Protein AF-A0A520KEU4-F1 (afdb_monomer_lite)

Structure (mmCIF, N/CA/C/O backbone):
data_AF-A0A520KEU4-F1
#
_entry.id   AF-A0A520KEU4-F1
#
loop_
_atom_site.group_PDB
_atom_site.id
_atom_site.type_symbol
_atom_site.label_atom_id
_atom_site.label_alt_id
_atom_site.label_comp_id
_atom_site.label_asym_id
_atom_site.label_entity_id
_atom_site.label_seq_id
_atom_site.pdbx_PDB_ins_code
_atom_site.Cartn_x
_atom_site.Cartn_y
_atom_site.Cartn_z
_atom_site.occupancy
_atom_site.B_iso_or_equiv
_atom_site.auth_seq_id
_atom_site.auth_comp_id
_atom_site.auth_asym_id
_atom_site.auth_atom_id
_atom_site.pdbx_PDB_model_num
ATOM 1 N N . MET A 1 1 ? -19.627 -17.720 -0.831 1.00 49.28 1 MET A N 1
ATOM 2 C CA . MET A 1 1 ? -20.843 -17.092 -1.401 1.00 49.28 1 MET A CA 1
ATOM 3 C C . MET A 1 1 ? -21.224 -15.815 -0.663 1.00 49.28 1 MET A C 1
ATOM 5 O O . MET A 1 1 ? -21.300 -14.794 -1.323 1.00 49.28 1 MET A O 1
ATOM 9 N N . LYS A 1 2 ? -21.395 -15.827 0.671 1.00 57.59 2 LYS A N 1
ATOM 10 C CA . LYS A 1 2 ? -21.679 -14.609 1.459 1.00 57.59 2 LYS A CA 1
ATOM 11 C C . LYS A 1 2 ? -20.605 -13.517 1.297 1.00 57.59 2 LYS A C 1
ATOM 13 O O . LYS A 1 2 ? -20.930 -12.441 0.826 1.00 57.59 2 LYS A O 1
ATOM 18 N N . GLU A 1 3 ? -19.334 -13.860 1.520 1.00 58.84 3 GLU A N 1
ATOM 19 C CA . GLU A 1 3 ? -18.184 -12.946 1.347 1.00 58.84 3 GLU A CA 1
ATOM 20 C C . GLU A 1 3 ? -18.117 -12.316 -0.055 1.00 58.84 3 GLU A C 1
ATOM 22 O O . GLU A 1 3 ? -17.826 -11.141 -0.209 1.00 58.84 3 GLU A O 1
ATOM 27 N N . LEU A 1 4 ? -18.453 -13.083 -1.095 1.00 56.22 4 LEU A N 1
ATOM 28 C CA . LEU A 1 4 ? -18.432 -12.613 -2.481 1.00 56.22 4 LEU A CA 1
ATOM 29 C C . LEU A 1 4 ? -19.589 -11.661 -2.810 1.00 56.22 4 LEU A C 1
ATOM 31 O O . LEU A 1 4 ? -19.393 -10.691 -3.537 1.00 56.22 4 LEU A O 1
ATOM 35 N N . ARG A 1 5 ? -20.786 -11.905 -2.257 1.00 62.25 5 ARG A N 1
ATOM 36 C CA . ARG A 1 5 ? -21.903 -10.953 -2.352 1.00 62.25 5 ARG A CA 1
ATOM 37 C C . ARG A 1 5 ? -21.566 -9.643 -1.637 1.00 62.25 5 ARG A C 1
ATOM 39 O O . ARG A 1 5 ? -21.935 -8.585 -2.134 1.00 62.25 5 ARG A O 1
ATOM 46 N N . ASP A 1 6 ? -20.852 -9.713 -0.515 1.00 65.44 6 ASP A N 1
ATOM 47 C CA . ASP A 1 6 ? -20.398 -8.525 0.212 1.00 65.44 6 ASP A CA 1
ATOM 48 C C . ASP A 1 6 ? -19.355 -7.737 -0.604 1.00 65.44 6 ASP A C 1
ATOM 50 O O . ASP A 1 6 ? -19.462 -6.518 -0.695 1.00 65.44 6 ASP A O 1
ATOM 54 N N . ILE A 1 7 ? -18.435 -8.411 -1.309 1.00 61.53 7 ILE A N 1
ATOM 55 C CA . ILE A 1 7 ? -17.507 -7.752 -2.250 1.00 61.53 7 ILE A CA 1
ATOM 56 C C . ILE A 1 7 ? -18.269 -7.027 -3.365 1.00 61.53 7 ILE A C 1
ATOM 58 O O . ILE A 1 7 ? -17.990 -5.860 -3.612 1.00 61.53 7 ILE A O 1
ATOM 62 N N . VAL A 1 8 ? -19.249 -7.669 -4.015 1.00 62.91 8 VAL A N 1
ATOM 63 C CA . VAL A 1 8 ? -20.021 -7.018 -5.094 1.00 62.91 8 VAL A CA 1
ATOM 64 C C . VAL A 1 8 ? -20.831 -5.829 -4.571 1.00 62.91 8 VAL A C 1
ATOM 66 O O . VAL A 1 8 ? -20.880 -4.788 -5.223 1.00 62.91 8 VAL A O 1
ATOM 69 N N . LYS A 1 9 ? -21.405 -5.926 -3.366 1.00 68.44 9 LYS A N 1
ATOM 70 C CA . LYS A 1 9 ? -22.037 -4.771 -2.709 1.00 68.44 9 LYS A CA 1
ATOM 71 C C . LYS A 1 9 ? -21.043 -3.634 -2.473 1.00 68.44 9 LYS A C 1
ATOM 73 O O . LYS A 1 9 ? -21.408 -2.480 -2.662 1.00 68.44 9 LYS A O 1
ATOM 78 N N . ASN A 1 10 ? -19.803 -3.955 -2.114 1.00 69.50 10 ASN A N 1
ATOM 79 C CA . ASN A 1 10 ? -18.760 -2.964 -1.872 1.00 69.50 10 ASN A CA 1
ATOM 80 C C . ASN A 1 10 ? -18.189 -2.347 -3.163 1.00 69.50 10 ASN A C 1
ATOM 82 O O . ASN A 1 10 ? -17.598 -1.277 -3.091 1.00 69.50 10 ASN A O 1
ATOM 86 N N . ILE A 1 11 ? -18.412 -2.932 -4.349 1.00 70.00 11 ILE A N 1
ATOM 87 C CA . ILE A 1 11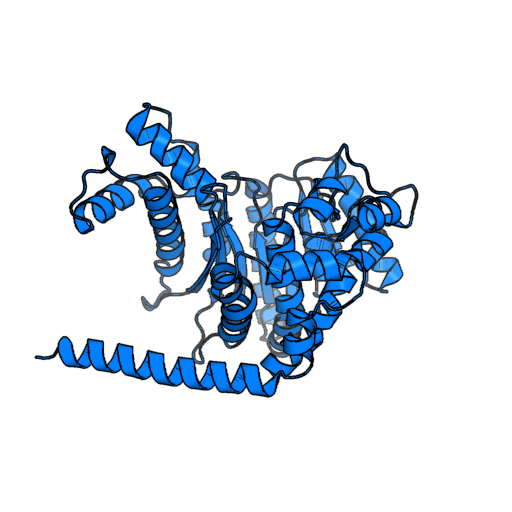 ? -18.060 -2.283 -5.631 1.00 70.00 11 ILE A CA 1
ATOM 88 C C . ILE A 1 11 ? -18.848 -0.977 -5.806 1.00 70.00 11 ILE A C 1
ATOM 90 O O . ILE A 1 11 ? -18.295 0.013 -6.275 1.00 70.00 11 ILE A O 1
ATOM 94 N N . LYS A 1 12 ? -20.109 -0.933 -5.351 1.00 71.75 12 LYS A N 1
ATOM 95 C CA . LYS A 1 12 ? -20.909 0.305 -5.334 1.00 71.75 12 LYS A CA 1
ATOM 96 C C . LYS A 1 12 ? -20.327 1.393 -4.440 1.00 71.75 12 LYS A C 1
ATOM 98 O O . LYS A 1 12 ? -20.735 2.528 -4.582 1.00 71.75 12 LYS A O 1
ATOM 103 N N . LYS A 1 13 ? -19.415 1.045 -3.529 1.00 81.19 13 LYS A N 1
ATOM 104 C CA . LYS A 1 13 ? -18.757 1.992 -2.626 1.00 81.19 13 LYS A CA 1
ATOM 105 C C . LYS A 1 13 ? -17.478 2.576 -3.207 1.00 81.19 13 LYS A C 1
ATOM 107 O O . LYS A 1 13 ? -16.828 3.381 -2.563 1.00 81.19 13 LYS A O 1
ATOM 112 N N . ILE A 1 14 ? -17.067 2.170 -4.409 1.00 81.94 14 ILE A N 1
ATOM 113 C CA . ILE A 1 14 ? -15.825 2.678 -5.001 1.00 81.94 14 ILE A CA 1
ATOM 114 C C . ILE A 1 14 ? -15.900 4.199 -5.231 1.00 81.94 14 ILE A C 1
ATOM 116 O O . ILE A 1 14 ? -14.890 4.884 -5.092 1.00 81.94 14 ILE A O 1
ATOM 120 N N . ASN A 1 15 ? -17.084 4.753 -5.511 1.00 83.81 15 ASN A N 1
ATOM 121 C CA . ASN A 1 15 ? -17.280 6.205 -5.577 1.00 83.81 15 ASN A CA 1
ATOM 122 C C . ASN A 1 15 ? -17.060 6.907 -4.220 1.00 83.81 15 ASN A C 1
ATOM 124 O O . ASN A 1 15 ? -16.653 8.067 -4.218 1.00 83.81 15 ASN A O 1
ATOM 128 N N . GLU A 1 16 ? -17.236 6.209 -3.090 1.00 89.94 16 GLU A N 1
ATOM 129 C CA . GLU A 1 16 ? -16.975 6.743 -1.745 1.00 89.94 16 GLU A CA 1
ATOM 130 C C . GLU A 1 16 ? -15.487 7.108 -1.559 1.00 89.94 16 GLU A C 1
ATOM 132 O O . GLU A 1 16 ? -15.161 7.903 -0.686 1.00 89.94 16 GLU A O 1
ATOM 137 N N . LEU A 1 17 ? -14.562 6.617 -2.403 1.00 92.06 17 LEU A N 1
ATOM 138 C CA . LEU A 1 17 ? -13.159 7.071 -2.395 1.00 92.06 17 LEU A CA 1
ATOM 139 C C . LEU A 1 17 ? -13.020 8.570 -2.690 1.00 92.06 17 LEU A C 1
ATOM 141 O O . LEU A 1 17 ? -12.153 9.236 -2.117 1.00 92.06 17 LEU A O 1
ATOM 145 N N . LYS A 1 18 ? -13.862 9.089 -3.592 1.00 94.19 18 LYS A N 1
ATOM 146 C CA . LYS A 1 18 ? -13.921 10.518 -3.905 1.00 94.19 18 LYS A CA 1
ATOM 147 C C . LYS A 1 18 ? -14.567 11.285 -2.759 1.00 94.19 18 LYS A C 1
ATOM 149 O O . LYS A 1 18 ? -14.017 12.283 -2.315 1.00 94.19 18 LYS A O 1
ATOM 154 N N . GLU A 1 19 ? -15.690 10.784 -2.249 1.00 93.38 19 GLU A N 1
ATOM 155 C CA . GLU A 1 19 ? -16.403 11.395 -1.120 1.00 93.38 19 GLU A CA 1
ATOM 156 C C . GLU A 1 19 ? -15.507 11.490 0.119 1.00 93.38 19 GLU A C 1
ATOM 158 O O . GLU A 1 19 ? -15.461 12.526 0.772 1.00 93.38 19 GLU A O 1
ATOM 163 N N . LEU A 1 20 ? -14.716 10.453 0.402 1.00 95.69 20 LEU A N 1
ATOM 164 C CA . LEU A 1 20 ? -13.713 10.472 1.460 1.00 95.69 20 LEU A CA 1
ATOM 165 C C . LEU A 1 20 ? -12.647 11.544 1.215 1.00 95.69 20 LEU A C 1
ATOM 167 O O . LEU A 1 20 ? -12.285 12.259 2.146 1.00 95.69 20 LEU A O 1
ATOM 171 N N . GLY A 1 21 ? -12.169 11.677 -0.027 1.00 96.44 21 GLY A N 1
ATOM 172 C CA . GLY A 1 21 ? -11.262 12.754 -0.423 1.00 96.44 21 GLY A CA 1
ATOM 173 C C . GLY A 1 21 ? -11.877 14.138 -0.200 1.00 96.44 21 GLY A C 1
ATOM 174 O O . GLY A 1 21 ? -11.203 15.036 0.299 1.00 96.44 21 GLY A O 1
ATOM 175 N N . ASP A 1 22 ? -13.164 14.300 -0.505 1.00 95.88 22 ASP A N 1
ATOM 176 C CA . ASP A 1 22 ? -13.910 15.531 -0.248 1.00 95.88 22 ASP A CA 1
ATOM 177 C C . ASP A 1 22 ? -14.046 15.809 1.258 1.00 95.88 22 ASP A C 1
ATOM 179 O O . ASP A 1 22 ? -13.754 16.920 1.691 1.00 95.88 22 ASP A O 1
ATOM 183 N N . ILE A 1 23 ? -14.378 14.800 2.071 1.00 95.88 23 ILE A N 1
ATOM 184 C CA . ILE A 1 23 ? -14.547 14.925 3.530 1.00 95.88 23 ILE A CA 1
ATOM 185 C C . ILE A 1 23 ? -13.256 15.373 4.215 1.00 95.88 23 ILE A C 1
ATOM 187 O O . ILE A 1 23 ? -13.290 16.250 5.077 1.00 95.88 23 ILE A O 1
ATOM 191 N N . ILE A 1 24 ? -12.120 14.771 3.859 1.00 96.62 24 ILE A N 1
ATOM 192 C CA . ILE A 1 24 ? -10.837 15.073 4.509 1.00 96.62 24 ILE A CA 1
ATOM 193 C C . ILE A 1 24 ? -10.182 16.347 3.969 1.00 96.62 24 ILE A C 1
ATOM 195 O O . ILE A 1 24 ? -9.089 16.669 4.403 1.00 96.62 24 ILE A O 1
ATOM 199 N N . THR A 1 25 ? -10.814 17.056 3.032 1.00 96.88 25 THR A N 1
ATOM 200 C CA . THR A 1 25 ? -10.334 18.344 2.487 1.00 96.88 25 THR A CA 1
ATOM 201 C C . THR A 1 25 ? -11.348 19.469 2.659 1.00 96.88 25 THR A C 1
ATOM 203 O O . THR A 1 25 ? -11.280 20.482 1.969 1.00 96.88 25 THR A O 1
ATOM 206 N N . ASP A 1 26 ? -12.310 19.283 3.560 1.00 94.94 26 ASP A N 1
ATOM 207 C CA . ASP A 1 26 ? -13.450 20.177 3.792 1.00 94.94 26 ASP A CA 1
ATOM 208 C C . ASP A 1 26 ? -13.092 21.402 4.664 1.00 94.94 26 ASP A C 1
ATOM 210 O O . ASP A 1 26 ? -13.970 22.098 5.168 1.00 94.94 26 ASP A O 1
ATOM 214 N N . SER A 1 27 ? -11.804 21.671 4.900 1.00 93.56 27 SER A N 1
ATOM 215 C CA . SER A 1 27 ? -11.350 22.851 5.643 1.00 93.56 27 SER A CA 1
ATOM 216 C C . SER A 1 27 ? -10.120 23.496 5.011 1.00 93.56 27 SER A C 1
ATOM 218 O O . SER A 1 27 ? -9.332 22.825 4.351 1.00 93.56 27 SER A O 1
ATOM 220 N N . GLU A 1 28 ? -9.924 24.790 5.279 1.00 94.62 28 GLU A N 1
ATOM 221 C CA . GLU A 1 28 ? -8.752 25.566 4.835 1.00 94.62 28 GLU A CA 1
ATOM 222 C C . GLU A 1 28 ? -7.428 24.898 5.246 1.00 94.62 28 GLU A C 1
ATOM 224 O O . GLU A 1 28 ? -6.483 24.815 4.473 1.00 94.62 28 GLU A O 1
ATOM 229 N N . ASP A 1 29 ? -7.388 24.312 6.442 1.00 95.56 29 ASP A N 1
ATOM 230 C CA . ASP A 1 29 ? -6.214 23.623 6.978 1.00 95.56 29 ASP A CA 1
ATOM 231 C C . ASP A 1 29 ? -5.940 22.239 6.370 1.00 95.56 29 ASP A C 1
ATOM 233 O O . ASP A 1 29 ? -4.872 21.663 6.605 1.00 95.56 29 ASP A O 1
ATOM 237 N N . THR A 1 30 ? -6.909 21.671 5.651 1.00 96.88 30 THR A N 1
ATOM 238 C CA . THR A 1 30 ? -6.854 20.297 5.129 1.00 96.88 30 THR A CA 1
ATOM 239 C C . THR A 1 30 ? -6.996 20.215 3.615 1.00 96.88 30 THR A C 1
ATOM 241 O O . THR A 1 30 ? -6.904 19.111 3.070 1.00 96.88 30 THR A O 1
ATOM 244 N N . GLU A 1 31 ? -7.187 21.352 2.940 1.00 96.88 31 GLU A N 1
ATOM 245 C CA . GLU A 1 31 ? -7.444 21.438 1.506 1.00 96.88 31 GLU A CA 1
ATOM 246 C C . GLU A 1 31 ? -6.385 20.714 0.660 1.00 96.88 31 GLU A C 1
ATOM 248 O O . GLU A 1 31 ? -5.263 20.438 1.095 1.00 96.88 31 GLU A O 1
ATOM 253 N N . LEU A 1 32 ? -6.759 20.365 -0.573 1.00 96.75 32 LEU A N 1
ATOM 254 C CA . LEU A 1 32 ? -5.827 19.764 -1.521 1.00 96.75 32 LEU A CA 1
ATOM 255 C C . LEU A 1 32 ? -4.705 20.761 -1.841 1.00 96.75 32 LEU A C 1
ATOM 257 O O . LEU A 1 32 ? -4.960 21.835 -2.380 1.00 96.75 32 LEU A O 1
ATOM 261 N N . ASN A 1 33 ? -3.459 20.361 -1.611 1.00 96.50 33 ASN A N 1
ATOM 262 C CA . ASN A 1 33 ? -2.280 21.135 -1.961 1.00 96.50 33 ASN A CA 1
ATOM 263 C C . ASN A 1 33 ? -1.450 20.369 -2.989 1.00 96.50 33 ASN A C 1
ATOM 265 O O . ASN A 1 33 ? -0.668 19.491 -2.636 1.00 96.50 33 ASN A O 1
ATOM 269 N N . THR A 1 34 ? -1.561 20.729 -4.266 1.00 95.19 34 THR A N 1
ATOM 270 C CA . THR A 1 34 ? -0.894 20.018 -5.373 1.00 95.19 34 THR A CA 1
ATOM 271 C C . THR A 1 34 ? 0.638 20.087 -5.343 1.00 95.19 34 THR A C 1
ATOM 273 O O . THR A 1 34 ? 1.285 19.368 -6.099 1.00 95.19 34 THR A O 1
ATOM 276 N N . ASN A 1 35 ? 1.237 20.926 -4.486 1.00 96.31 35 ASN A N 1
ATOM 277 C CA . ASN A 1 35 ? 2.688 20.955 -4.262 1.00 96.31 35 ASN A CA 1
ATOM 278 C C . ASN A 1 35 ? 3.159 19.916 -3.228 1.00 96.31 35 ASN A C 1
ATOM 280 O O . ASN A 1 35 ? 4.364 19.711 -3.071 1.00 96.31 35 ASN A O 1
ATOM 284 N N . ILE A 1 36 ? 2.231 19.308 -2.484 1.00 96.75 36 ILE A N 1
ATOM 285 C CA . ILE A 1 36 ? 2.508 18.327 -1.425 1.00 96.75 36 ILE A CA 1
ATOM 286 C C . ILE A 1 36 ? 1.820 16.993 -1.739 1.00 96.75 36 ILE A C 1
ATOM 288 O O . ILE A 1 36 ? 2.446 15.931 -1.641 1.00 96.75 36 ILE A O 1
ATOM 292 N N . ASP A 1 37 ? 0.546 17.063 -2.119 1.00 97.62 37 ASP A N 1
ATOM 293 C CA . ASP A 1 37 ? -0.310 15.930 -2.430 1.00 97.62 37 ASP A CA 1
ATOM 294 C C . ASP A 1 37 ? 0.021 15.371 -3.820 1.00 97.62 37 ASP A C 1
ATOM 296 O O . ASP A 1 37 ? 0.104 16.129 -4.790 1.00 97.62 37 ASP A O 1
ATOM 300 N N . PRO A 1 38 ? 0.216 14.050 -3.947 1.00 96.00 38 PRO A N 1
ATOM 301 C CA . PRO A 1 38 ? 0.593 13.438 -5.210 1.00 96.00 38 PRO A CA 1
ATOM 302 C C . PRO A 1 38 ? -0.590 13.324 -6.176 1.00 96.00 38 PRO A C 1
ATOM 304 O O . PRO A 1 38 ? -1.726 13.021 -5.797 1.00 96.00 38 PRO A O 1
ATOM 307 N N . GLU A 1 39 ? -0.295 13.464 -7.466 1.00 96.19 39 GLU A N 1
ATOM 308 C CA . GLU A 1 39 ? -1.220 13.044 -8.511 1.00 96.19 39 GLU A CA 1
ATOM 309 C C . GLU A 1 39 ? -1.193 11.511 -8.634 1.00 96.19 39 GLU A C 1
ATOM 311 O O . GLU A 1 39 ? -0.165 10.901 -8.937 1.00 96.19 39 GLU A O 1
ATOM 316 N N . TYR A 1 40 ? -2.334 10.863 -8.442 1.00 94.06 40 TYR A N 1
ATOM 317 C CA . TYR A 1 40 ? -2.456 9.415 -8.514 1.00 94.06 40 TYR A CA 1
ATOM 318 C C . TYR A 1 40 ? -2.440 8.895 -9.946 1.00 94.06 40 TYR A C 1
ATOM 320 O O . TYR A 1 40 ? -2.941 9.511 -10.887 1.00 94.06 40 TYR A O 1
ATOM 328 N N . ASN A 1 41 ? -1.851 7.715 -10.111 1.00 88.19 41 ASN A N 1
ATOM 329 C CA . ASN A 1 41 ? -1.878 6.957 -11.355 1.00 88.19 41 ASN A CA 1
ATOM 330 C C . ASN A 1 41 ? -2.955 5.869 -11.280 1.00 88.19 41 ASN A C 1
ATOM 332 O O . ASN A 1 41 ? -3.443 5.528 -10.201 1.00 88.19 41 ASN A O 1
ATOM 336 N N . LYS A 1 42 ? -3.307 5.267 -12.425 1.00 84.44 42 LYS A N 1
ATOM 337 C CA . LYS A 1 42 ? -4.338 4.211 -12.488 1.00 84.44 42 LYS A CA 1
ATOM 338 C C . LYS A 1 42 ? -4.035 3.042 -11.535 1.00 84.44 42 LYS A C 1
ATOM 340 O O . LYS A 1 42 ? -4.941 2.520 -10.891 1.00 84.44 42 LYS A O 1
ATOM 345 N N . TRP A 1 43 ? -2.760 2.670 -11.398 1.00 84.06 43 TRP A N 1
ATOM 346 C CA . TRP A 1 43 ? -2.326 1.607 -10.487 1.00 84.06 43 TRP A CA 1
ATOM 347 C C . TRP A 1 43 ? -2.498 1.986 -9.008 1.00 84.06 43 TRP A C 1
ATOM 349 O O . TRP A 1 43 ? -2.841 1.128 -8.195 1.00 84.06 43 TRP A O 1
ATOM 359 N N . THR A 1 44 ? -2.327 3.265 -8.657 1.00 90.25 44 THR A N 1
ATOM 360 C CA . THR A 1 44 ? -2.551 3.765 -7.296 1.00 90.25 44 THR A CA 1
ATOM 361 C C . THR A 1 44 ? -4.021 3.614 -6.926 1.00 90.25 44 THR A C 1
ATOM 363 O O . THR A 1 44 ? -4.329 3.035 -5.890 1.00 90.25 44 THR A O 1
ATOM 366 N N . ILE A 1 45 ? -4.928 4.024 -7.819 1.00 89.62 45 ILE A N 1
ATOM 367 C CA . ILE A 1 45 ? -6.377 3.853 -7.638 1.00 89.62 45 ILE A CA 1
ATOM 368 C C . ILE A 1 45 ? -6.732 2.379 -7.459 1.00 89.62 45 ILE A C 1
ATOM 370 O O . ILE A 1 45 ? -7.474 2.026 -6.547 1.00 89.62 45 ILE A O 1
ATOM 374 N N . TYR A 1 46 ? -6.158 1.502 -8.282 1.00 85.75 46 TYR A N 1
ATOM 375 C CA . TYR A 1 46 ? -6.399 0.069 -8.171 1.00 85.75 46 TYR A CA 1
ATOM 376 C C . TYR A 1 46 ? -5.980 -0.500 -6.806 1.00 85.75 46 TYR A C 1
ATOM 378 O O . TYR A 1 46 ? -6.753 -1.204 -6.156 1.00 85.75 46 TYR A O 1
ATOM 386 N N . LYS A 1 47 ? -4.769 -0.170 -6.350 1.00 89.88 47 LYS A N 1
ATOM 387 C CA . LYS A 1 47 ? -4.262 -0.559 -5.029 1.00 89.88 47 LYS A CA 1
ATOM 388 C C . LYS A 1 47 ? -5.187 -0.076 -3.909 1.00 89.88 47 LYS A C 1
ATOM 390 O O . LYS A 1 47 ? -5.506 -0.853 -3.012 1.00 89.88 47 LYS A O 1
ATOM 395 N N . LEU A 1 48 ? -5.644 1.175 -3.975 1.00 93.44 48 LEU A N 1
ATOM 396 C CA . LEU A 1 48 ? -6.558 1.750 -2.985 1.00 93.44 48 LEU A CA 1
ATOM 397 C C . LEU A 1 48 ? -7.927 1.054 -2.999 1.00 93.44 48 LEU A C 1
ATOM 399 O O . LEU A 1 48 ? -8.456 0.755 -1.933 1.00 93.44 48 LEU A O 1
ATOM 403 N N . ILE A 1 49 ? -8.463 0.699 -4.172 1.00 88.19 49 ILE A N 1
ATOM 404 C CA . ILE A 1 49 ? -9.689 -0.111 -4.289 1.00 88.19 49 ILE A CA 1
ATOM 405 C C . ILE A 1 49 ? -9.488 -1.488 -3.656 1.00 88.19 49 ILE A C 1
ATOM 407 O O . ILE A 1 49 ? -10.334 -1.937 -2.885 1.00 88.19 49 ILE A O 1
ATOM 411 N N . LEU A 1 50 ? -8.376 -2.168 -3.949 1.00 87.19 50 LEU A N 1
ATOM 412 C CA . LEU A 1 50 ? -8.079 -3.470 -3.353 1.00 87.19 50 LEU A CA 1
ATOM 413 C C . LEU A 1 50 ? -8.023 -3.365 -1.825 1.00 87.19 50 LEU A C 1
ATOM 415 O O . LEU A 1 50 ? -8.623 -4.188 -1.135 1.00 87.19 50 LEU A O 1
ATOM 419 N N . HIS A 1 51 ? -7.364 -2.329 -1.306 1.00 91.94 51 HIS A N 1
ATOM 420 C CA . HIS A 1 51 ? -7.288 -2.061 0.124 1.00 91.94 51 HIS A CA 1
ATOM 421 C C . HIS A 1 51 ? -8.678 -1.799 0.737 1.00 91.94 51 HIS A C 1
ATOM 423 O O . HIS A 1 51 ? -9.062 -2.460 1.703 1.00 91.94 51 HIS A O 1
ATOM 429 N N . MET A 1 52 ? -9.467 -0.919 0.118 1.00 90.94 52 MET A N 1
ATOM 430 C CA . MET A 1 52 ? -10.841 -0.587 0.508 1.00 90.94 52 MET A CA 1
ATOM 431 C C . MET A 1 52 ? -11.749 -1.823 0.551 1.00 90.94 52 MET A C 1
ATOM 433 O O . MET A 1 52 ? -12.513 -2.008 1.495 1.00 90.94 52 MET A O 1
ATOM 437 N N . LEU A 1 53 ? -11.663 -2.701 -0.451 1.00 85.00 53 LEU A N 1
ATOM 438 C CA . LEU A 1 53 ? -12.468 -3.924 -0.517 1.00 85.00 53 LEU A CA 1
ATOM 439 C C . LEU A 1 53 ? -11.998 -4.993 0.485 1.00 85.00 53 LEU A C 1
ATOM 441 O O . LEU A 1 53 ? -12.806 -5.805 0.948 1.00 85.00 53 LEU A O 1
ATOM 445 N N . TYR A 1 54 ? -10.707 -5.000 0.825 1.00 86.38 54 TYR A N 1
ATOM 446 C CA . TYR A 1 54 ? -10.112 -5.938 1.776 1.00 86.38 54 TYR A CA 1
ATOM 447 C C . TYR A 1 54 ? -10.530 -5.646 3.224 1.00 86.38 54 TYR A C 1
ATOM 449 O O . TYR A 1 54 ? -10.938 -6.560 3.950 1.00 86.38 54 TYR A O 1
ATOM 457 N N . LEU A 1 55 ? -10.478 -4.375 3.627 1.00 90.81 55 LEU A N 1
ATOM 458 C CA . LEU A 1 55 ? -10.643 -3.925 5.012 1.00 90.81 55 LEU A CA 1
ATOM 459 C C . LEU A 1 55 ? -11.928 -4.411 5.707 1.00 90.81 55 LEU A C 1
ATOM 461 O O . LEU A 1 55 ? -11.797 -4.991 6.785 1.00 90.81 55 LEU A O 1
ATOM 465 N N . PRO A 1 56 ? -13.149 -4.274 5.140 1.00 89.00 56 PRO A N 1
ATOM 466 C CA . PRO A 1 56 ? -14.368 -4.739 5.804 1.00 89.00 56 PRO A CA 1
ATOM 467 C C . PRO A 1 56 ? -14.357 -6.240 6.100 1.00 89.00 56 PRO A C 1
ATOM 469 O O . PRO A 1 56 ? -14.858 -6.683 7.136 1.00 89.00 56 PRO A O 1
ATOM 472 N N . THR A 1 57 ? -13.806 -7.034 5.176 1.00 84.19 57 THR A N 1
ATOM 473 C CA . THR A 1 57 ? -13.724 -8.493 5.321 1.00 84.19 57 THR A CA 1
ATOM 474 C C . THR A 1 57 ? -12.709 -8.853 6.390 1.00 84.19 57 THR A C 1
ATOM 476 O O . THR A 1 57 ? -13.015 -9.660 7.268 1.00 84.19 57 THR A O 1
ATOM 479 N N . TYR A 1 58 ? -11.533 -8.224 6.340 1.00 89.44 58 TYR A N 1
ATOM 480 C CA . TYR A 1 58 ? -10.498 -8.380 7.349 1.00 89.44 58 TYR A CA 1
ATOM 481 C C . TYR A 1 58 ? -11.062 -8.052 8.738 1.00 89.44 58 TYR A C 1
ATOM 483 O O . TYR A 1 58 ? -11.174 -8.962 9.563 1.00 89.44 58 TYR A O 1
ATOM 491 N N . THR A 1 59 ? -11.529 -6.818 8.971 1.00 92.88 59 THR A N 1
ATOM 492 C CA . THR A 1 59 ? -11.971 -6.350 10.299 1.00 92.88 59 THR A CA 1
ATOM 493 C C . THR A 1 59 ? -13.155 -7.138 10.859 1.00 92.88 59 THR A C 1
ATOM 495 O O . THR A 1 59 ? -13.191 -7.415 12.055 1.00 92.88 59 THR A O 1
ATOM 498 N N . SER A 1 60 ? -14.061 -7.632 10.004 1.00 88.75 60 SER A N 1
ATOM 499 C CA . SER A 1 60 ? -15.165 -8.532 10.398 1.00 88.75 60 SER A CA 1
ATOM 500 C C . SER A 1 60 ? -14.725 -9.873 10.997 1.00 88.75 60 SER A C 1
ATOM 502 O O . SER A 1 60 ? -15.518 -10.535 11.685 1.00 88.75 60 SER A O 1
ATOM 504 N N . ILE A 1 61 ? -13.539 -10.348 10.613 1.00 87.19 61 ILE A N 1
ATOM 505 C CA . ILE A 1 61 ? -12.991 -11.644 11.016 1.00 87.19 61 ILE A CA 1
ATOM 506 C C . ILE A 1 61 ? -12.098 -11.440 12.233 1.00 87.19 61 ILE A C 1
ATOM 508 O O . ILE A 1 61 ? -12.360 -12.025 13.284 1.00 87.19 61 ILE A O 1
ATOM 512 N N . ILE A 1 62 ? -11.071 -10.597 12.101 1.00 92.31 62 ILE A N 1
ATOM 513 C CA . ILE A 1 62 ? -10.078 -10.336 13.151 1.00 92.31 62 ILE A CA 1
ATOM 514 C C . ILE A 1 62 ? -10.742 -9.921 14.475 1.00 92.31 62 ILE A C 1
ATOM 516 O O . ILE A 1 62 ? -10.447 -10.530 15.506 1.00 92.31 62 ILE A O 1
ATOM 520 N N . SER A 1 63 ? -11.716 -9.009 14.460 1.00 94.69 63 SER A N 1
ATOM 521 C CA . SER A 1 63 ? -12.373 -8.509 15.682 1.00 94.69 63 SER A CA 1
ATOM 522 C C . SER A 1 63 ? -12.968 -9.595 16.591 1.00 94.69 63 SER A C 1
ATOM 524 O O . SER A 1 63 ? -13.116 -9.396 17.793 1.00 94.69 63 SER A O 1
ATOM 526 N N . LYS A 1 64 ? -13.282 -10.779 16.050 1.00 93.62 64 LYS A N 1
ATOM 527 C CA . LYS A 1 64 ? -13.851 -11.907 16.810 1.00 93.62 64 LYS A CA 1
ATOM 528 C C . LYS A 1 64 ? -12.795 -12.807 17.441 1.00 93.62 64 LYS A C 1
ATOM 530 O O . LYS A 1 64 ? -13.106 -13.582 18.346 1.00 93.62 64 LYS A O 1
ATOM 535 N N . HIS A 1 65 ? -11.567 -12.762 16.937 1.00 92.69 65 HIS A N 1
ATOM 536 C CA . HIS A 1 65 ? -10.531 -13.748 17.243 1.00 92.69 65 HIS A CA 1
ATOM 537 C C . HIS A 1 65 ? -9.402 -13.202 18.119 1.00 92.69 65 HIS A C 1
ATOM 539 O O . HIS A 1 65 ? -8.709 -13.992 18.758 1.00 92.69 65 HIS A O 1
ATOM 545 N N . PHE A 1 66 ? -9.229 -11.885 18.185 1.00 96.00 66 PHE A N 1
ATOM 546 C CA . PHE A 1 66 ? -8.114 -11.246 18.882 1.00 96.00 66 PHE A CA 1
ATOM 547 C C . PHE A 1 66 ? -8.625 -10.216 19.885 1.00 96.00 66 PHE A C 1
ATOM 549 O O . PHE A 1 66 ? -9.758 -9.755 19.774 1.00 96.00 66 PHE A O 1
ATOM 556 N N . ALA A 1 67 ? -7.815 -9.920 20.901 1.00 97.38 67 ALA A N 1
ATOM 557 C CA . ALA A 1 67 ? -8.168 -8.917 21.907 1.00 97.38 67 ALA A CA 1
ATOM 558 C C . ALA A 1 67 ? -8.089 -7.504 21.326 1.00 97.38 67 ALA A C 1
ATOM 560 O O . ALA A 1 67 ? -8.975 -6.689 21.548 1.00 97.38 67 ALA A O 1
ATOM 561 N N . GLU A 1 68 ? -7.037 -7.252 20.551 1.00 98.25 68 GLU A N 1
ATOM 562 C CA . GLU A 1 68 ? -6.786 -5.973 19.903 1.00 98.25 68 GLU A CA 1
ATOM 563 C C . GLU A 1 68 ? -6.311 -6.204 18.475 1.00 98.25 68 GLU A C 1
ATOM 565 O O . GLU A 1 68 ? -5.720 -7.245 18.150 1.00 98.25 68 GLU A O 1
ATOM 570 N N . PHE A 1 69 ? -6.557 -5.226 17.612 1.00 98.12 69 PHE A N 1
ATOM 571 C CA . PHE A 1 69 ? -6.033 -5.252 16.261 1.00 98.12 69 PHE A CA 1
ATOM 572 C C . PHE A 1 69 ? -5.664 -3.868 15.759 1.00 98.12 69 PHE A C 1
ATOM 574 O O . PHE A 1 69 ? -6.398 -2.901 15.939 1.00 98.12 69 PHE A O 1
ATOM 581 N N . TYR A 1 70 ? -4.497 -3.803 15.134 1.00 98.75 70 TYR A N 1
ATOM 582 C CA . TYR A 1 70 ? -3.817 -2.566 14.781 1.00 98.75 70 TYR A CA 1
ATOM 583 C C . TYR A 1 70 ? -3.718 -2.450 13.263 1.00 98.75 70 TYR A C 1
ATOM 585 O O . TYR A 1 70 ? -3.520 -3.458 12.577 1.00 98.75 70 TYR A O 1
ATOM 593 N N . TYR A 1 71 ? -3.848 -1.231 12.754 1.00 98.81 71 TYR A N 1
ATOM 594 C CA . TYR A 1 71 ? -3.498 -0.885 11.381 1.00 98.81 71 TYR A CA 1
ATOM 595 C C . TYR A 1 71 ? -2.204 -0.078 11.401 1.00 98.81 71 TYR A C 1
ATOM 597 O O . TYR A 1 71 ? -2.095 0.882 12.163 1.00 98.81 71 TYR A O 1
ATOM 605 N N . VAL A 1 72 ? -1.232 -0.473 10.585 1.00 98.88 72 VAL A N 1
ATOM 606 C CA . VAL A 1 72 ? 0.051 0.220 10.455 1.00 98.88 72 VAL A CA 1
ATOM 607 C C . VAL A 1 72 ? 0.288 0.542 8.989 1.00 98.88 72 VAL A C 1
ATOM 609 O O . VAL A 1 72 ? 0.419 -0.369 8.175 1.00 98.88 72 VAL A O 1
ATOM 612 N N . ASP A 1 73 ? 0.374 1.826 8.665 1.00 98.81 73 ASP A N 1
ATOM 613 C CA . ASP A 1 73 ? 0.743 2.318 7.342 1.00 98.81 73 ASP A CA 1
ATOM 614 C C . ASP A 1 73 ? 2.149 2.899 7.394 1.00 98.81 73 ASP A C 1
ATOM 616 O O . ASP A 1 73 ? 2.377 3.916 8.048 1.00 98.81 73 ASP A O 1
ATOM 620 N N . LEU A 1 74 ? 3.104 2.231 6.753 1.00 98.69 74 LEU A N 1
ATOM 621 C CA . LEU A 1 74 ? 4.506 2.646 6.815 1.00 98.69 74 LEU A CA 1
ATOM 622 C C . LEU A 1 74 ? 4.853 3.759 5.816 1.00 98.69 74 LEU A C 1
ATOM 624 O O . LEU A 1 74 ? 5.944 4.315 5.897 1.00 98.69 74 LEU A O 1
ATOM 628 N N . PHE A 1 75 ? 3.951 4.066 4.882 1.00 98.25 75 PHE A N 1
ATOM 629 C CA . PHE A 1 75 ? 4.141 5.070 3.833 1.00 98.25 75 PHE A CA 1
ATOM 630 C C . PHE A 1 75 ? 2.824 5.822 3.613 1.00 98.25 75 PHE A C 1
ATOM 632 O O . PHE A 1 75 ? 2.229 5.789 2.537 1.00 98.25 75 PHE A O 1
ATOM 639 N N . ALA A 1 76 ? 2.340 6.475 4.669 1.00 98.12 76 ALA A N 1
ATOM 640 C CA . ALA A 1 76 ? 0.972 6.981 4.724 1.00 98.12 76 ALA A CA 1
ATOM 641 C C . ALA A 1 76 ? 0.709 8.202 3.820 1.00 98.12 76 ALA A C 1
ATOM 643 O O . ALA A 1 76 ? -0.450 8.528 3.528 1.00 98.12 76 ALA A O 1
ATOM 644 N N . GLY A 1 77 ? 1.763 8.892 3.371 1.00 97.94 77 GLY A N 1
ATOM 645 C CA . GLY A 1 77 ? 1.634 10.105 2.580 1.00 97.94 77 GLY A CA 1
ATOM 646 C C . GLY A 1 77 ? 0.991 11.232 3.382 1.00 97.94 77 GLY A C 1
ATOM 647 O O . GLY A 1 77 ? 1.035 11.288 4.606 1.00 97.94 77 GLY A O 1
ATOM 648 N N . SER A 1 78 ? 0.326 12.134 2.672 1.00 98.12 78 SER A N 1
ATOM 649 C CA . SER A 1 78 ? -0.503 13.186 3.264 1.00 98.12 78 SER A CA 1
ATOM 650 C C . SER A 1 78 ? -1.947 12.737 3.529 1.00 98.12 78 SER A C 1
ATOM 652 O O . SER A 1 78 ? -2.810 13.560 3.834 1.00 98.12 78 SER A O 1
ATOM 654 N N . GLY A 1 79 ? -2.248 11.446 3.346 1.00 97.56 79 GLY A N 1
ATOM 655 C CA . GLY A 1 79 ? -3.600 10.895 3.434 1.00 97.56 79 GLY A CA 1
ATOM 656 C C . GLY A 1 79 ? -4.482 11.153 2.209 1.00 97.56 79 GLY A C 1
ATOM 657 O O . GLY A 1 79 ? -5.614 10.682 2.183 1.00 97.56 79 GLY A O 1
ATOM 658 N N . ILE A 1 80 ? -4.004 11.844 1.173 1.00 97.31 80 ILE A N 1
ATOM 659 C CA . ILE A 1 80 ? -4.787 12.098 -0.042 1.00 97.31 80 ILE A CA 1
ATOM 660 C C . ILE A 1 80 ? -3.924 12.040 -1.301 1.00 97.31 80 ILE A C 1
ATOM 662 O O . ILE A 1 80 ? -2.699 12.131 -1.245 1.00 97.31 80 ILE A O 1
ATOM 666 N N . GLY A 1 81 ? -4.582 11.933 -2.446 1.00 97.44 81 GLY A N 1
ATOM 667 C CA . GLY A 1 81 ? -4.042 12.326 -3.739 1.00 97.44 81 GLY A CA 1
ATOM 668 C C . GLY A 1 81 ? -5.162 12.781 -4.660 1.00 97.44 81 GLY A C 1
ATOM 669 O O . GLY A 1 81 ? -6.321 12.890 -4.254 1.00 97.44 81 GLY A O 1
ATOM 670 N N . TYR A 1 82 ? -4.832 13.056 -5.914 1.00 96.94 82 TYR A N 1
ATOM 671 C CA . TYR A 1 82 ? -5.821 13.531 -6.879 1.00 96.94 82 TYR A CA 1
ATOM 672 C C . TYR A 1 82 ? -5.646 12.908 -8.260 1.00 96.94 82 TYR A C 1
ATOM 674 O O . TYR A 1 82 ? -4.560 12.469 -8.628 1.00 96.94 82 TYR A O 1
ATOM 682 N N . LEU A 1 83 ? -6.721 12.869 -9.042 1.00 95.50 83 LEU A N 1
ATOM 683 C CA . LEU A 1 83 ? -6.659 12.589 -10.475 1.00 95.50 83 LEU A CA 1
ATOM 684 C C . LEU A 1 83 ? -6.919 13.886 -11.227 1.00 95.50 83 LEU A C 1
ATOM 686 O O . LEU A 1 83 ? -7.983 14.490 -11.067 1.00 95.50 83 LEU A O 1
ATOM 690 N N . SER A 1 84 ? -5.962 14.295 -12.059 1.00 95.19 84 SER A N 1
ATOM 691 C CA . SER A 1 84 ? -6.142 15.468 -12.903 1.00 95.19 84 SER A CA 1
ATOM 692 C C . SER A 1 84 ? -7.206 15.243 -13.970 1.00 95.19 84 SER A C 1
ATOM 694 O O . SER A 1 84 ? -7.456 14.119 -14.428 1.00 95.19 84 SER A O 1
ATOM 696 N N . ARG A 1 85 ? -7.760 16.352 -14.457 1.00 93.81 85 ARG A N 1
ATOM 697 C CA . ARG A 1 85 ? -8.594 16.389 -15.666 1.00 93.81 85 ARG A CA 1
ATOM 698 C C . ARG A 1 85 ? -7.985 15.617 -16.838 1.00 93.81 85 ARG A C 1
ATOM 700 O O . ARG A 1 85 ? -8.700 14.887 -17.521 1.00 93.81 85 ARG A O 1
ATOM 707 N N . GLU A 1 86 ? -6.677 15.732 -17.059 1.00 93.00 86 GLU A N 1
ATOM 708 C CA . GLU A 1 86 ? -5.992 15.030 -18.149 1.00 93.00 86 GLU A CA 1
ATOM 709 C C . GLU A 1 86 ? -6.062 13.507 -17.972 1.00 93.00 86 GLU A C 1
ATOM 711 O O . GLU A 1 86 ? -6.385 12.777 -18.915 1.00 93.00 86 GLU A O 1
ATOM 716 N N . LYS A 1 87 ? -5.824 13.006 -16.754 1.00 91.44 87 LYS A N 1
ATOM 717 C CA . LYS A 1 87 ? -5.937 11.572 -16.453 1.00 91.44 87 LYS A CA 1
ATOM 718 C C . LYS A 1 87 ? -7.366 11.058 -16.580 1.00 91.44 87 LYS A C 1
ATOM 720 O O . LYS A 1 87 ? -7.554 9.928 -17.038 1.00 91.44 87 LYS A O 1
ATOM 725 N N . LEU A 1 88 ? -8.362 11.873 -16.238 1.00 91.50 88 LEU A N 1
ATOM 726 C CA . LEU A 1 88 ? -9.768 11.528 -16.453 1.00 91.50 88 LEU A CA 1
ATOM 727 C C . LEU A 1 88 ? -10.075 11.362 -17.946 1.00 91.50 88 LEU A C 1
ATOM 729 O O . LEU A 1 88 ? -10.654 10.349 -18.339 1.00 91.50 88 LEU A O 1
ATOM 733 N N . VAL A 1 89 ? -9.609 12.274 -18.798 1.00 92.62 89 VAL A N 1
ATOM 734 C CA . VAL A 1 89 ? -9.787 12.160 -20.257 1.00 92.62 89 VAL A CA 1
ATOM 735 C C . VAL A 1 89 ? -9.062 10.933 -20.814 1.00 92.62 89 VAL A C 1
ATOM 737 O O . VAL A 1 89 ? -9.647 10.157 -21.567 1.00 92.62 89 VAL A O 1
ATOM 740 N N . LYS A 1 90 ? -7.832 10.656 -20.359 1.00 89.88 90 LYS A N 1
ATOM 741 C CA . LYS A 1 90 ? -7.086 9.425 -20.701 1.00 89.88 90 LYS A CA 1
ATOM 742 C C . LYS A 1 90 ? -7.730 8.134 -20.173 1.00 89.88 90 LYS A C 1
ATOM 744 O O . LYS A 1 90 ? -7.310 7.036 -20.547 1.00 89.88 90 LYS A O 1
ATOM 749 N N . SER A 1 91 ? -8.711 8.231 -19.277 1.00 85.31 91 SER A N 1
ATOM 750 C CA . SER A 1 91 ? -9.546 7.098 -18.856 1.00 85.31 91 SER A CA 1
ATOM 751 C C . SER A 1 91 ? -10.783 6.911 -19.742 1.00 85.31 91 SER A C 1
ATOM 753 O O . SER A 1 91 ? -11.569 6.003 -19.498 1.00 85.31 91 SER A O 1
ATOM 755 N N . GLY A 1 92 ? -10.967 7.741 -20.773 1.00 88.31 92 GLY A N 1
ATOM 756 C CA . GLY A 1 92 ? -12.115 7.699 -21.678 1.00 88.31 92 GLY A CA 1
ATOM 757 C C . GLY A 1 92 ? -13.290 8.580 -21.249 1.00 88.31 92 GLY A C 1
ATOM 758 O O . GLY A 1 92 ? -14.359 8.476 -21.843 1.00 88.31 92 GLY A O 1
ATOM 759 N N . LEU A 1 93 ? -13.120 9.436 -20.235 1.00 88.69 93 LEU A N 1
ATOM 760 C CA . LEU A 1 93 ? -14.145 10.412 -19.869 1.00 88.69 93 LEU A CA 1
ATOM 761 C C . LEU A 1 93 ? -14.200 11.536 -20.914 1.00 88.69 93 LEU A C 1
ATOM 763 O O . LEU A 1 93 ? -13.163 12.065 -21.311 1.00 88.69 93 LEU A O 1
ATOM 767 N N . GLU A 1 94 ? -15.403 11.936 -21.331 1.00 92.69 94 GLU A N 1
ATOM 768 C CA . GLU A 1 94 ? -15.565 13.044 -22.277 1.00 92.69 94 GLU A CA 1
ATOM 769 C C . GLU A 1 94 ? -14.938 14.340 -21.738 1.00 92.69 94 GLU A C 1
ATOM 771 O O . GLU A 1 94 ? -15.135 14.708 -20.577 1.00 92.69 94 GLU A O 1
ATOM 776 N N . GLN A 1 95 ? -14.227 15.074 -22.602 1.00 94.81 95 GLN A N 1
ATOM 777 C CA . GLN A 1 95 ? -13.524 16.309 -22.234 1.00 94.81 95 GLN A CA 1
ATOM 778 C C . GLN A 1 95 ? -14.451 17.351 -21.593 1.00 94.81 95 GLN A C 1
ATOM 780 O O . GLN A 1 95 ? -14.070 18.012 -20.629 1.00 94.81 95 GLN A O 1
ATOM 785 N N . SER A 1 96 ? -15.676 17.491 -22.103 1.00 94.31 96 SER A N 1
ATOM 786 C CA . SER A 1 96 ? -16.692 18.405 -21.566 1.00 94.31 96 SER A CA 1
ATOM 787 C C . SER A 1 96 ? -17.075 18.055 -20.123 1.00 94.31 96 SER A C 1
ATOM 789 O O . SER A 1 96 ? -17.209 18.946 -19.283 1.00 94.31 96 SER A O 1
ATOM 791 N N . ILE A 1 97 ? -17.194 16.760 -19.818 1.00 91.62 97 ILE A N 1
ATOM 792 C CA . ILE A 1 97 ? -17.502 16.244 -18.482 1.00 91.62 97 ILE A CA 1
ATOM 793 C C . ILE A 1 97 ? -16.297 16.427 -17.556 1.00 91.62 97 ILE A C 1
ATOM 795 O O . ILE A 1 97 ? -16.458 16.950 -16.454 1.00 91.62 97 ILE A O 1
ATOM 799 N N . ALA A 1 98 ? -15.093 16.064 -18.008 1.00 92.81 98 ALA A N 1
ATOM 800 C CA . ALA A 1 98 ? -13.860 16.242 -17.240 1.00 92.81 98 ALA A CA 1
ATOM 801 C C . ALA A 1 98 ? -13.632 17.718 -16.870 1.00 92.81 98 ALA A C 1
ATOM 803 O O . ALA A 1 98 ? -13.330 18.030 -15.721 1.00 92.81 98 ALA A O 1
ATOM 804 N N . ASN A 1 99 ? -13.866 18.642 -17.809 1.00 92.94 99 ASN A N 1
ATOM 805 C CA . ASN A 1 99 ? -13.759 20.082 -17.564 1.00 92.94 99 ASN A CA 1
ATOM 806 C C . ASN A 1 99 ? -14.751 20.578 -16.506 1.00 92.94 99 ASN A C 1
ATOM 808 O O . ASN A 1 99 ? -14.405 21.453 -15.719 1.00 92.94 99 ASN A O 1
ATOM 812 N N . LYS A 1 100 ? -15.969 20.024 -16.481 1.00 93.94 100 LYS A N 1
ATOM 813 C CA . LYS A 1 100 ? -16.990 20.380 -15.488 1.00 93.94 100 LYS A CA 1
ATOM 814 C C . LYS A 1 100 ? -16.659 19.850 -14.091 1.00 93.94 100 LYS A C 1
ATOM 816 O O . LYS A 1 100 ? -16.976 20.514 -13.111 1.00 93.94 100 LYS A O 1
ATOM 821 N N . ILE A 1 101 ? -16.084 18.651 -14.001 1.00 91.81 101 ILE A N 1
ATOM 822 C CA . ILE A 1 101 ? -15.752 18.006 -12.722 1.00 91.81 101 ILE A CA 1
ATOM 823 C C . ILE A 1 101 ? -14.495 18.622 -12.104 1.00 91.81 101 ILE A C 1
ATOM 825 O O . ILE A 1 101 ? -14.441 18.784 -10.889 1.00 91.81 101 ILE A O 1
ATOM 829 N N . GLY A 1 102 ? -13.510 18.983 -12.928 1.00 92.12 102 GLY A N 1
ATOM 830 C CA . GLY A 1 102 ? -12.206 19.403 -12.434 1.00 92.12 102 GLY A CA 1
ATOM 831 C C . GLY A 1 102 ? -11.349 18.218 -11.994 1.00 92.12 102 GLY A C 1
ATOM 832 O O . GLY A 1 102 ? -11.581 17.075 -12.394 1.00 92.12 102 GLY A O 1
ATOM 833 N N . ASP A 1 103 ? -10.328 18.514 -11.197 1.00 94.00 103 ASP A N 1
ATOM 834 C CA . ASP A 1 103 ? -9.498 17.482 -10.587 1.00 94.00 103 ASP A CA 1
ATOM 835 C C . ASP A 1 103 ? -10.287 16.832 -9.446 1.00 94.00 103 ASP A C 1
ATOM 837 O O . ASP A 1 103 ? -10.984 17.514 -8.691 1.00 94.00 103 ASP A O 1
ATOM 841 N N . ILE A 1 104 ? -10.204 15.509 -9.324 1.00 94.81 104 ILE A N 1
ATOM 842 C CA . ILE A 1 104 ? -10.920 14.784 -8.269 1.00 94.81 104 ILE A CA 1
ATOM 843 C C . ILE A 1 104 ? -9.969 14.389 -7.153 1.00 94.81 104 ILE A C 1
ATOM 845 O O . ILE A 1 104 ? -8.892 13.849 -7.399 1.00 94.81 104 ILE A O 1
ATOM 849 N N . LYS A 1 105 ? -10.398 14.643 -5.921 1.00 96.44 105 LYS A N 1
ATOM 850 C CA . LYS A 1 105 ? -9.683 14.314 -4.689 1.00 96.44 105 LYS A CA 1
ATOM 851 C C . LYS A 1 105 ? -10.010 12.880 -4.293 1.00 96.44 105 LYS A C 1
ATOM 853 O O . LYS A 1 105 ? -11.172 12.489 -4.333 1.00 96.44 105 LYS A O 1
ATOM 858 N N . ILE A 1 106 ? -9.001 12.095 -3.938 1.00 97.06 106 ILE A N 1
ATOM 859 C CA . ILE A 1 106 ? -9.126 10.669 -3.625 1.00 97.06 106 ILE A CA 1
ATOM 860 C C . ILE A 1 106 ? -8.451 10.400 -2.284 1.00 97.06 106 ILE A C 1
ATOM 862 O O . ILE A 1 106 ? -7.265 10.692 -2.122 1.00 97.06 106 ILE A O 1
ATOM 866 N N . GLY A 1 107 ? -9.186 9.812 -1.337 1.00 97.44 107 GLY A N 1
ATOM 867 C CA . GLY A 1 107 ? -8.618 9.394 -0.054 1.00 97.44 107 GLY A CA 1
ATOM 868 C C . GLY A 1 107 ? -7.491 8.367 -0.227 1.00 97.44 107 GLY A C 1
ATOM 869 O O . GLY A 1 107 ? -7.621 7.420 -1.003 1.00 97.44 107 GLY A O 1
ATOM 870 N N . GLY A 1 108 ? -6.385 8.558 0.491 1.00 97.75 108 GLY A N 1
ATOM 871 C CA . GLY A 1 108 ? -5.250 7.634 0.536 1.00 97.75 108 GLY A CA 1
ATOM 872 C C . GLY A 1 108 ? -5.483 6.432 1.460 1.00 97.75 108 GLY A C 1
ATOM 873 O O . GLY A 1 108 ? -6.555 6.262 2.041 1.00 97.75 108 GLY A O 1
ATOM 874 N N . SER A 1 109 ? -4.466 5.586 1.627 1.00 98.06 109 SER A N 1
ATOM 875 C CA . SER A 1 109 ? -4.550 4.340 2.408 1.00 98.06 109 SER A CA 1
ATOM 876 C C . SER A 1 109 ? -4.908 4.558 3.882 1.00 98.06 109 SER A C 1
ATOM 878 O O . SER A 1 109 ? -5.748 3.823 4.404 1.00 98.06 109 SER A O 1
ATOM 880 N N . ALA A 1 110 ? -4.345 5.585 4.524 1.00 98.38 110 ALA A N 1
ATOM 881 C CA . ALA A 1 110 ? -4.622 5.929 5.918 1.00 98.38 110 ALA A CA 1
ATOM 882 C C . ALA A 1 110 ? -6.112 6.250 6.185 1.00 98.38 110 ALA A C 1
ATOM 884 O O . ALA A 1 110 ? -6.746 5.511 6.946 1.00 98.38 110 ALA A O 1
ATOM 885 N N . PRO A 1 111 ? -6.738 7.261 5.545 1.00 98.06 111 PRO A N 1
ATOM 886 C CA . PRO A 1 111 ? -8.161 7.519 5.756 1.00 98.06 111 PRO A CA 1
ATOM 887 C C . PRO A 1 111 ? -9.053 6.390 5.231 1.00 98.06 111 PRO A C 1
ATOM 889 O O . PRO A 1 111 ? -10.114 6.154 5.806 1.00 98.06 111 PRO A O 1
ATOM 892 N N . ILE A 1 112 ? -8.634 5.638 4.202 1.00 98.12 112 ILE A N 1
ATOM 893 C CA . ILE A 1 112 ? -9.364 4.436 3.768 1.00 98.12 112 ILE A CA 1
ATOM 894 C C . ILE A 1 112 ? -9.453 3.413 4.908 1.00 98.12 112 ILE A C 1
ATOM 896 O O . ILE A 1 112 ? -10.531 2.873 5.156 1.00 98.12 112 ILE A O 1
ATOM 900 N N . ALA A 1 113 ? -8.354 3.164 5.627 1.00 98.12 113 ALA A N 1
ATOM 901 C CA . ALA A 1 113 ? -8.345 2.252 6.769 1.00 98.12 113 ALA A CA 1
ATOM 902 C C . ALA A 1 113 ? -9.281 2.709 7.891 1.00 98.12 113 ALA A C 1
ATOM 904 O O . ALA A 1 113 ? -9.977 1.878 8.473 1.00 98.12 113 ALA A O 1
ATOM 905 N N . MET A 1 114 ? -9.335 4.014 8.159 1.00 97.94 114 MET A N 1
ATOM 906 C CA . MET A 1 114 ? -10.210 4.599 9.181 1.00 97.94 114 MET A CA 1
ATOM 907 C C . MET A 1 114 ? -11.691 4.534 8.791 1.00 97.94 114 MET A C 1
ATOM 909 O O . MET A 1 114 ? -12.535 4.273 9.644 1.00 97.94 114 MET A O 1
ATOM 913 N N . TYR A 1 115 ? -12.008 4.766 7.514 1.00 96.44 115 TYR A N 1
ATOM 914 C CA . TYR A 1 115 ? -13.383 4.911 7.034 1.00 96.44 115 TYR A CA 1
ATOM 915 C C . TYR A 1 115 ? -14.043 3.579 6.643 1.00 96.44 115 TYR A C 1
ATOM 917 O O . TYR A 1 115 ? -15.209 3.344 6.951 1.00 96.44 115 TYR A O 1
ATOM 925 N N . PHE A 1 116 ? -13.313 2.686 5.966 1.00 94.56 116 PHE A N 1
ATOM 926 C CA . PHE A 1 116 ? -13.884 1.456 5.395 1.00 94.56 116 PHE A CA 1
ATOM 927 C C . PHE A 1 116 ? -13.742 0.224 6.291 1.00 94.56 116 PHE A C 1
ATOM 929 O O . PHE A 1 116 ? -14.286 -0.840 5.978 1.00 94.56 116 PHE A O 1
ATOM 936 N N . ALA A 1 117 ? -13.031 0.326 7.411 1.00 93.25 117 ALA A N 1
ATOM 937 C CA . ALA A 1 117 ? -13.031 -0.726 8.413 1.00 93.25 117 ALA A CA 1
ATOM 938 C C . ALA A 1 117 ? -14.454 -0.938 8.954 1.00 93.25 117 ALA A C 1
ATOM 940 O O . ALA A 1 117 ? -15.065 -0.030 9.503 1.00 93.25 117 ALA A O 1
ATOM 941 N N . LYS A 1 118 ? -14.988 -2.160 8.824 1.00 91.56 118 LYS A N 1
ATOM 942 C CA . LYS A 1 118 ? -16.296 -2.493 9.398 1.00 91.56 118 LYS A CA 1
ATOM 943 C C . LYS A 1 118 ? -16.292 -2.393 10.924 1.00 91.56 118 LYS A C 1
ATOM 945 O O . LYS A 1 118 ? -17.228 -1.862 11.503 1.00 91.56 118 LYS A O 1
ATOM 950 N N . GLU A 1 119 ? -15.257 -2.950 11.544 1.00 94.69 119 GLU A N 1
ATOM 951 C CA . GLU A 1 119 ? -14.975 -2.774 12.966 1.00 94.69 119 GLU A CA 1
ATOM 952 C C . GLU A 1 119 ? -13.742 -1.869 13.072 1.00 94.69 119 GLU A C 1
ATOM 954 O O . GLU A 1 119 ? -12.721 -2.218 12.464 1.00 94.69 119 GLU A O 1
ATOM 959 N N . PRO A 1 120 ? -13.805 -0.732 13.790 1.00 96.69 120 PRO A N 1
ATOM 960 C CA . PRO A 1 120 ? -12.659 0.156 13.942 1.00 96.69 120 PRO A CA 1
ATOM 961 C C . PRO A 1 120 ? -11.459 -0.571 14.550 1.00 96.69 120 PRO A C 1
ATOM 963 O O . PRO A 1 120 ? -11.614 -1.385 15.462 1.00 96.69 120 PRO A O 1
ATOM 966 N N . PHE A 1 121 ? -10.258 -0.262 14.064 1.00 98.38 121 PHE A N 1
ATOM 967 C CA . PHE A 1 121 ? -9.031 -0.762 14.676 1.00 98.38 121 PHE A CA 1
ATOM 968 C C . PHE A 1 121 ? -8.867 -0.210 16.092 1.00 98.38 121 PHE A C 1
ATOM 970 O O . PHE A 1 121 ? -9.269 0.916 16.388 1.00 98.38 121 PHE A O 1
ATOM 977 N N . THR A 1 122 ? -8.225 -0.999 16.955 1.00 98.38 122 THR A N 1
ATOM 978 C CA . THR A 1 122 ? -7.829 -0.562 18.298 1.00 98.38 122 THR A CA 1
ATOM 979 C C . THR A 1 122 ? -6.887 0.633 18.218 1.00 98.38 122 THR A C 1
ATOM 981 O O . THR A 1 122 ? -7.026 1.572 18.993 1.00 98.38 122 THR A O 1
ATOM 984 N N . LYS A 1 123 ? -5.948 0.605 17.266 1.00 98.69 123 LYS A N 1
ATOM 985 C CA . LYS A 1 123 ? -5.055 1.725 16.980 1.00 98.69 123 LYS A CA 1
ATOM 986 C C . LYS A 1 123 ? -4.683 1.773 15.498 1.00 98.69 123 LYS A C 1
ATOM 988 O O . LYS A 1 123 ? -4.529 0.731 14.854 1.00 98.69 123 LYS A O 1
ATOM 993 N N . TYR A 1 124 ? -4.507 2.984 14.996 1.00 98.88 124 TYR A N 1
ATOM 994 C CA . TYR A 1 124 ? -3.994 3.324 13.681 1.00 98.88 124 TYR A CA 1
ATOM 995 C C . TYR A 1 124 ? -2.637 3.991 13.876 1.00 98.88 124 TYR A C 1
ATOM 997 O O . TYR A 1 124 ? -2.529 4.947 14.639 1.00 98.88 124 TYR A O 1
ATOM 1005 N N . ILE A 1 125 ? -1.609 3.475 13.215 1.00 98.88 125 ILE A N 1
ATOM 1006 C CA . ILE A 1 125 ? -0.257 4.026 13.262 1.00 98.88 125 ILE A CA 1
ATOM 1007 C C . ILE A 1 125 ? 0.137 4.366 11.832 1.00 98.88 125 ILE A C 1
ATOM 1009 O O . ILE A 1 125 ? 0.201 3.481 10.979 1.00 98.88 125 ILE A O 1
ATOM 1013 N N . PHE A 1 126 ? 0.379 5.640 11.563 1.00 98.88 126 PHE A N 1
ATOM 1014 C CA . PHE A 1 126 ? 0.749 6.140 10.249 1.00 98.88 126 PHE A CA 1
ATOM 1015 C C . PHE A 1 126 ? 2.162 6.711 10.294 1.00 98.88 126 PHE A C 1
ATOM 1017 O O . PHE A 1 126 ? 2.465 7.523 11.163 1.00 98.88 126 PHE A O 1
ATOM 1024 N N . VAL A 1 127 ? 3.021 6.311 9.363 1.00 98.81 127 VAL A N 1
ATOM 1025 C CA . VAL A 1 127 ? 4.411 6.769 9.278 1.00 98.81 127 VAL A CA 1
ATOM 1026 C C . VAL A 1 127 ? 4.608 7.549 7.984 1.00 98.81 127 VAL A C 1
ATOM 1028 O O . VAL A 1 127 ? 4.211 7.096 6.909 1.00 98.81 127 VAL A O 1
ATOM 1031 N N . GLU A 1 128 ? 5.213 8.730 8.093 1.00 98.44 128 GLU A N 1
ATOM 1032 C CA . GLU A 1 128 ? 5.537 9.596 6.959 1.00 98.44 128 GLU A CA 1
ATOM 1033 C C . GLU A 1 128 ? 6.849 10.349 7.224 1.00 98.44 128 GLU A C 1
ATOM 1035 O O . GLU A 1 128 ? 7.062 10.899 8.305 1.00 98.44 128 GLU A O 1
ATOM 1040 N N . LYS A 1 129 ? 7.734 10.387 6.223 1.00 98.00 129 LYS A N 1
ATOM 1041 C CA . LYS A 1 129 ? 9.085 10.956 6.338 1.00 98.00 129 LYS A CA 1
ATOM 1042 C C . LYS A 1 129 ? 9.196 12.410 5.880 1.00 98.00 129 LYS A C 1
ATOM 1044 O O . LYS A 1 129 ? 10.206 13.040 6.177 1.00 98.00 129 LYS A O 1
ATOM 1049 N N . ASP A 1 130 ? 8.235 12.937 5.120 1.00 98.19 130 ASP A N 1
ATOM 1050 C CA . ASP A 1 130 ? 8.153 14.353 4.743 1.00 98.19 130 ASP A CA 1
ATOM 1051 C C . ASP A 1 130 ? 7.280 15.103 5.757 1.00 98.19 130 ASP A C 1
ATOM 1053 O O . ASP A 1 130 ? 6.108 14.787 5.964 1.00 98.19 130 ASP A O 1
ATOM 1057 N N . GLY A 1 131 ? 7.846 16.133 6.391 1.00 98.31 131 GLY A N 1
ATOM 1058 C CA . GLY A 1 131 ? 7.178 16.830 7.492 1.00 98.31 131 GLY A CA 1
ATOM 1059 C C . GLY A 1 131 ? 5.913 17.575 7.069 1.00 98.31 131 GLY A C 1
ATOM 1060 O O . GLY A 1 131 ? 4.989 17.713 7.870 1.00 98.31 131 GLY A O 1
ATOM 1061 N N . ARG A 1 132 ? 5.827 18.020 5.809 1.00 98.31 132 ARG A N 1
ATOM 1062 C CA . ARG A 1 132 ? 4.640 18.710 5.281 1.00 98.31 132 ARG A CA 1
ATOM 1063 C C . ARG A 1 132 ? 3.517 17.711 5.028 1.00 98.31 132 ARG A C 1
ATOM 1065 O O . ARG A 1 132 ? 2.380 17.977 5.415 1.00 98.31 132 ARG A O 1
ATOM 1072 N N . ARG A 1 133 ? 3.836 16.554 4.434 1.00 98.44 133 ARG A N 1
ATOM 1073 C CA . ARG A 1 133 ? 2.881 15.445 4.266 1.00 98.44 133 ARG A CA 1
ATOM 1074 C C . ARG A 1 133 ? 2.394 14.939 5.623 1.00 98.44 133 ARG A C 1
ATOM 1076 O O . ARG A 1 133 ? 1.189 14.826 5.814 1.00 98.44 133 ARG A O 1
ATOM 1083 N N . CYS A 1 134 ? 3.302 14.741 6.578 1.00 98.31 134 CYS A N 1
ATOM 1084 C CA . CYS A 1 134 ? 2.979 14.295 7.932 1.00 98.31 134 CYS A CA 1
ATOM 1085 C C . CYS A 1 134 ? 2.029 15.263 8.659 1.00 98.31 134 CYS A C 1
ATOM 1087 O O . CYS A 1 134 ? 1.032 14.830 9.232 1.00 98.31 134 CYS A O 1
ATOM 1089 N N . ASN A 1 135 ? 2.299 16.572 8.602 1.00 98.50 135 ASN A N 1
ATOM 1090 C CA . ASN A 1 135 ? 1.436 17.585 9.216 1.00 98.50 135 ASN A CA 1
ATOM 1091 C C . ASN A 1 135 ? 0.025 17.586 8.602 1.00 98.50 135 ASN A C 1
ATOM 1093 O O . ASN A 1 135 ? -0.970 17.587 9.327 1.00 98.50 135 ASN A O 1
ATOM 1097 N N . LEU A 1 136 ? -0.072 17.530 7.268 1.00 98.44 136 LEU A N 1
ATOM 1098 C CA . LEU A 1 136 ? -1.364 17.434 6.584 1.00 98.44 136 LEU A CA 1
ATOM 1099 C C . LEU A 1 136 ? -2.103 16.144 6.942 1.00 98.44 136 LEU A C 1
ATOM 1101 O O . LEU A 1 136 ? -3.306 16.186 7.190 1.00 98.44 136 LEU A O 1
ATOM 1105 N N . LEU A 1 137 ? -1.400 15.014 7.004 1.00 98.69 137 LEU A N 1
ATOM 1106 C CA . LEU A 1 137 ? -1.988 13.738 7.390 1.00 98.69 137 LEU A CA 1
ATOM 1107 C C . LEU A 1 137 ? -2.598 13.802 8.795 1.00 98.69 137 LEU A C 1
ATOM 1109 O O . LEU A 1 137 ? -3.725 13.351 8.977 1.00 98.69 137 LEU A O 1
ATOM 1113 N N . GLU A 1 138 ? -1.901 14.395 9.764 1.00 98.62 138 GLU A N 1
ATOM 1114 C CA . GLU A 1 138 ? -2.408 14.572 11.129 1.00 98.62 138 GLU A CA 1
ATOM 1115 C C . GLU A 1 138 ? -3.683 15.426 11.151 1.00 98.62 138 GLU A C 1
ATOM 1117 O O . GLU A 1 138 ? -4.707 15.005 11.694 1.00 98.62 138 GLU A O 1
ATOM 1122 N N . LYS A 1 139 ? -3.675 16.584 10.480 1.00 98.50 139 LYS A N 1
ATOM 1123 C CA . LYS A 1 139 ? -4.859 17.454 10.366 1.00 98.50 139 LYS A CA 1
ATOM 1124 C C . LYS A 1 139 ? -6.049 16.733 9.724 1.00 98.50 139 LYS A C 1
ATOM 1126 O O . LYS A 1 139 ? -7.176 16.833 10.211 1.00 98.50 139 LYS A O 1
ATOM 1131 N N . ARG A 1 140 ? -5.806 15.977 8.652 1.00 98.44 140 ARG A N 1
ATOM 1132 C CA . ARG A 1 140 ? -6.834 15.229 7.912 1.00 98.44 140 ARG A CA 1
ATOM 1133 C C . ARG A 1 140 ? -7.376 14.047 8.708 1.00 98.44 140 ARG A C 1
ATOM 1135 O O . ARG A 1 140 ? -8.585 13.822 8.712 1.00 98.44 140 ARG A O 1
ATOM 1142 N N . ALA A 1 141 ? -6.515 13.326 9.421 1.00 98.25 141 ALA A N 1
ATOM 1143 C CA . ALA A 1 141 ? -6.924 12.249 10.313 1.00 98.25 141 ALA A CA 1
ATOM 1144 C C . ALA A 1 141 ? -7.757 12.783 11.490 1.00 98.25 141 ALA A C 1
ATOM 1146 O O . ALA A 1 141 ? -8.794 12.199 11.811 1.00 98.25 141 ALA A O 1
ATOM 1147 N N . ASN A 1 142 ? -7.368 13.926 12.067 1.00 98.06 142 ASN A N 1
ATOM 1148 C CA . ASN A 1 142 ? -8.136 14.631 13.098 1.00 98.06 142 ASN A CA 1
ATOM 1149 C C . ASN A 1 142 ? -9.533 15.016 12.599 1.00 98.06 142 ASN A C 1
ATOM 1151 O O . ASN A 1 142 ? -10.533 14.693 13.245 1.00 98.06 142 ASN A O 1
ATOM 1155 N N . LEU A 1 143 ? -9.610 15.658 11.429 1.00 97.56 143 LEU A N 1
ATOM 1156 C CA . LEU A 1 143 ? -10.878 16.026 10.799 1.00 97.56 143 LEU A CA 1
ATOM 1157 C C . LEU A 1 143 ? -11.755 14.791 10.558 1.00 97.56 143 LEU A C 1
ATOM 1159 O O . LEU A 1 143 ? -12.936 14.788 10.905 1.00 97.56 143 LEU A O 1
ATOM 1163 N N . LEU A 1 144 ? -11.178 13.718 10.014 1.00 97.12 144 LEU A N 1
ATOM 1164 C CA . LEU A 1 144 ? -11.917 12.488 9.760 1.00 97.12 144 LEU A CA 1
ATOM 1165 C C . LEU A 1 144 ? -12.453 11.873 11.056 1.00 97.12 144 LEU A C 1
ATOM 1167 O O . LEU A 1 144 ? -13.629 11.518 11.101 1.00 97.12 144 LEU A O 1
ATOM 1171 N N . CYS A 1 145 ? -11.641 11.805 12.118 1.00 97.06 145 CYS A N 1
ATOM 1172 C CA . CYS A 1 145 ? -12.069 11.297 13.424 1.00 97.06 145 CYS A CA 1
ATOM 1173 C C . CYS A 1 145 ? -13.295 12.043 13.956 1.00 97.06 145 CYS A C 1
ATOM 1175 O O . CYS A 1 145 ? -14.232 11.407 14.438 1.00 97.06 145 CYS A O 1
ATOM 1177 N N . GLN A 1 146 ? -13.332 13.370 13.805 1.00 95.81 146 GLN A N 1
ATOM 1178 C CA . GLN A 1 146 ? -14.490 14.181 14.188 1.00 95.81 146 GLN A CA 1
ATOM 1179 C C . GLN A 1 146 ? -15.732 13.829 13.360 1.00 95.81 146 GLN A C 1
ATOM 1181 O O . GLN A 1 146 ? -16.819 13.681 13.919 1.00 95.81 146 GLN A O 1
ATOM 1186 N N . LYS A 1 147 ? -15.575 13.661 12.040 1.00 93.75 147 LYS A N 1
ATOM 1187 C CA . LYS A 1 147 ? -16.679 13.375 11.108 1.00 93.75 147 LYS A CA 1
ATOM 1188 C C . LYS A 1 147 ? -17.269 11.971 11.288 1.00 93.75 147 LYS A C 1
ATOM 1190 O O . LYS A 1 147 ? -18.465 11.803 11.071 1.00 93.75 147 LYS A O 1
ATOM 1195 N N . ILE A 1 148 ? -16.462 10.978 11.676 1.00 93.44 148 ILE A N 1
ATOM 1196 C CA . ILE A 1 148 ? -16.909 9.579 11.858 1.00 93.44 148 ILE A CA 1
ATOM 1197 C C . ILE A 1 148 ? -16.993 9.137 13.326 1.00 93.44 148 ILE A C 1
ATOM 1199 O O . ILE A 1 148 ? -17.213 7.958 13.596 1.00 93.44 148 ILE A O 1
ATOM 1203 N N . HIS A 1 149 ? -16.823 10.066 14.270 1.00 93.56 149 HIS A N 1
ATOM 1204 C CA . HIS A 1 149 ? -16.838 9.817 15.718 1.00 93.56 149 HIS A CA 1
ATOM 1205 C C . HIS A 1 149 ? -15.850 8.729 16.181 1.00 93.56 149 HIS A C 1
ATOM 1207 O O . HIS A 1 149 ? -16.145 7.940 17.082 1.00 93.56 149 HIS A O 1
ATOM 1213 N N . LEU A 1 150 ? -14.664 8.689 15.571 1.00 93.56 150 LEU A N 1
ATOM 1214 C CA . LEU A 1 150 ? -13.563 7.826 15.998 1.00 93.56 150 LEU A CA 1
ATOM 1215 C C . LEU A 1 150 ? -12.768 8.517 17.117 1.00 93.56 150 LEU A C 1
ATOM 1217 O O . LEU A 1 150 ? -12.520 9.720 17.041 1.00 93.56 150 LEU A O 1
ATOM 1221 N N . ASN A 1 151 ? -12.346 7.770 18.145 1.00 95.12 151 ASN A N 1
ATOM 1222 C CA . ASN A 1 151 ? -11.476 8.330 19.182 1.00 95.12 151 ASN A CA 1
ATOM 1223 C C . ASN A 1 151 ? -10.112 8.677 18.578 1.00 95.12 151 ASN A C 1
ATOM 1225 O O . ASN A 1 151 ? -9.415 7.792 18.078 1.00 95.12 151 ASN A O 1
ATOM 1229 N N . ILE A 1 152 ? -9.727 9.949 18.665 1.00 94.38 152 ILE A N 1
ATOM 1230 C CA . ILE A 1 152 ? -8.463 10.417 18.111 1.00 94.38 152 ILE A CA 1
ATOM 1231 C C . ILE A 1 152 ? -7.242 9.829 18.822 1.00 94.38 152 ILE A C 1
ATOM 1233 O O . ILE A 1 152 ? -6.213 9.634 18.193 1.00 94.38 152 ILE A O 1
ATOM 1237 N N . GLU A 1 153 ? -7.363 9.449 20.095 1.00 96.38 153 GLU A N 1
ATOM 1238 C CA . GLU A 1 153 ? -6.280 8.784 20.839 1.00 96.38 153 GLU A CA 1
ATOM 1239 C C . GLU A 1 153 ? -5.904 7.419 20.239 1.00 96.38 153 GLU A C 1
ATOM 1241 O O . GLU A 1 153 ? -4.815 6.895 20.484 1.00 96.38 153 GLU A O 1
ATOM 1246 N N . ASN A 1 154 ? -6.792 6.845 19.420 1.00 97.19 154 ASN A N 1
ATOM 1247 C CA . ASN A 1 154 ? -6.512 5.622 18.681 1.00 97.19 154 ASN A CA 1
ATOM 1248 C C . ASN A 1 154 ? -5.703 5.891 17.405 1.00 97.19 154 ASN A C 1
ATOM 1250 O O . ASN A 1 154 ? -5.361 4.933 16.720 1.00 97.19 154 ASN A O 1
ATOM 1254 N N . VAL A 1 155 ? -5.416 7.140 17.042 1.00 98.50 155 VAL A N 1
ATOM 1255 C CA . VAL A 1 155 ? -4.667 7.493 15.833 1.00 98.50 155 VAL A CA 1
ATOM 1256 C C . VAL A 1 155 ? -3.336 8.119 16.210 1.00 98.50 155 VAL A C 1
ATOM 1258 O O . VAL A 1 155 ? -3.263 9.070 16.978 1.00 98.50 155 VAL A O 1
ATOM 1261 N N . GLU A 1 156 ? -2.271 7.587 15.632 1.00 98.50 156 GLU A N 1
ATOM 1262 C CA . GLU A 1 156 ? -0.915 8.060 15.843 1.00 98.50 156 GLU A CA 1
ATOM 1263 C C . GLU A 1 156 ? -0.237 8.322 14.503 1.00 98.50 156 GLU A C 1
ATOM 1265 O O . GLU A 1 156 ? -0.195 7.445 13.639 1.00 98.50 156 GLU A O 1
ATOM 1270 N N . VAL A 1 157 ? 0.313 9.525 14.344 1.00 98.69 157 VAL A N 1
ATOM 1271 C CA . VAL A 1 157 ? 1.096 9.919 13.170 1.00 98.69 157 VAL A CA 1
ATOM 1272 C C . VAL A 1 157 ? 2.552 10.111 13.586 1.00 98.69 157 VAL A C 1
ATOM 1274 O O . VAL A 1 157 ? 2.853 10.863 14.511 1.00 98.69 157 VAL A O 1
ATOM 1277 N N . LYS A 1 158 ? 3.465 9.412 12.914 1.00 98.62 158 LYS A N 1
ATOM 1278 C CA . LYS A 1 158 ? 4.900 9.383 13.205 1.00 98.62 158 LYS A CA 1
ATOM 1279 C C . LYS A 1 158 ? 5.672 10.074 12.080 1.00 98.62 158 LYS A C 1
ATOM 1281 O O . LYS A 1 158 ? 5.734 9.562 10.962 1.00 98.62 158 LYS A O 1
ATOM 1286 N N . TYR A 1 159 ? 6.311 11.201 12.396 1.00 98.38 159 TYR A N 1
ATOM 1287 C CA . TYR A 1 159 ? 7.212 11.906 11.477 1.00 98.38 159 TYR A CA 1
ATOM 1288 C C . TYR A 1 159 ? 8.612 11.270 11.464 1.00 98.38 159 TYR A C 1
ATOM 1290 O O . TYR A 1 159 ? 9.542 11.750 12.122 1.00 98.38 159 TYR A O 1
ATOM 1298 N N . ARG A 1 160 ? 8.758 10.139 10.775 1.00 98.00 160 ARG A N 1
ATOM 1299 C CA . ARG A 1 160 ? 9.961 9.291 10.804 1.00 98.00 160 ARG A CA 1
ATOM 1300 C C . ARG A 1 160 ? 10.119 8.528 9.488 1.00 98.00 160 ARG A C 1
ATOM 1302 O O . ARG A 1 160 ? 9.160 8.316 8.756 1.00 98.00 160 ARG A O 1
ATOM 1309 N N . ASP A 1 161 ? 11.339 8.075 9.201 1.00 98.00 161 ASP A N 1
ATOM 1310 C CA . ASP A 1 161 ? 11.556 7.083 8.144 1.00 98.00 161 ASP A CA 1
ATOM 1311 C C . ASP A 1 161 ? 11.052 5.710 8.607 1.00 98.00 161 ASP A C 1
ATOM 1313 O O . ASP A 1 161 ? 11.365 5.259 9.716 1.00 98.00 161 ASP A O 1
ATOM 1317 N N . ALA A 1 162 ? 10.309 5.033 7.734 1.00 98.19 162 ALA A N 1
ATOM 1318 C CA . ALA A 1 162 ? 9.719 3.726 7.996 1.00 98.19 162 ALA A CA 1
ATOM 1319 C C . ALA A 1 162 ? 10.734 2.674 8.464 1.00 98.19 162 ALA A C 1
ATOM 1321 O O . ALA A 1 162 ? 10.416 1.845 9.320 1.00 98.19 162 ALA A O 1
ATOM 1322 N N . ASN A 1 163 ? 11.958 2.693 7.929 1.00 98.06 163 ASN A N 1
ATOM 1323 C CA . ASN A 1 163 ? 12.976 1.697 8.255 1.00 98.06 163 ASN A CA 1
ATOM 1324 C C . ASN A 1 163 ? 13.515 1.853 9.679 1.00 98.06 163 ASN A C 1
ATOM 1326 O O . ASN A 1 163 ? 13.934 0.860 10.277 1.00 98.06 163 ASN A O 1
ATOM 1330 N N . PHE A 1 164 ? 13.479 3.069 10.234 1.00 97.56 164 PHE A N 1
ATOM 1331 C CA . PHE A 1 164 ? 13.799 3.309 11.641 1.00 97.56 164 PHE A CA 1
ATOM 1332 C C . PHE A 1 164 ? 12.593 3.009 12.534 1.00 97.56 164 PHE A C 1
ATOM 1334 O O . PHE A 1 164 ? 12.717 2.238 13.489 1.00 97.56 164 PHE A O 1
ATOM 1341 N N . GLU A 1 165 ? 11.423 3.543 12.180 1.00 98.38 165 GLU A N 1
ATOM 1342 C CA . GLU A 1 165 ? 10.214 3.482 13.010 1.00 98.38 165 GLU A CA 1
ATOM 1343 C C . GLU A 1 165 ? 9.689 2.053 13.209 1.00 98.38 165 GLU A C 1
ATOM 1345 O O . GLU A 1 165 ? 9.174 1.705 14.272 1.00 98.38 165 GLU A O 1
ATOM 1350 N N . VAL A 1 166 ? 9.879 1.170 12.220 1.00 98.31 166 VAL A N 1
ATOM 1351 C CA . VAL A 1 166 ? 9.432 -0.230 12.303 1.00 98.31 166 VAL A CA 1
ATOM 1352 C C . VAL A 1 166 ? 9.988 -0.956 13.531 1.00 98.31 166 VAL A C 1
ATOM 1354 O O . VAL A 1 166 ? 9.330 -1.846 14.072 1.00 98.31 166 VAL A O 1
ATOM 1357 N N . ASN A 1 167 ? 11.192 -0.597 13.990 1.00 96.75 167 ASN A N 1
ATOM 1358 C CA . ASN A 1 167 ? 11.798 -1.230 15.155 1.00 96.75 167 ASN A CA 1
ATOM 1359 C C . ASN A 1 167 ? 11.045 -0.871 16.433 1.00 96.75 167 ASN A C 1
ATOM 1361 O O . ASN A 1 167 ? 10.757 -1.768 17.228 1.00 96.75 167 ASN A O 1
ATOM 1365 N N . GLU A 1 168 ? 10.715 0.407 16.605 1.00 98.19 168 GLU A N 1
ATOM 1366 C CA . GLU A 1 168 ? 9.963 0.912 17.754 1.00 98.19 168 GLU A CA 1
ATOM 1367 C C . GLU A 1 168 ? 8.557 0.303 17.758 1.00 98.19 168 GLU A C 1
ATOM 1369 O O . GLU A 1 168 ? 8.208 -0.407 18.705 1.00 98.19 168 GLU A O 1
ATOM 1374 N N . ILE A 1 169 ? 7.835 0.410 16.635 1.00 98.62 169 ILE A N 1
ATOM 1375 C CA . ILE A 1 169 ? 6.492 -0.165 16.462 1.00 98.62 169 ILE A CA 1
ATOM 1376 C C . ILE A 1 169 ? 6.479 -1.664 16.789 1.00 98.62 169 ILE A C 1
ATOM 1378 O O . ILE A 1 169 ? 5.645 -2.138 17.562 1.00 98.62 169 ILE A O 1
ATOM 1382 N N . VAL A 1 170 ? 7.395 -2.453 16.214 1.00 98.62 170 VAL A N 1
ATOM 1383 C CA . VAL A 1 170 ? 7.411 -3.906 16.443 1.00 98.62 170 VAL A CA 1
ATOM 1384 C C . VAL A 1 170 ? 7.719 -4.234 17.903 1.00 98.62 170 VAL A C 1
ATOM 1386 O O . VAL A 1 170 ? 7.108 -5.154 18.450 1.00 98.62 170 VAL A O 1
ATOM 1389 N N . ASN A 1 171 ? 8.643 -3.515 18.541 1.00 98.31 171 ASN A N 1
ATOM 1390 C CA . ASN A 1 171 ? 9.003 -3.767 19.935 1.00 98.31 171 ASN A CA 1
ATOM 1391 C C . ASN A 1 171 ? 7.834 -3.448 20.884 1.00 98.31 171 ASN A C 1
ATOM 1393 O O . ASN A 1 171 ? 7.509 -4.276 21.738 1.00 98.31 171 ASN A O 1
ATOM 1397 N N . GLU A 1 172 ? 7.164 -2.309 20.701 1.00 98.44 172 GLU A N 1
ATOM 1398 C CA . GLU A 1 172 ? 5.976 -1.925 21.476 1.00 98.44 172 GLU A CA 1
ATOM 1399 C C . GLU A 1 172 ? 4.845 -2.949 21.322 1.00 98.44 172 GLU A C 1
ATOM 1401 O O . GLU A 1 172 ? 4.276 -3.425 22.309 1.00 98.44 172 GLU A O 1
ATOM 1406 N N . LEU A 1 173 ? 4.566 -3.369 20.086 1.00 98.56 173 LEU A N 1
ATOM 1407 C CA . LEU A 1 173 ? 3.534 -4.363 19.805 1.00 98.56 173 LEU A CA 1
ATOM 1408 C C . LEU A 1 173 ? 3.891 -5.749 20.362 1.00 98.56 173 LEU A C 1
ATOM 1410 O O . LEU A 1 173 ? 3.000 -6.481 20.789 1.00 98.56 173 LEU A O 1
ATOM 1414 N N . GLU A 1 174 ? 5.166 -6.144 20.412 1.00 98.44 174 GLU A N 1
ATOM 1415 C CA . GLU A 1 174 ? 5.562 -7.395 21.077 1.00 98.44 174 GLU A CA 1
ATOM 1416 C C . GLU A 1 174 ? 5.318 -7.360 22.588 1.00 98.44 174 GLU A C 1
ATOM 1418 O O . GLU A 1 174 ? 4.847 -8.359 23.148 1.00 98.44 174 GLU A O 1
ATOM 1423 N N . ILE A 1 175 ? 5.611 -6.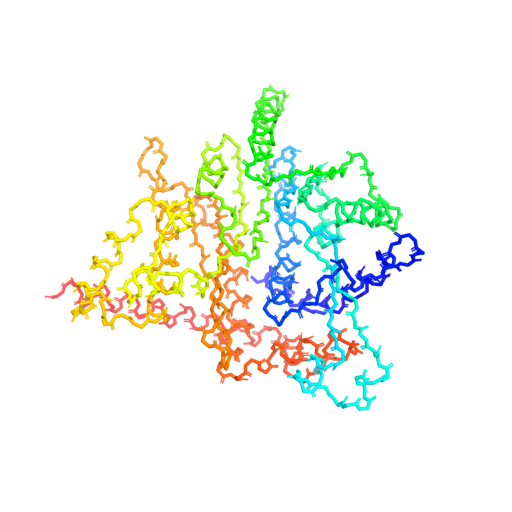229 23.235 1.00 98.44 175 ILE A N 1
ATOM 1424 C CA . ILE A 1 175 ? 5.329 -6.017 24.659 1.00 98.44 175 ILE A CA 1
ATOM 1425 C C . ILE A 1 175 ? 3.819 -6.106 24.886 1.00 98.44 175 ILE A C 1
ATOM 1427 O O . ILE A 1 175 ? 3.370 -6.959 25.658 1.00 98.44 175 ILE A O 1
ATOM 1431 N N . ARG A 1 176 ? 3.030 -5.336 24.126 1.00 98.12 176 ARG A N 1
ATOM 1432 C CA . ARG A 1 176 ? 1.566 -5.333 24.235 1.00 98.12 176 ARG A CA 1
ATOM 1433 C C . ARG A 1 176 ? 0.960 -6.711 23.991 1.00 98.12 176 ARG A C 1
ATOM 1435 O O . ARG A 1 176 ? 0.088 -7.160 24.731 1.00 98.12 176 ARG A O 1
ATOM 1442 N N . ASN A 1 177 ? 1.452 -7.432 22.988 1.00 98.25 177 ASN A N 1
ATOM 1443 C CA . ASN A 1 177 ? 0.982 -8.778 22.676 1.00 98.25 177 ASN A CA 1
ATOM 1444 C C . ASN A 1 177 ? 1.190 -9.752 23.846 1.00 98.25 177 ASN A C 1
ATOM 1446 O O . ASN A 1 177 ? 0.325 -10.586 24.119 1.00 98.25 177 ASN A O 1
ATOM 1450 N N . LYS A 1 178 ? 2.331 -9.650 24.541 1.00 98.19 178 LYS A N 1
ATOM 1451 C CA . LYS A 1 178 ? 2.627 -10.463 25.727 1.00 98.19 178 LYS A CA 1
ATOM 1452 C C . LYS A 1 178 ? 1.705 -10.101 26.892 1.00 98.19 178 LYS A C 1
ATOM 1454 O O . LYS A 1 178 ? 1.205 -11.003 27.561 1.00 98.19 178 LYS A O 1
ATOM 1459 N N . GLU A 1 179 ? 1.463 -8.813 27.118 1.00 98.25 179 GLU A N 1
ATOM 1460 C CA . GLU A 1 179 ? 0.537 -8.337 28.153 1.00 98.25 179 GLU A CA 1
ATOM 1461 C C . GLU A 1 179 ? -0.884 -8.854 27.928 1.00 98.25 179 GLU A C 1
ATOM 1463 O O . GLU A 1 179 ? -1.477 -9.432 28.837 1.00 98.25 179 GLU A O 1
ATOM 1468 N N . LEU A 1 180 ? -1.415 -8.713 26.709 1.00 97.94 180 LEU A N 1
ATOM 1469 C CA . LEU A 1 180 ? -2.749 -9.205 26.356 1.00 97.94 180 LEU A CA 1
ATOM 1470 C C . LEU A 1 180 ? -2.865 -10.714 26.560 1.00 97.94 180 LEU A C 1
ATOM 1472 O O . LEU A 1 180 ? -3.848 -11.187 27.132 1.00 97.94 180 LEU A O 1
ATOM 1476 N N . PHE A 1 181 ? -1.846 -11.472 26.147 1.00 97.62 181 PHE A N 1
ATOM 1477 C CA . PHE A 1 181 ? -1.857 -12.919 26.316 1.00 97.62 181 PHE A CA 1
ATOM 1478 C C . PHE A 1 181 ? -1.875 -13.313 27.796 1.00 97.62 181 PHE A C 1
ATOM 1480 O O . PHE A 1 181 ? -2.668 -14.167 28.187 1.00 97.62 181 PHE A O 1
ATOM 1487 N N . ASN A 1 182 ? -1.057 -12.661 28.623 1.00 97.44 182 ASN A N 1
ATOM 1488 C CA . ASN A 1 182 ? -0.997 -12.933 30.058 1.00 97.44 182 ASN A CA 1
ATOM 1489 C C . ASN A 1 182 ? -2.291 -12.537 30.786 1.00 97.44 182 ASN A C 1
ATOM 1491 O O . ASN A 1 182 ? -2.728 -13.258 31.677 1.00 97.44 182 ASN A O 1
ATOM 1495 N N . ASN A 1 183 ? -2.905 -11.415 30.401 1.00 96.94 183 ASN A N 1
ATOM 1496 C CA . ASN A 1 183 ? -4.054 -10.852 31.113 1.00 96.94 183 ASN A CA 1
ATOM 1497 C C . ASN A 1 183 ? -5.399 -11.410 30.628 1.00 96.94 183 ASN A C 1
ATOM 1499 O O . ASN A 1 183 ? -6.346 -11.489 31.404 1.00 96.94 183 ASN A O 1
ATOM 1503 N N . GLN A 1 184 ? -5.509 -11.763 29.345 1.00 95.62 184 GLN A N 1
ATOM 1504 C CA . GLN A 1 184 ? -6.786 -12.097 28.698 1.00 95.62 184 GLN A CA 1
ATOM 1505 C C . GLN A 1 184 ? -6.769 -13.446 27.963 1.00 95.62 184 GLN A C 1
ATOM 1507 O O . GLN A 1 184 ? -7.792 -13.862 27.419 1.00 95.62 184 GLN A O 1
ATOM 1512 N N . GLY A 1 185 ? -5.618 -14.125 27.873 1.00 95.19 185 GLY A N 1
ATOM 1513 C CA . GLY A 1 185 ? -5.471 -15.365 27.100 1.00 95.19 185 GLY A CA 1
ATOM 1514 C C . GLY A 1 185 ? -5.627 -15.183 25.583 1.00 95.19 185 GLY A C 1
ATOM 1515 O O . GLY A 1 185 ? -5.694 -16.165 24.843 1.00 95.19 185 GLY A O 1
ATOM 1516 N N . LYS A 1 186 ? -5.687 -13.934 25.106 1.00 95.31 186 LYS A N 1
ATOM 1517 C CA . LYS A 1 186 ? -5.815 -13.555 23.696 1.00 95.31 186 LYS A CA 1
ATOM 1518 C C . LYS A 1 186 ? -4.646 -12.668 23.285 1.00 95.31 186 LYS A C 1
ATOM 1520 O O . LYS A 1 186 ? -4.098 -11.933 24.091 1.00 95.31 186 LYS A O 1
ATOM 1525 N N . THR A 1 187 ? -4.267 -12.742 22.018 1.00 96.69 187 THR A N 1
ATOM 1526 C CA . THR A 1 187 ? -3.176 -11.951 21.433 1.00 96.69 187 THR A CA 1
ATOM 1527 C C . THR A 1 187 ? -3.717 -10.762 20.645 1.00 96.69 187 THR A C 1
ATOM 1529 O O . THR A 1 187 ? -4.930 -10.669 20.426 1.00 96.69 187 THR A O 1
ATOM 1532 N N . LEU A 1 188 ? -2.820 -9.907 20.151 1.00 97.44 188 LEU A N 1
ATOM 1533 C CA . LEU A 1 188 ? -3.156 -8.914 19.130 1.00 97.44 188 LEU A CA 1
ATOM 1534 C C . LEU A 1 188 ? -2.911 -9.435 17.710 1.00 97.44 188 LEU A C 1
ATOM 1536 O O . LEU A 1 188 ? -2.198 -10.427 17.498 1.00 97.44 188 LEU A O 1
ATOM 1540 N N . HIS A 1 189 ? -3.493 -8.740 16.739 1.00 97.69 189 HIS A N 1
ATOM 1541 C CA . HIS A 1 189 ? -3.166 -8.883 15.323 1.00 97.69 189 HIS A CA 1
ATOM 1542 C C . HIS A 1 189 ? -2.809 -7.534 14.712 1.00 97.69 189 HIS A C 1
ATOM 1544 O O . HIS A 1 189 ? -3.372 -6.512 15.090 1.00 97.69 189 HIS A O 1
ATOM 1550 N N . VAL A 1 190 ? -1.928 -7.525 13.722 1.00 98.50 190 VAL A N 1
ATOM 1551 C CA . VAL A 1 190 ? -1.521 -6.287 13.051 1.00 98.50 190 VAL A CA 1
ATOM 1552 C C . VAL A 1 190 ? -1.709 -6.426 11.556 1.00 98.50 190 VAL A C 1
ATOM 1554 O O . VAL A 1 190 ? -1.317 -7.432 10.968 1.00 98.50 190 VAL A O 1
ATOM 1557 N N . TYR A 1 191 ? -2.298 -5.417 10.937 1.00 98.12 191 TYR A N 1
ATOM 1558 C CA . TYR A 1 191 ? -2.336 -5.296 9.494 1.00 98.12 191 TYR A CA 1
ATOM 1559 C C . TYR A 1 191 ? -1.362 -4.206 9.053 1.00 98.12 191 TYR A C 1
ATOM 1561 O O . TYR A 1 191 ? -1.554 -3.041 9.390 1.00 98.12 191 TYR A O 1
ATOM 1569 N N . PHE A 1 192 ? -0.317 -4.602 8.327 1.00 98.62 192 PHE A N 1
ATOM 1570 C CA . PHE A 1 192 ? 0.655 -3.687 7.737 1.00 98.62 192 PHE A CA 1
ATOM 1571 C C . PHE A 1 192 ? 0.298 -3.378 6.286 1.00 98.62 192 PHE A C 1
ATOM 1573 O O . PHE A 1 192 ? 0.141 -4.290 5.470 1.00 98.62 192 PHE A O 1
ATOM 1580 N N . PHE A 1 193 ? 0.251 -2.095 5.961 1.00 98.31 193 PHE A N 1
ATOM 1581 C CA . PHE A 1 193 ? 0.228 -1.580 4.603 1.00 98.31 193 PHE A CA 1
ATOM 1582 C C . PHE A 1 193 ? 1.585 -0.932 4.311 1.00 98.31 193 PHE A C 1
ATOM 1584 O O . PHE A 1 193 ? 2.028 -0.034 5.028 1.00 98.31 193 PHE A O 1
ATOM 1591 N N . ILE A 1 194 ? 2.296 -1.458 3.314 1.00 98.19 194 ILE A N 1
ATOM 1592 C CA . ILE A 1 194 ? 3.678 -1.084 3.000 1.00 98.19 194 ILE A CA 1
ATOM 1593 C C . ILE A 1 194 ? 3.726 -0.646 1.540 1.00 98.19 194 ILE A C 1
ATOM 1595 O O . ILE A 1 194 ? 3.685 -1.474 0.633 1.00 98.19 194 ILE A O 1
ATOM 1599 N N . ASP A 1 195 ? 3.789 0.659 1.313 1.00 96.44 195 ASP A N 1
ATOM 1600 C CA . ASP A 1 195 ? 3.579 1.254 -0.006 1.00 96.44 195 ASP A CA 1
ATOM 1601 C C . ASP A 1 195 ? 4.706 2.221 -0.404 1.00 96.44 195 ASP A C 1
ATOM 1603 O O . ASP A 1 195 ? 4.478 3.424 -0.522 1.00 96.44 195 ASP A O 1
ATOM 1607 N N . PRO A 1 196 ? 5.944 1.725 -0.574 1.00 95.00 196 PRO A N 1
ATOM 1608 C CA . PRO A 1 196 ? 7.054 2.569 -0.996 1.00 95.00 196 PRO A CA 1
ATOM 1609 C C . PRO A 1 196 ? 6.837 3.080 -2.431 1.00 95.00 196 PRO A C 1
ATOM 1611 O O . PRO A 1 196 ? 6.257 2.388 -3.272 1.00 95.00 196 PRO A O 1
ATOM 1614 N N . GLU A 1 197 ? 7.346 4.276 -2.742 1.00 86.25 197 GLU A N 1
ATOM 1615 C CA . GLU A 1 197 ? 7.319 4.814 -4.113 1.00 86.25 197 GLU A CA 1
ATOM 1616 C C . GLU A 1 197 ? 8.305 4.042 -5.034 1.00 86.25 197 GLU A C 1
ATOM 1618 O O . GLU A 1 197 ? 8.073 3.887 -6.240 1.00 86.25 197 GLU A O 1
ATOM 1623 N N . GLY A 1 198 ? 9.371 3.470 -4.468 1.00 90.06 198 GLY A N 1
ATOM 1624 C CA . GLY A 1 198 ? 10.410 2.690 -5.138 1.00 90.06 198 GLY A CA 1
ATOM 1625 C C . GLY A 1 198 ? 11.003 1.582 -4.256 1.00 90.06 198 GLY A C 1
ATOM 1626 O O . GLY A 1 198 ? 10.315 0.629 -3.893 1.00 90.06 198 GLY A O 1
ATOM 1627 N N . MET A 1 199 ? 12.313 1.659 -4.000 1.00 93.50 199 MET A N 1
ATOM 1628 C CA . MET A 1 199 ? 13.102 0.637 -3.286 1.00 93.50 199 MET A CA 1
ATOM 1629 C C . MET A 1 199 ? 13.488 1.079 -1.863 1.00 93.50 199 MET A C 1
ATOM 1631 O O . MET A 1 199 ? 14.496 0.636 -1.323 1.00 93.50 199 MET A O 1
ATOM 1635 N N . GLU A 1 200 ? 12.727 1.994 -1.259 1.00 94.69 200 GLU A N 1
ATOM 1636 C CA . GLU A 1 200 ? 13.081 2.636 0.014 1.00 94.69 200 GLU A CA 1
ATOM 1637 C C . GLU A 1 200 ? 12.871 1.736 1.235 1.00 94.69 200 GLU A C 1
ATOM 1639 O O . GLU A 1 200 ? 13.463 1.991 2.281 1.00 94.69 200 GLU A O 1
ATOM 1644 N N . PHE A 1 201 ? 12.012 0.716 1.146 1.00 97.31 201 PHE A N 1
ATOM 1645 C CA . PHE A 1 201 ? 11.707 -0.154 2.283 1.00 97.31 201 PHE A CA 1
ATOM 1646 C C . PHE A 1 201 ? 12.645 -1.359 2.334 1.00 97.31 201 PHE A C 1
ATOM 1648 O O . PHE A 1 201 ? 12.512 -2.279 1.533 1.00 97.31 201 PHE A O 1
ATOM 1655 N N . LYS A 1 202 ? 13.572 -1.375 3.288 1.00 97.19 202 LYS A N 1
ATOM 1656 C CA . LYS A 1 202 ? 14.697 -2.315 3.345 1.00 97.19 202 LYS A CA 1
ATOM 1657 C C . LYS A 1 202 ? 14.283 -3.736 3.726 1.00 97.19 202 LYS A C 1
ATOM 1659 O O . LYS A 1 202 ? 13.307 -3.963 4.456 1.00 97.19 202 LYS A O 1
ATOM 1664 N N . LYS A 1 203 ? 15.082 -4.715 3.285 1.00 96.75 203 LYS A N 1
ATOM 1665 C CA . LYS A 1 203 ? 14.891 -6.138 3.609 1.00 96.75 203 LYS A CA 1
ATOM 1666 C C . LYS A 1 203 ? 14.878 -6.368 5.115 1.00 96.75 203 LYS A C 1
ATOM 1668 O O . LYS A 1 203 ? 14.028 -7.125 5.590 1.00 96.75 203 LYS A O 1
ATOM 1673 N N . GLU A 1 204 ? 15.773 -5.732 5.874 1.00 96.88 204 GLU A N 1
ATOM 1674 C CA . GLU A 1 204 ? 15.848 -5.942 7.326 1.00 96.88 204 GLU A CA 1
ATOM 1675 C C . GLU A 1 204 ? 14.571 -5.473 8.032 1.00 96.88 204 GLU A C 1
ATOM 1677 O O . GLU A 1 204 ? 14.072 -6.153 8.932 1.00 96.88 204 GLU A O 1
ATOM 1682 N N . SER A 1 205 ? 13.995 -4.354 7.590 1.00 98.12 205 SER A N 1
ATOM 1683 C CA . SER A 1 205 ? 12.744 -3.809 8.123 1.00 98.12 205 SER A CA 1
ATOM 1684 C C . SER A 1 205 ? 11.565 -4.748 7.862 1.00 98.12 205 SER A C 1
ATOM 1686 O O . SER A 1 205 ? 10.801 -5.063 8.781 1.00 98.12 205 SER A O 1
ATOM 1688 N N . LEU A 1 206 ? 11.459 -5.302 6.649 1.00 97.69 206 LEU A N 1
ATOM 1689 C CA . LEU A 1 206 ? 10.472 -6.341 6.350 1.00 97.69 206 LEU A CA 1
ATOM 1690 C C . LEU A 1 206 ? 10.696 -7.600 7.202 1.00 97.69 206 LEU A C 1
ATOM 1692 O O . LEU A 1 206 ? 9.745 -8.159 7.753 1.00 97.69 206 LEU A O 1
ATOM 1696 N N . GLN A 1 207 ? 11.944 -8.055 7.329 1.00 96.75 207 GLN A N 1
ATOM 1697 C CA . GLN A 1 207 ? 12.291 -9.225 8.137 1.00 96.75 207 GLN A CA 1
ATOM 1698 C C . GLN A 1 207 ? 11.940 -9.021 9.610 1.00 96.75 207 GLN A C 1
ATOM 1700 O O . GLN A 1 207 ? 11.427 -9.947 10.237 1.00 96.75 207 GLN A O 1
ATOM 1705 N N . LYS A 1 208 ? 12.139 -7.821 10.163 1.00 97.56 208 LYS A N 1
ATOM 1706 C CA . LYS A 1 208 ? 11.731 -7.479 11.531 1.00 97.56 208 LYS A CA 1
ATOM 1707 C C . LYS A 1 208 ? 10.224 -7.654 11.724 1.00 97.56 208 LYS A C 1
ATOM 1709 O O . LYS A 1 208 ? 9.812 -8.281 12.703 1.00 97.56 208 LYS A O 1
ATOM 1714 N N . ILE A 1 209 ? 9.408 -7.194 10.770 1.00 98.12 209 ILE A N 1
ATOM 1715 C CA . ILE A 1 209 ? 7.953 -7.416 10.786 1.00 98.12 209 ILE A CA 1
ATOM 1716 C C . ILE A 1 209 ? 7.651 -8.909 10.683 1.00 98.12 209 ILE A C 1
ATOM 1718 O O . ILE A 1 209 ? 6.932 -9.447 11.521 1.00 98.12 209 ILE A O 1
ATOM 1722 N N . LEU A 1 210 ? 8.206 -9.611 9.693 1.00 96.56 210 LEU A N 1
ATOM 1723 C CA . LEU A 1 210 ? 7.935 -11.033 9.461 1.00 96.56 210 LEU A CA 1
ATOM 1724 C C . LEU A 1 210 ? 8.383 -11.910 10.642 1.00 96.56 210 LEU A C 1
ATOM 1726 O O . LEU A 1 210 ? 7.698 -12.871 10.984 1.00 96.56 210 LEU A O 1
ATOM 1730 N N . CYS A 1 211 ? 9.451 -11.570 11.346 1.00 94.81 211 CYS A N 1
ATOM 1731 C CA . CYS A 1 211 ? 9.944 -12.349 12.482 1.00 94.81 211 CYS A CA 1
ATOM 1732 C C . CYS A 1 211 ? 9.300 -11.972 13.828 1.00 94.81 211 CYS A C 1
ATOM 1734 O O . CYS A 1 211 ? 9.574 -12.641 14.825 1.00 94.81 211 CYS A O 1
ATOM 1736 N N . SER A 1 212 ? 8.430 -10.954 13.878 1.00 96.44 212 SER A N 1
ATOM 1737 C CA . SER A 1 212 ? 7.782 -10.532 15.127 1.00 96.44 212 SER A CA 1
ATOM 1738 C C . SER A 1 212 ? 6.847 -11.594 15.732 1.00 96.44 212 SER A C 1
ATOM 1740 O O . SER A 1 212 ? 6.293 -12.447 15.024 1.00 96.44 212 SER A O 1
ATOM 1742 N N . LYS A 1 213 ? 6.636 -11.526 17.051 1.00 94.56 213 LYS A N 1
ATOM 1743 C CA . LYS A 1 213 ? 5.903 -12.543 17.842 1.00 94.56 213 LYS A CA 1
ATOM 1744 C C . LYS A 1 213 ? 4.375 -12.418 17.855 1.00 94.56 213 LYS A C 1
ATOM 1746 O O . LYS A 1 213 ? 3.711 -13.229 18.502 1.00 94.56 213 LYS A O 1
ATOM 1751 N N . PHE A 1 214 ? 3.806 -11.434 17.171 1.00 95.44 214 PHE A N 1
ATOM 1752 C CA . PHE A 1 214 ? 2.357 -11.277 17.028 1.00 95.44 214 PHE A CA 1
ATOM 1753 C C . PHE A 1 214 ? 1.872 -11.790 15.665 1.00 95.44 214 PHE A C 1
ATOM 1755 O O . PHE A 1 214 ? 2.657 -12.005 14.737 1.00 95.44 214 PHE A O 1
ATOM 1762 N N . ARG A 1 215 ? 0.561 -12.017 15.538 1.00 94.81 215 ARG A N 1
ATOM 1763 C CA . ARG A 1 215 ? -0.045 -12.397 14.254 1.00 94.81 215 ARG A CA 1
ATOM 1764 C C . ARG A 1 215 ? -0.169 -11.171 13.362 1.00 94.81 215 ARG A C 1
ATOM 1766 O O . ARG A 1 215 ? -0.430 -10.077 13.856 1.00 94.81 215 ARG A O 1
ATOM 1773 N N . LYS A 1 216 ? 0.048 -11.358 12.064 1.00 95.75 216 LYS A N 1
ATOM 1774 C CA . LYS A 1 216 ? 0.051 -10.252 11.116 1.00 95.75 216 LYS A CA 1
ATOM 1775 C C . LYS A 1 216 ? -0.434 -10.658 9.732 1.00 95.75 216 LYS A C 1
ATOM 1777 O O . LYS A 1 216 ? -0.199 -11.799 9.311 1.00 95.75 216 LYS A O 1
ATOM 1782 N N . ASP A 1 217 ? -1.019 -9.676 9.060 1.00 95.25 217 ASP A N 1
ATOM 1783 C CA . ASP A 1 217 ? -1.233 -9.633 7.618 1.00 95.25 217 ASP A CA 1
ATOM 1784 C C . ASP A 1 217 ? -0.467 -8.439 7.052 1.00 95.25 217 ASP A C 1
ATOM 1786 O O . ASP A 1 217 ? -0.306 -7.421 7.727 1.00 95.25 217 ASP A O 1
ATOM 1790 N N . ILE A 1 218 ? 0.029 -8.571 5.827 1.00 96.56 218 ILE A N 1
ATOM 1791 C CA . ILE A 1 218 ? 0.804 -7.532 5.153 1.00 96.56 218 ILE A CA 1
ATOM 1792 C C . ILE A 1 218 ? 0.288 -7.407 3.727 1.00 96.56 218 ILE A C 1
ATOM 1794 O O . ILE A 1 218 ? 0.178 -8.409 3.019 1.00 96.56 218 ILE A O 1
ATOM 1798 N N . ILE A 1 219 ? 0.016 -6.184 3.295 1.00 95.69 219 ILE A N 1
ATOM 1799 C CA . ILE A 1 219 ? -0.020 -5.835 1.879 1.00 95.69 219 ILE A CA 1
ATOM 1800 C C . ILE A 1 219 ? 1.215 -4.987 1.612 1.00 95.69 219 ILE A C 1
ATOM 1802 O O . ILE A 1 219 ? 1.402 -3.958 2.255 1.00 95.69 219 ILE A O 1
ATOM 1806 N N . VAL A 1 220 ? 2.057 -5.432 0.682 1.00 96.00 220 VAL A N 1
ATOM 1807 C CA . VAL A 1 220 ? 3.217 -4.670 0.224 1.00 96.00 220 VAL A CA 1
ATOM 1808 C C . VAL A 1 220 ? 3.120 -4.401 -1.268 1.00 96.00 220 VAL A C 1
ATOM 1810 O O . VAL A 1 220 ? 2.838 -5.309 -2.055 1.00 96.00 220 VAL A O 1
ATOM 1813 N N . LEU A 1 221 ? 3.340 -3.148 -1.652 1.00 94.81 221 LEU A N 1
ATOM 1814 C CA . LEU A 1 221 ? 3.558 -2.785 -3.039 1.00 94.81 221 LEU A CA 1
ATOM 1815 C C . LEU A 1 221 ? 5.019 -3.040 -3.398 1.00 94.81 221 LEU A C 1
ATOM 1817 O O . LEU A 1 221 ? 5.938 -2.477 -2.809 1.00 94.81 221 LEU A O 1
ATOM 1821 N N . PHE A 1 222 ? 5.221 -3.882 -4.398 1.00 94.88 222 PHE A N 1
ATOM 1822 C CA . PHE A 1 222 ? 6.517 -4.171 -4.974 1.00 94.88 222 PHE A CA 1
ATOM 1823 C C . PHE A 1 222 ? 6.626 -3.488 -6.338 1.00 94.88 222 PHE A C 1
ATOM 1825 O O . PHE A 1 222 ? 5.901 -3.822 -7.278 1.00 94.88 222 PHE A O 1
ATOM 1832 N N . ASN A 1 223 ? 7.530 -2.515 -6.456 1.00 92.62 223 ASN A N 1
ATOM 1833 C CA . ASN A 1 223 ? 7.815 -1.833 -7.716 1.00 92.62 223 ASN A CA 1
ATOM 1834 C C . ASN A 1 223 ? 8.682 -2.725 -8.624 1.00 92.62 223 ASN A C 1
ATOM 1836 O O . ASN A 1 223 ? 9.890 -2.522 -8.771 1.00 92.62 223 ASN A O 1
ATOM 1840 N N . SER A 1 224 ? 8.062 -3.749 -9.216 1.00 93.12 224 SER A N 1
ATOM 1841 C CA . SER A 1 224 ? 8.736 -4.756 -10.046 1.00 93.12 224 SER A CA 1
ATOM 1842 C C . SER A 1 224 ? 9.425 -4.137 -11.252 1.00 93.12 224 SER A C 1
ATOM 1844 O O . SER A 1 224 ? 10.502 -4.582 -11.650 1.00 93.12 224 SER A O 1
ATOM 1846 N N . TYR A 1 225 ? 8.834 -3.093 -11.830 1.00 91.75 225 TYR A N 1
ATOM 1847 C CA . TYR A 1 225 ? 9.440 -2.323 -12.907 1.00 91.75 225 TYR A CA 1
ATOM 1848 C C . TYR A 1 225 ? 10.738 -1.660 -12.465 1.00 91.75 225 TYR A C 1
ATOM 1850 O O . TYR A 1 225 ? 11.760 -1.842 -13.123 1.00 91.75 225 TYR A O 1
ATOM 1858 N N . GLY A 1 226 ? 10.714 -0.936 -11.343 1.00 92.94 226 GLY A N 1
ATOM 1859 C CA . GLY A 1 226 ? 11.902 -0.320 -10.757 1.00 92.94 226 GLY A CA 1
ATOM 1860 C C . GLY A 1 226 ? 12.989 -1.354 -10.470 1.00 92.94 226 GLY A C 1
ATOM 1861 O O . GLY A 1 226 ? 14.136 -1.158 -10.872 1.00 92.94 226 GLY A O 1
ATOM 1862 N N . ALA A 1 227 ? 12.607 -2.498 -9.892 1.00 95.00 227 ALA A N 1
ATOM 1863 C CA . ALA A 1 227 ? 13.507 -3.621 -9.630 1.00 95.00 227 ALA A CA 1
ATOM 1864 C C . ALA A 1 227 ? 14.183 -4.127 -10.917 1.00 95.00 227 ALA A C 1
ATOM 1866 O O . ALA A 1 227 ? 15.410 -4.185 -11.017 1.00 95.00 227 ALA A O 1
ATOM 1867 N N . GLY A 1 228 ? 13.378 -4.463 -11.930 1.00 95.38 228 GLY A N 1
ATOM 1868 C CA . GLY A 1 228 ? 13.865 -4.997 -13.201 1.00 95.38 228 GLY A CA 1
ATOM 1869 C C . GLY A 1 228 ? 14.685 -3.980 -13.992 1.00 95.38 228 GLY A C 1
ATOM 1870 O O . GLY A 1 228 ? 15.676 -4.347 -14.621 1.00 95.38 228 GLY A O 1
ATOM 1871 N N . MET A 1 229 ? 14.325 -2.696 -13.923 1.00 94.56 229 MET A N 1
ATOM 1872 C CA . MET A 1 229 ? 15.091 -1.606 -14.524 1.00 94.56 229 MET A CA 1
ATOM 1873 C C . MET A 1 229 ? 16.468 -1.466 -13.879 1.00 94.56 229 MET A C 1
ATOM 1875 O O . MET A 1 229 ? 17.466 -1.368 -14.597 1.00 94.56 229 MET A O 1
ATOM 1879 N N . GLN A 1 230 ? 16.529 -1.468 -12.545 1.00 96.56 230 GLN A N 1
ATOM 1880 C CA . GLN A 1 230 ? 17.795 -1.365 -11.830 1.00 96.56 230 GLN A CA 1
ATOM 1881 C C . GLN A 1 230 ? 18.682 -2.566 -12.146 1.00 96.56 230 GLN A C 1
ATOM 1883 O O . GLN A 1 230 ? 19.820 -2.373 -12.564 1.00 96.56 230 GLN A O 1
ATOM 1888 N N . ALA A 1 231 ? 18.151 -3.789 -12.066 1.00 97.31 231 ALA A N 1
ATOM 1889 C CA . ALA A 1 231 ? 18.920 -4.990 -12.388 1.00 97.31 231 ALA A CA 1
ATOM 1890 C C . ALA A 1 231 ? 19.397 -4.990 -13.844 1.00 97.31 231 ALA A C 1
ATOM 1892 O O . ALA A 1 231 ? 20.539 -5.347 -14.126 1.00 97.31 231 ALA A O 1
ATOM 1893 N N . TYR A 1 232 ? 18.564 -4.520 -14.777 1.00 96.88 232 TYR A N 1
ATOM 1894 C CA . TYR A 1 232 ? 18.967 -4.372 -16.171 1.00 96.88 232 TYR A CA 1
ATOM 1895 C C . TYR A 1 232 ? 20.157 -3.419 -16.316 1.00 96.88 232 TYR A C 1
ATOM 1897 O O . TYR A 1 232 ? 21.086 -3.727 -17.059 1.00 96.88 232 TYR A O 1
ATOM 1905 N N . ASN A 1 233 ? 20.141 -2.276 -15.624 1.00 96.88 233 ASN A N 1
ATOM 1906 C CA . ASN A 1 233 ? 21.243 -1.314 -15.661 1.00 96.88 233 ASN A CA 1
ATOM 1907 C C . ASN A 1 233 ? 22.515 -1.867 -15.003 1.00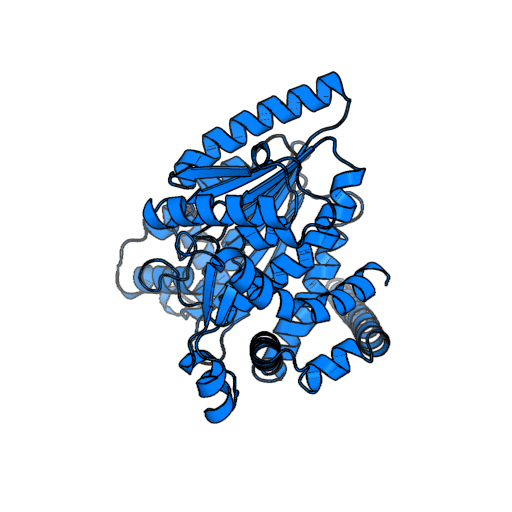 96.88 233 ASN A C 1
ATOM 1909 O O . ASN A 1 233 ? 23.592 -1.657 -15.548 1.00 96.88 233 ASN A O 1
ATOM 1913 N N . VAL A 1 234 ? 22.402 -2.613 -13.902 1.00 97.00 234 VAL A N 1
ATOM 1914 C CA . VAL A 1 234 ? 23.543 -3.309 -13.280 1.00 97.00 234 VAL A CA 1
ATOM 1915 C C . VAL A 1 234 ? 24.188 -4.266 -14.289 1.00 97.00 234 VAL A C 1
ATOM 1917 O O . VAL A 1 234 ? 25.372 -4.157 -14.579 1.00 97.00 234 VAL A O 1
ATOM 1920 N N . ILE A 1 235 ? 23.388 -5.132 -14.918 1.00 96.38 235 ILE A N 1
ATOM 1921 C CA . ILE A 1 235 ? 23.875 -6.166 -15.848 1.00 96.38 235 ILE A CA 1
ATOM 1922 C C . ILE A 1 235 ? 24.457 -5.573 -17.142 1.00 96.38 235 ILE A C 1
ATOM 1924 O O . ILE A 1 235 ? 25.464 -6.060 -17.648 1.00 96.38 235 ILE A O 1
ATOM 1928 N N . HIS A 1 236 ? 23.797 -4.568 -17.727 1.00 94.25 236 HIS A N 1
ATOM 1929 C CA . HIS A 1 236 ? 24.097 -4.113 -19.095 1.00 94.25 236 HIS A CA 1
ATOM 1930 C C . HIS A 1 236 ? 24.868 -2.797 -19.163 1.00 94.25 236 HIS A C 1
ATOM 1932 O O . HIS A 1 236 ? 25.357 -2.440 -20.234 1.00 94.25 236 HIS A O 1
ATOM 1938 N N . LYS A 1 237 ? 24.899 -2.031 -18.071 1.00 93.12 237 LYS A N 1
ATOM 1939 C CA . LYS A 1 237 ? 25.497 -0.693 -18.039 1.00 93.12 237 LYS A CA 1
ATOM 1940 C C . LYS A 1 237 ? 26.526 -0.509 -16.930 1.00 93.12 237 LYS A C 1
ATOM 1942 O O . LYS A 1 237 ? 27.045 0.595 -16.825 1.00 93.12 237 LYS A O 1
ATOM 1947 N N . ASP A 1 238 ? 26.806 -1.551 -16.145 1.00 91.25 238 ASP A N 1
ATOM 1948 C CA . ASP A 1 238 ? 27.788 -1.522 -15.055 1.00 91.25 238 ASP A CA 1
ATOM 1949 C C . ASP A 1 238 ? 27.447 -0.481 -13.969 1.00 91.25 238 ASP A C 1
ATOM 1951 O O . ASP A 1 238 ? 28.289 0.254 -13.462 1.00 91.25 238 ASP A O 1
ATOM 1955 N N . TYR A 1 239 ? 26.152 -0.351 -13.661 1.00 95.25 239 TYR A N 1
ATOM 1956 C CA . TYR A 1 239 ? 25.681 0.525 -12.584 1.00 95.25 239 TYR A CA 1
ATOM 1957 C C . TYR A 1 239 ? 25.788 -0.199 -11.236 1.00 95.25 239 TYR A C 1
ATOM 1959 O O . TYR A 1 239 ? 25.685 -1.422 -11.176 1.00 95.25 239 TYR A O 1
ATOM 1967 N N . GLY A 1 240 ? 25.920 0.562 -10.145 1.00 95.25 240 GLY A N 1
ATOM 1968 C CA . GLY A 1 240 ? 25.906 0.011 -8.787 1.00 95.25 240 GLY A CA 1
ATOM 1969 C C . GLY A 1 240 ? 24.568 -0.638 -8.414 1.00 95.25 240 GLY A C 1
ATOM 1970 O O . GLY A 1 240 ? 23.505 -0.248 -8.910 1.00 95.25 240 GLY A O 1
ATOM 1971 N N . ASP A 1 241 ? 24.611 -1.620 -7.517 1.00 96.62 241 ASP A N 1
ATOM 1972 C CA . ASP A 1 241 ? 23.458 -2.434 -7.126 1.00 96.62 241 ASP A CA 1
ATOM 1973 C C . ASP A 1 241 ? 23.068 -2.331 -5.645 1.00 96.62 241 ASP A C 1
ATOM 1975 O O . ASP A 1 241 ? 22.203 -3.079 -5.190 1.00 96.62 241 ASP A O 1
ATOM 1979 N N . ASP A 1 242 ? 23.634 -1.367 -4.914 1.00 97.00 242 ASP A N 1
ATOM 1980 C CA . ASP A 1 242 ? 23.402 -1.171 -3.475 1.00 97.00 242 ASP A CA 1
ATOM 1981 C C . ASP A 1 242 ? 21.909 -1.103 -3.126 1.00 97.00 242 ASP A C 1
ATOM 1983 O O . ASP A 1 242 ? 21.450 -1.773 -2.206 1.00 97.00 242 ASP A O 1
ATOM 1987 N N . ALA A 1 243 ? 21.110 -0.382 -3.919 1.00 94.94 243 ALA A N 1
ATOM 1988 C CA . ALA A 1 243 ? 19.665 -0.293 -3.702 1.00 94.94 243 ALA A CA 1
ATOM 1989 C C . ALA A 1 243 ? 18.950 -1.655 -3.823 1.00 94.94 243 ALA A C 1
ATOM 1991 O O . ALA A 1 243 ? 18.019 -1.929 -3.068 1.00 94.94 243 ALA A O 1
ATOM 1992 N N . LEU A 1 244 ? 19.381 -2.532 -4.742 1.00 96.94 244 LEU A N 1
ATOM 1993 C CA . LEU A 1 244 ? 18.825 -3.887 -4.855 1.00 96.94 244 LEU A CA 1
ATOM 1994 C C . LEU A 1 244 ? 19.279 -4.768 -3.693 1.00 96.94 244 LEU A C 1
ATOM 1996 O O . LEU A 1 244 ? 18.477 -5.551 -3.187 1.00 96.94 244 LEU A O 1
ATOM 2000 N N . LYS A 1 245 ? 20.530 -4.626 -3.248 1.00 97.44 245 LYS A N 1
ATOM 2001 C CA . LYS A 1 245 ? 21.062 -5.362 -2.096 1.00 97.44 245 LYS A CA 1
ATOM 2002 C C . LYS A 1 245 ? 20.358 -4.978 -0.801 1.00 97.44 245 LYS A C 1
ATOM 2004 O O . LYS A 1 245 ? 19.917 -5.867 -0.082 1.00 97.44 245 LYS A O 1
ATOM 2009 N N . GLU A 1 246 ? 20.161 -3.690 -0.531 1.00 96.81 246 GLU A N 1
ATOM 2010 C CA . GLU A 1 246 ? 19.423 -3.239 0.657 1.00 96.81 246 GLU A CA 1
ATOM 2011 C C . GLU A 1 246 ? 17.949 -3.672 0.620 1.00 96.81 246 GLU A C 1
ATOM 2013 O O . GLU A 1 246 ? 17.360 -4.031 1.644 1.00 96.81 246 GLU A O 1
ATOM 2018 N N . TRP A 1 247 ? 17.332 -3.669 -0.563 1.00 96.00 247 TRP A N 1
ATOM 2019 C CA . TRP A 1 247 ? 15.910 -3.977 -0.701 1.00 96.00 247 TRP A CA 1
ATOM 2020 C C . TRP A 1 247 ? 15.596 -5.479 -0.738 1.00 96.00 247 TRP A C 1
ATOM 2022 O O . TRP A 1 247 ? 14.661 -5.946 -0.084 1.00 96.00 247 TRP A O 1
ATOM 2032 N N . LEU A 1 248 ? 16.362 -6.251 -1.512 1.00 96.31 248 LEU A N 1
ATOM 2033 C CA . LEU A 1 248 ? 16.113 -7.670 -1.803 1.00 96.31 248 LEU A CA 1
ATOM 2034 C C . LEU A 1 248 ? 17.105 -8.603 -1.096 1.00 96.31 248 LEU A C 1
ATOM 2036 O O . LEU A 1 248 ? 16.780 -9.767 -0.825 1.00 96.31 248 LEU A O 1
ATOM 2040 N N . GLY A 1 249 ? 18.280 -8.087 -0.736 1.00 95.56 249 GLY A N 1
ATOM 2041 C CA . GLY A 1 249 ? 19.410 -8.810 -0.154 1.00 95.56 249 GLY A CA 1
ATOM 2042 C C . GLY A 1 249 ? 20.481 -9.180 -1.172 1.00 95.56 249 GLY A C 1
ATOM 2043 O O . GLY A 1 249 ? 20.218 -9.248 -2.367 1.00 95.56 249 GLY A O 1
ATOM 2044 N N . GLU A 1 250 ? 21.674 -9.489 -0.667 1.00 96.06 250 GLU A N 1
ATOM 2045 C CA . GLU A 1 250 ? 22.879 -9.851 -1.438 1.00 96.06 250 GLU A CA 1
ATOM 2046 C C . GLU A 1 250 ? 22.694 -11.032 -2.408 1.00 96.06 250 GLU A C 1
ATOM 2048 O O . GLU A 1 250 ? 23.423 -11.187 -3.383 1.00 96.06 250 GLU A O 1
ATOM 2053 N N . ASP A 1 251 ? 21.713 -11.893 -2.155 1.00 96.75 251 ASP A N 1
ATOM 2054 C CA . ASP A 1 251 ? 21.474 -13.129 -2.891 1.00 96.75 251 ASP A CA 1
ATOM 2055 C C . ASP A 1 251 ? 20.626 -12.959 -4.165 1.00 96.75 251 ASP A C 1
ATOM 2057 O O . ASP A 1 251 ? 20.445 -13.926 -4.914 1.00 96.75 251 ASP A O 1
ATOM 2061 N N . TYR A 1 252 ? 20.139 -11.746 -4.457 1.00 97.62 252 TYR A N 1
ATOM 2062 C CA . TYR A 1 252 ? 19.252 -11.497 -5.600 1.00 97.62 252 TYR A CA 1
ATOM 2063 C C . TYR A 1 252 ? 19.899 -11.860 -6.948 1.00 97.62 252 TYR A C 1
ATOM 2065 O O . TYR A 1 252 ? 19.238 -12.430 -7.819 1.00 97.62 252 TYR A O 1
ATOM 2073 N N . TYR A 1 253 ? 21.192 -11.566 -7.127 1.00 97.62 253 TYR A N 1
ATOM 2074 C CA . TYR A 1 253 ? 21.878 -11.785 -8.402 1.00 97.62 253 TYR A CA 1
ATOM 2075 C C . TYR A 1 253 ? 22.065 -13.279 -8.692 1.00 97.62 253 TYR A C 1
ATOM 2077 O O . TYR A 1 253 ? 21.744 -13.747 -9.784 1.00 97.62 253 TYR A O 1
ATOM 2085 N N . ASN A 1 254 ? 22.451 -14.057 -7.675 1.00 98.12 254 ASN A N 1
ATOM 2086 C CA . ASN A 1 254 ? 22.531 -15.518 -7.770 1.00 98.12 254 ASN A CA 1
ATOM 2087 C C . ASN A 1 254 ? 21.172 -16.125 -8.156 1.00 98.12 254 ASN A C 1
ATOM 2089 O O . ASN A 1 254 ? 21.098 -17.111 -8.892 1.00 98.12 254 ASN A O 1
ATOM 2093 N N . TYR A 1 255 ? 20.068 -15.553 -7.668 1.00 98.12 255 TYR A N 1
ATOM 2094 C CA . TYR A 1 255 ? 18.733 -15.989 -8.070 1.00 98.12 255 TYR A CA 1
ATOM 2095 C C . TYR A 1 255 ? 18.454 -15.693 -9.553 1.00 98.12 255 TYR A C 1
ATOM 2097 O O . TYR A 1 255 ? 17.941 -16.567 -10.255 1.00 98.12 255 TYR A O 1
ATOM 2105 N N . ILE A 1 256 ? 18.843 -14.512 -10.051 1.00 98.31 256 ILE A N 1
ATOM 2106 C CA . ILE A 1 256 ? 18.746 -14.167 -11.480 1.00 98.31 256 ILE A CA 1
ATOM 2107 C C . ILE A 1 256 ? 19.529 -15.162 -12.340 1.00 98.31 256 ILE A C 1
ATOM 2109 O O . ILE A 1 256 ? 18.979 -15.668 -13.318 1.00 98.31 256 ILE A O 1
ATOM 2113 N N . GLU A 1 257 ? 20.776 -15.472 -11.984 1.00 98.25 257 GLU A N 1
ATOM 2114 C CA . GLU A 1 257 ? 21.609 -16.430 -12.723 1.00 98.25 257 GLU A CA 1
ATOM 2115 C C . GLU A 1 257 ? 20.941 -17.804 -12.823 1.00 98.25 257 GLU A C 1
ATOM 2117 O O . GLU A 1 257 ? 20.814 -18.368 -13.914 1.00 98.25 257 GLU A O 1
ATOM 2122 N N . ASN A 1 258 ? 20.431 -18.307 -11.698 1.00 98.12 258 ASN A N 1
ATOM 2123 C CA . ASN A 1 258 ? 19.731 -19.586 -11.647 1.00 98.12 258 ASN A CA 1
ATOM 2124 C C . ASN A 1 258 ? 18.465 -19.594 -12.521 1.00 98.12 258 ASN A C 1
ATOM 2126 O O . ASN A 1 258 ? 18.203 -20.575 -13.221 1.00 98.12 258 ASN A O 1
ATOM 2130 N N . GLU A 1 259 ? 17.674 -18.519 -12.512 1.00 98.19 259 GLU A N 1
ATOM 2131 C CA . GLU A 1 259 ? 16.484 -18.404 -13.364 1.00 98.19 259 GLU A CA 1
ATOM 2132 C C . GLU A 1 259 ? 16.836 -18.235 -14.850 1.00 98.19 259 GLU A C 1
ATOM 2134 O O . GLU A 1 259 ? 16.162 -18.815 -15.706 1.00 98.19 259 GLU A O 1
ATOM 2139 N N . ALA A 1 260 ? 17.915 -17.521 -15.181 1.00 97.88 260 ALA A N 1
ATOM 2140 C CA . ALA A 1 260 ? 18.423 -17.416 -16.549 1.00 97.88 260 ALA A CA 1
ATOM 2141 C C . ALA A 1 260 ? 18.823 -18.795 -17.094 1.00 97.88 260 ALA A C 1
ATOM 2143 O O . ALA A 1 260 ? 18.383 -19.190 -18.180 1.00 97.88 260 ALA A O 1
ATOM 2144 N N . MET A 1 261 ? 19.570 -19.569 -16.298 1.00 97.62 261 MET A N 1
ATOM 2145 C CA . MET A 1 261 ? 19.972 -20.936 -16.633 1.00 97.62 261 MET A CA 1
ATOM 2146 C C . MET A 1 261 ? 18.764 -21.848 -16.860 1.00 97.62 261 MET A C 1
ATOM 2148 O O . MET A 1 261 ? 18.708 -22.536 -17.878 1.00 97.62 261 MET A O 1
ATOM 2152 N N . LYS A 1 262 ? 17.756 -21.817 -15.976 1.00 97.62 262 LYS A N 1
ATOM 2153 C CA . LYS A 1 262 ? 16.506 -22.587 -16.153 1.00 97.62 262 LYS A CA 1
ATOM 2154 C C . LYS A 1 262 ? 15.770 -22.232 -17.446 1.00 97.62 262 LYS A C 1
ATOM 2156 O O . LYS A 1 262 ? 15.075 -23.074 -18.010 1.00 97.62 262 LYS A O 1
ATOM 2161 N N . ARG A 1 263 ? 15.920 -20.993 -17.920 1.00 97.06 263 ARG A N 1
ATOM 2162 C CA . ARG A 1 263 ? 15.348 -20.496 -19.180 1.00 97.06 263 ARG A CA 1
ATOM 2163 C C . ARG A 1 263 ? 16.247 -20.746 -20.396 1.00 97.06 263 ARG A C 1
ATOM 2165 O O . ARG A 1 263 ? 15.897 -20.294 -21.483 1.00 97.06 263 ARG A O 1
ATOM 2172 N N . ASN A 1 264 ? 17.377 -21.445 -20.243 1.00 97.44 264 ASN A N 1
ATOM 2173 C CA . ASN A 1 264 ? 18.407 -21.614 -21.276 1.00 97.44 264 ASN A CA 1
ATOM 2174 C C . ASN A 1 264 ? 18.865 -20.272 -21.883 1.00 97.44 264 ASN A C 1
ATOM 2176 O O . ASN A 1 264 ? 19.094 -20.161 -23.089 1.00 97.44 264 ASN A O 1
ATOM 2180 N N . LYS A 1 265 ? 18.976 -19.235 -21.046 1.00 97.62 265 LYS A N 1
ATOM 2181 C CA . LYS A 1 265 ? 19.439 -17.896 -21.421 1.00 97.62 265 LYS A CA 1
ATOM 2182 C C . LYS A 1 265 ? 20.670 -17.515 -20.608 1.00 97.62 265 LYS A C 1
ATOM 2184 O O . LYS A 1 265 ? 20.839 -17.932 -19.467 1.00 97.62 265 LYS A O 1
ATOM 2189 N N . LYS A 1 266 ? 21.513 -16.669 -21.195 1.00 97.50 266 LYS A N 1
ATOM 2190 C CA . LYS A 1 266 ? 22.510 -15.914 -20.433 1.00 97.50 266 LYS A CA 1
ATOM 2191 C C . LYS A 1 266 ? 21.836 -14.718 -19.753 1.00 97.50 266 LYS A C 1
ATOM 2193 O O . LYS A 1 266 ? 20.829 -14.218 -20.258 1.00 97.50 266 LYS A O 1
ATOM 2198 N N . VAL A 1 267 ? 22.393 -14.256 -18.634 1.00 97.31 267 VAL A N 1
ATOM 2199 C CA . VAL A 1 267 ? 21.847 -13.127 -17.856 1.00 97.31 267 VAL A CA 1
ATOM 2200 C C . VAL A 1 267 ? 21.749 -11.848 -18.698 1.00 97.31 267 VAL A C 1
ATOM 2202 O O . VAL A 1 267 ? 20.721 -11.179 -18.673 1.00 97.31 267 VAL A O 1
ATOM 2205 N N . ASP A 1 268 ? 22.746 -11.577 -19.545 1.00 96.75 268 ASP A N 1
ATOM 2206 C CA . ASP A 1 268 ? 22.794 -10.441 -20.487 1.00 96.75 268 ASP A CA 1
ATOM 2207 C C . ASP A 1 268 ? 21.788 -10.543 -21.654 1.00 96.75 268 ASP A C 1
ATOM 2209 O O . ASP A 1 268 ? 21.754 -9.696 -22.546 1.00 96.75 268 ASP A O 1
ATOM 2213 N N . LYS A 1 269 ? 20.998 -11.623 -21.707 1.00 97.69 269 LYS A N 1
ATOM 2214 C CA . LYS A 1 269 ? 19.910 -11.817 -22.677 1.00 97.69 269 LYS A CA 1
ATOM 2215 C C . LYS A 1 269 ? 18.529 -11.731 -22.038 1.00 97.69 269 LYS A C 1
ATOM 2217 O O . LYS A 1 269 ? 17.533 -11.920 -22.740 1.00 97.69 269 LYS A O 1
ATOM 2222 N N . LEU A 1 270 ? 18.448 -11.471 -20.734 1.00 96.81 270 LEU A N 1
ATOM 2223 C CA . LEU A 1 270 ? 17.178 -11.238 -20.063 1.00 96.81 270 LEU A CA 1
ATOM 2224 C C . LEU A 1 270 ? 16.672 -9.829 -20.372 1.00 96.81 270 LEU A C 1
ATOM 2226 O O . LEU A 1 270 ? 17.375 -8.833 -20.201 1.00 96.81 270 LEU A O 1
ATOM 2230 N N . SER A 1 271 ? 15.419 -9.745 -20.807 1.00 93.62 271 SER A N 1
ATOM 2231 C CA . SER A 1 271 ? 14.740 -8.456 -20.944 1.00 93.62 271 SER A CA 1
ATOM 2232 C C . SER A 1 271 ? 14.417 -7.838 -19.577 1.00 93.62 271 SER A C 1
ATOM 2234 O O . SER A 1 271 ? 14.366 -8.525 -18.557 1.00 93.62 271 SER A O 1
ATOM 2236 N N . ARG A 1 272 ? 14.109 -6.535 -19.560 1.00 92.31 272 ARG A N 1
ATOM 2237 C CA . ARG A 1 272 ? 13.646 -5.829 -18.350 1.00 92.31 272 ARG A CA 1
ATOM 2238 C C . ARG A 1 272 ? 12.421 -6.485 -17.715 1.00 92.31 272 ARG A C 1
ATOM 2240 O O . ARG A 1 272 ? 12.380 -6.622 -16.503 1.00 92.31 272 ARG A O 1
ATOM 2247 N N . ILE A 1 273 ? 11.465 -6.921 -18.536 1.00 90.56 273 ILE A N 1
ATOM 2248 C CA . ILE A 1 273 ? 10.237 -7.579 -18.070 1.00 90.56 273 ILE A CA 1
ATOM 2249 C C . ILE A 1 273 ? 10.574 -8.917 -17.405 1.00 90.56 273 ILE A C 1
ATOM 2251 O O . ILE A 1 273 ? 10.084 -9.212 -16.321 1.00 90.56 273 ILE A O 1
ATOM 2255 N N . GLU A 1 274 ? 11.472 -9.704 -18.005 1.00 94.38 274 GLU A N 1
ATOM 2256 C CA . GLU A 1 274 ? 11.907 -10.961 -17.392 1.00 94.38 274 GLU A CA 1
ATOM 2257 C C . GLU A 1 274 ? 12.611 -10.733 -16.053 1.00 94.38 274 GLU A C 1
ATOM 2259 O O . GLU A 1 274 ? 12.376 -11.495 -15.119 1.00 94.38 274 GLU A O 1
ATOM 2264 N N . LEU A 1 275 ? 13.433 -9.686 -15.944 1.00 96.38 275 LEU A N 1
ATOM 2265 C CA . LEU A 1 275 ? 14.081 -9.306 -14.688 1.00 96.38 275 LEU A CA 1
ATOM 2266 C C . LEU A 1 275 ? 13.061 -8.851 -13.635 1.00 96.38 275 LEU A C 1
ATOM 2268 O O . LEU A 1 275 ? 13.155 -9.280 -12.488 1.00 96.38 275 LEU A O 1
ATOM 2272 N N . SER A 1 276 ? 12.062 -8.049 -14.015 1.00 94.75 276 SER A N 1
ATOM 2273 C CA . SER A 1 276 ? 10.955 -7.656 -13.133 1.00 94.75 276 SER A CA 1
ATOM 2274 C C . SER A 1 276 ? 10.218 -8.870 -12.563 1.00 94.75 276 SER A C 1
ATOM 2276 O O . SER A 1 276 ? 10.014 -8.949 -11.351 1.00 94.75 276 SER A O 1
ATOM 2278 N N . ASP A 1 277 ? 9.874 -9.839 -13.415 1.00 94.12 277 ASP A N 1
ATOM 2279 C CA . ASP A 1 277 ? 9.199 -11.071 -12.999 1.00 94.12 277 ASP A CA 1
ATOM 2280 C C . ASP A 1 277 ? 10.072 -11.925 -12.072 1.00 94.12 277 ASP A C 1
ATOM 2282 O O . ASP A 1 277 ? 9.607 -12.367 -11.019 1.00 94.12 277 ASP A O 1
ATOM 2286 N N . ILE A 1 278 ? 11.343 -12.128 -12.437 1.00 97.19 278 ILE A N 1
ATOM 2287 C CA . ILE A 1 278 ? 12.304 -12.915 -11.652 1.00 97.19 278 ILE A CA 1
ATOM 2288 C C . ILE A 1 278 ? 12.489 -12.312 -10.256 1.00 97.19 278 ILE A C 1
ATOM 2290 O O . ILE A 1 278 ? 12.440 -13.043 -9.268 1.00 97.19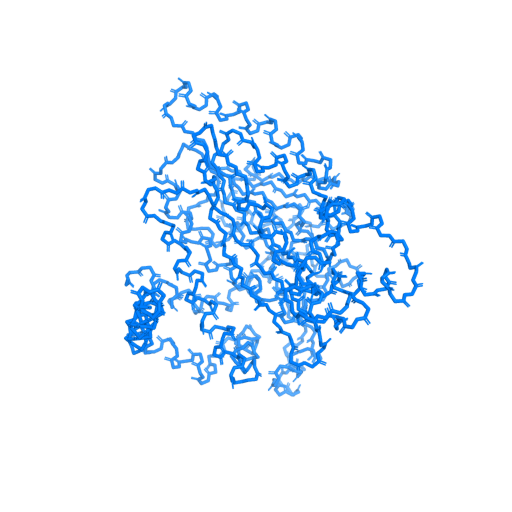 278 ILE A O 1
ATOM 2294 N N . LEU A 1 279 ? 12.674 -10.994 -10.152 1.00 97.44 279 LEU A N 1
ATOM 2295 C CA . LEU A 1 279 ? 12.903 -10.325 -8.868 1.00 97.44 279 LEU A CA 1
ATOM 2296 C C . LEU A 1 279 ? 11.654 -10.284 -7.992 1.00 97.44 279 LEU A C 1
ATOM 2298 O O . LEU A 1 279 ? 11.742 -10.427 -6.773 1.00 97.44 279 LEU A O 1
ATOM 2302 N N . SER A 1 280 ? 10.486 -10.143 -8.608 1.00 95.88 280 SER A N 1
ATOM 2303 C CA . SER A 1 280 ? 9.212 -10.267 -7.906 1.00 95.88 280 SER A CA 1
ATOM 2304 C C . SER A 1 280 ? 9.030 -11.672 -7.322 1.00 95.88 280 SER A C 1
ATOM 2306 O O . SER A 1 280 ? 8.690 -11.831 -6.146 1.00 95.88 280 SER A O 1
ATOM 2308 N N . ASP A 1 281 ? 9.341 -12.713 -8.101 1.00 96.50 281 ASP A N 1
ATOM 2309 C CA . ASP A 1 281 ? 9.304 -14.095 -7.618 1.00 96.50 281 ASP A CA 1
ATOM 2310 C C . ASP A 1 281 ? 10.345 -14.348 -6.523 1.00 96.50 281 ASP A C 1
ATOM 2312 O O . ASP A 1 281 ? 10.038 -15.024 -5.539 1.00 96.50 281 ASP A O 1
ATOM 2316 N N . PHE A 1 282 ? 11.544 -13.774 -6.650 1.00 97.44 282 PHE A N 1
ATOM 2317 C CA . PHE A 1 282 ? 12.573 -13.817 -5.613 1.00 97.44 282 PHE A CA 1
ATOM 2318 C C . PHE A 1 282 ? 12.061 -13.240 -4.290 1.00 97.44 282 PHE A C 1
ATOM 2320 O O . PHE A 1 282 ? 12.129 -13.906 -3.255 1.00 97.44 282 PHE A O 1
ATOM 2327 N N . TYR A 1 283 ? 11.466 -12.047 -4.328 1.00 96.81 283 TYR A N 1
ATOM 2328 C CA . TYR A 1 283 ? 10.910 -11.390 -3.148 1.00 96.81 283 TYR A CA 1
ATOM 2329 C C . TYR A 1 283 ? 9.822 -12.245 -2.477 1.00 96.81 283 TYR A C 1
ATOM 2331 O O . TYR A 1 283 ? 9.860 -12.491 -1.269 1.00 96.81 283 TYR A O 1
ATOM 2339 N N . VAL A 1 284 ? 8.885 -12.788 -3.262 1.00 96.44 284 VAL A N 1
ATOM 2340 C CA . VAL A 1 284 ? 7.837 -13.694 -2.759 1.00 96.44 284 VAL A CA 1
ATOM 2341 C C . VAL A 1 284 ? 8.432 -14.977 -2.167 1.00 96.44 284 VAL A C 1
ATOM 2343 O O . VAL A 1 284 ? 7.976 -15.449 -1.120 1.00 96.44 284 VAL A O 1
ATOM 2346 N N . ASN A 1 285 ? 9.438 -15.560 -2.818 1.00 95.50 285 ASN A N 1
ATOM 2347 C CA . ASN A 1 285 ? 10.083 -16.792 -2.371 1.00 95.50 285 ASN A CA 1
ATOM 2348 C C . ASN A 1 285 ? 10.872 -16.591 -1.078 1.00 95.50 285 ASN A C 1
ATOM 2350 O O . ASN A 1 285 ? 10.822 -17.468 -0.215 1.00 95.50 285 ASN A O 1
ATOM 2354 N N . ASN A 1 286 ? 11.496 -15.430 -0.887 1.00 94.75 286 ASN A N 1
ATOM 2355 C CA . ASN A 1 286 ? 12.152 -15.077 0.370 1.00 94.75 286 ASN A CA 1
ATOM 2356 C C . ASN A 1 286 ? 11.161 -15.064 1.538 1.00 94.75 286 ASN A C 1
ATOM 2358 O O . ASN A 1 286 ? 11.440 -15.639 2.589 1.00 94.75 286 ASN A O 1
ATOM 2362 N N . ILE A 1 287 ? 9.965 -14.504 1.341 1.00 95.56 287 ILE A N 1
ATOM 2363 C CA . ILE A 1 287 ? 8.919 -14.492 2.375 1.00 95.56 287 ILE A CA 1
ATOM 2364 C C . ILE A 1 287 ? 8.395 -15.912 2.643 1.00 95.56 287 ILE A C 1
ATOM 2366 O O . ILE A 1 287 ? 8.288 -16.335 3.798 1.00 95.56 287 ILE A O 1
ATOM 2370 N N . LYS A 1 288 ? 8.102 -16.688 1.589 1.00 93.25 288 LYS A N 1
ATOM 2371 C CA . LYS A 1 288 ? 7.644 -18.089 1.709 1.00 93.25 288 LYS A CA 1
ATOM 2372 C C . LYS A 1 288 ? 8.700 -19.010 2.328 1.00 93.25 288 LYS A C 1
ATOM 2374 O O . LYS A 1 288 ? 8.346 -20.014 2.950 1.00 93.25 288 LYS A O 1
ATOM 2379 N N . GLY A 1 289 ? 9.977 -18.681 2.147 1.00 92.62 289 GLY A N 1
ATOM 2380 C CA . GLY A 1 289 ? 11.124 -19.408 2.683 1.00 92.62 289 GLY A CA 1
ATOM 2381 C C . GLY A 1 289 ? 11.240 -19.332 4.204 1.00 92.62 289 GLY A C 1
ATOM 2382 O O . GLY A 1 289 ? 11.900 -20.184 4.801 1.00 92.62 289 GLY A O 1
ATOM 2383 N N . ILE A 1 290 ? 10.559 -18.377 4.849 1.00 92.12 290 ILE A N 1
ATOM 2384 C CA . ILE A 1 290 ? 10.547 -18.246 6.306 1.00 92.12 290 ILE A CA 1
ATOM 2385 C C . ILE A 1 290 ? 9.792 -19.427 6.924 1.00 92.12 290 ILE A C 1
ATOM 2387 O O . ILE A 1 290 ? 8.580 -19.610 6.751 1.00 92.12 290 ILE A O 1
ATOM 2391 N N . LYS A 1 291 ? 10.533 -20.239 7.680 1.00 90.69 291 LYS A N 1
ATOM 2392 C CA . LYS A 1 291 ? 10.038 -21.449 8.338 1.00 90.69 291 LYS A CA 1
ATOM 2393 C C . LYS A 1 291 ? 9.925 -21.253 9.843 1.00 90.69 291 LYS A C 1
ATOM 2395 O O . LYS A 1 291 ? 10.781 -20.645 10.476 1.00 90.69 291 LYS A O 1
ATOM 2400 N N . GLY A 1 292 ? 8.870 -21.821 10.419 1.00 86.12 292 GLY A N 1
ATOM 2401 C CA . GLY A 1 292 ? 8.694 -21.882 11.864 1.00 86.12 292 GLY A CA 1
ATOM 2402 C C . GLY A 1 292 ? 9.578 -22.963 12.487 1.00 86.12 292 GLY A C 1
ATOM 2403 O O . GLY A 1 292 ? 10.228 -23.739 11.789 1.00 86.12 292 GLY A O 1
ATOM 2404 N N . ARG A 1 29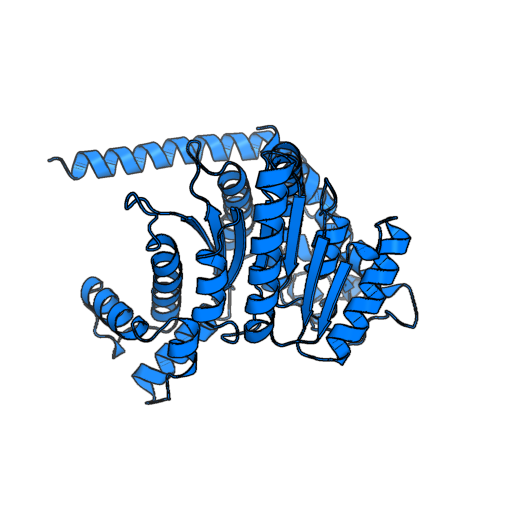3 ? 9.529 -23.090 13.819 1.00 84.00 293 ARG A N 1
ATOM 2405 C CA . ARG A 1 293 ? 10.315 -24.087 14.581 1.00 84.00 293 ARG A CA 1
ATOM 2406 C C . ARG A 1 293 ? 10.121 -25.538 14.121 1.00 84.00 293 ARG A C 1
ATOM 2408 O O . ARG A 1 293 ? 10.993 -26.367 14.322 1.00 84.00 293 ARG A O 1
ATOM 2415 N N . ASN A 1 294 ? 8.980 -25.849 13.513 1.00 85.50 294 ASN A N 1
ATOM 2416 C CA . ASN A 1 294 ? 8.651 -27.175 12.985 1.00 85.50 294 ASN A CA 1
ATOM 2417 C C . ASN A 1 294 ? 9.030 -27.357 11.501 1.00 85.50 294 ASN A C 1
ATOM 2419 O O . ASN A 1 294 ? 8.543 -28.288 10.862 1.00 85.50 294 ASN A O 1
ATOM 2423 N N . GLY A 1 295 ? 9.804 -26.433 10.923 1.00 87.00 295 GLY A N 1
ATOM 2424 C CA . GLY A 1 295 ? 10.211 -26.453 9.518 1.00 87.00 295 GLY A CA 1
ATOM 2425 C C . GLY A 1 295 ? 9.098 -26.127 8.513 1.00 87.00 295 GLY A C 1
ATOM 2426 O O . GLY A 1 295 ? 9.355 -26.133 7.309 1.00 87.00 295 GLY A O 1
ATOM 2427 N N . ARG A 1 296 ? 7.867 -25.836 8.962 1.00 87.12 296 ARG A N 1
ATOM 2428 C CA . ARG A 1 296 ? 6.748 -25.474 8.075 1.00 87.12 296 ARG A CA 1
ATOM 2429 C C . ARG A 1 296 ? 6.816 -24.001 7.691 1.00 87.12 296 ARG A C 1
ATOM 2431 O O . ARG A 1 296 ? 7.192 -23.170 8.515 1.00 87.12 296 ARG A O 1
ATOM 2438 N N . ALA A 1 297 ? 6.387 -23.687 6.468 1.00 88.25 297 ALA A N 1
ATOM 2439 C CA . ALA A 1 297 ? 6.250 -22.311 6.001 1.00 88.25 297 ALA A CA 1
ATOM 2440 C C . ALA A 1 297 ? 5.334 -21.513 6.942 1.00 88.25 297 ALA A C 1
ATOM 2442 O O . ALA A 1 297 ? 4.205 -21.938 7.225 1.00 88.25 297 ALA A O 1
ATOM 2443 N N . MET A 1 298 ? 5.832 -20.377 7.428 1.00 91.12 298 MET A N 1
ATOM 2444 C CA . MET A 1 298 ? 5.084 -19.492 8.325 1.00 91.12 298 MET A CA 1
ATOM 2445 C C . MET A 1 298 ? 4.035 -18.675 7.589 1.00 91.12 298 MET A C 1
ATOM 2447 O O . MET A 1 298 ? 3.016 -18.333 8.186 1.00 91.12 298 MET A O 1
ATOM 2451 N N . TYR A 1 299 ? 4.276 -18.397 6.309 1.00 92.88 299 TYR A N 1
ATOM 2452 C CA . TYR A 1 299 ? 3.490 -17.460 5.528 1.00 92.88 299 TYR A CA 1
ATOM 2453 C C . TYR A 1 299 ? 2.900 -18.098 4.277 1.00 92.88 299 TYR A C 1
ATOM 2455 O O . TYR A 1 299 ? 3.515 -18.940 3.620 1.00 92.88 299 TYR A O 1
ATOM 2463 N N . LEU A 1 300 ? 1.687 -17.665 3.957 1.00 91.38 300 LEU A N 1
ATOM 2464 C CA . LEU A 1 300 ? 1.090 -17.782 2.639 1.00 91.38 300 LEU A CA 1
ATOM 2465 C C . LEU A 1 300 ? 1.273 -16.431 1.951 1.00 91.38 300 LEU A C 1
ATOM 2467 O O . LEU A 1 300 ? 1.042 -15.392 2.570 1.00 91.38 300 LEU A O 1
ATOM 2471 N N . CYS A 1 301 ? 1.670 -16.452 0.681 1.00 91.44 301 CYS A N 1
ATOM 2472 C CA . CYS A 1 301 ? 1.792 -15.236 -0.113 1.00 91.44 301 CYS A CA 1
ATOM 2473 C C . CYS A 1 301 ? 1.007 -15.382 -1.408 1.00 91.44 301 CYS A C 1
ATOM 2475 O O . CYS A 1 301 ? 1.155 -16.392 -2.108 1.00 91.44 301 CYS A O 1
ATOM 2477 N N . GLU A 1 302 ? 0.230 -14.357 -1.728 1.00 89.81 302 GLU A N 1
ATOM 2478 C CA . GLU A 1 302 ? -0.426 -14.188 -3.016 1.00 89.81 302 GLU A CA 1
ATOM 2479 C C . GLU A 1 302 ? 0.172 -12.973 -3.721 1.00 89.81 302 GLU A C 1
ATOM 2481 O O . GLU A 1 302 ? 0.342 -11.923 -3.105 1.00 89.81 302 GLU A O 1
ATOM 2486 N N . LYS A 1 303 ? 0.504 -13.134 -5.002 1.00 90.88 303 LYS A N 1
ATOM 2487 C CA . LYS A 1 303 ? 1.012 -12.059 -5.850 1.00 90.88 303 LYS A CA 1
ATOM 2488 C C . LYS A 1 303 ? -0.086 -11.645 -6.816 1.00 90.88 303 LYS A C 1
ATOM 2490 O O . LYS A 1 303 ? -0.619 -12.490 -7.531 1.00 90.88 303 LYS A O 1
ATOM 2495 N N . VAL A 1 304 ? -0.383 -10.356 -6.842 1.00 87.56 304 VAL A N 1
ATOM 2496 C CA . VAL A 1 304 ? -1.343 -9.734 -7.746 1.00 87.56 304 VAL A CA 1
ATOM 2497 C C . VAL A 1 304 ? -0.576 -8.763 -8.635 1.00 87.56 304 VAL A C 1
ATOM 2499 O O . VAL A 1 304 ? -0.169 -7.691 -8.194 1.00 87.56 304 VAL A O 1
ATOM 2502 N N . THR A 1 305 ? -0.342 -9.159 -9.883 1.00 85.81 305 THR A N 1
ATOM 2503 C CA . THR A 1 305 ? 0.452 -8.365 -10.825 1.00 85.81 305 THR A CA 1
ATOM 2504 C C . THR A 1 305 ? -0.405 -7.293 -11.481 1.00 85.81 305 THR A C 1
ATOM 2506 O O . THR A 1 305 ? -1.459 -7.575 -12.049 1.00 85.81 305 THR A O 1
ATOM 2509 N N . LEU A 1 306 ? 0.088 -6.065 -11.495 1.00 80.00 306 LEU A N 1
ATOM 2510 C CA . LEU A 1 306 ? -0.463 -4.908 -12.191 1.00 80.00 306 LEU A CA 1
ATOM 2511 C C . LEU A 1 306 ? 0.463 -4.569 -13.348 1.00 80.00 306 LEU A C 1
ATOM 2513 O O . LEU A 1 306 ? 1.472 -3.894 -13.176 1.00 80.00 306 LEU A O 1
ATOM 2517 N N . GLN A 1 307 ? 0.133 -5.071 -14.529 1.00 73.38 307 GLN A N 1
ATOM 2518 C CA . GLN A 1 307 ? 0.786 -4.640 -15.756 1.00 73.38 307 GLN A CA 1
ATOM 2519 C C . GLN A 1 307 ? 0.068 -3.376 -16.244 1.00 73.38 307 GLN A C 1
ATOM 2521 O O . GLN A 1 307 ? -1.115 -3.202 -15.955 1.00 73.38 307 GLN A O 1
ATOM 2526 N N . LEU A 1 308 ? 0.762 -2.474 -16.929 1.00 69.31 308 LEU A N 1
ATOM 2527 C CA . LEU A 1 308 ? 0.145 -1.322 -17.589 1.00 69.31 308 LEU A CA 1
ATOM 2528 C C . LEU A 1 308 ? 0.346 -1.441 -19.097 1.00 69.31 308 LEU A C 1
ATOM 2530 O O . LEU A 1 308 ? 1.413 -1.826 -19.567 1.00 69.31 308 LEU A O 1
ATOM 2534 N N . GLU A 1 309 ? -0.710 -1.119 -19.836 1.00 55.62 309 GLU A N 1
ATOM 2535 C CA . GLU A 1 309 ? -0.904 -1.436 -21.255 1.00 55.62 309 GLU A CA 1
ATOM 2536 C C . GLU A 1 309 ? 0.207 -0.967 -22.198 1.00 55.62 309 GLU A C 1
ATOM 2538 O O . GLU A 1 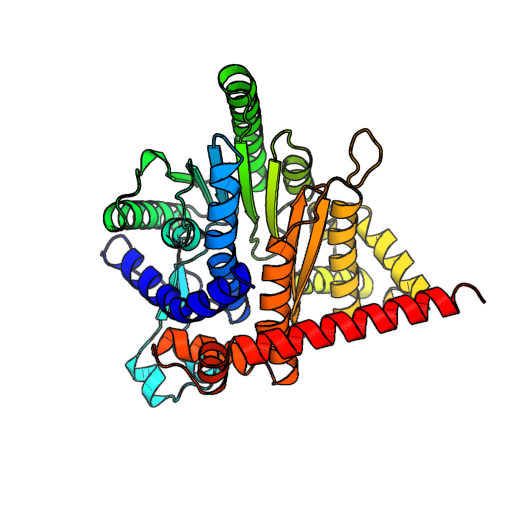309 ? 0.538 -1.665 -23.148 1.00 55.62 309 GLU A O 1
ATOM 2543 N N . ASN A 1 310 ? 0.809 0.189 -21.906 1.00 54.69 310 ASN A N 1
ATOM 2544 C CA . ASN A 1 310 ? 1.691 0.885 -22.844 1.00 54.69 310 ASN A CA 1
ATOM 2545 C C . ASN A 1 310 ? 3.098 1.172 -22.296 1.00 54.69 310 ASN A C 1
ATOM 2547 O O . ASN A 1 310 ? 3.909 1.757 -23.007 1.00 54.69 310 ASN A O 1
ATOM 2551 N N . GLU A 1 311 ? 3.415 0.803 -21.050 1.00 55.59 311 GLU A N 1
ATOM 2552 C CA . GLU A 1 311 ? 4.565 1.414 -20.355 1.00 55.59 311 GLU A CA 1
ATOM 2553 C C . GLU A 1 311 ? 5.713 0.454 -20.017 1.00 55.59 311 GLU A C 1
ATOM 2555 O O . GLU A 1 311 ? 6.703 0.883 -19.431 1.00 55.59 311 GLU A O 1
ATOM 2560 N N . ASN A 1 312 ? 5.626 -0.840 -20.357 1.00 64.31 312 ASN A N 1
ATOM 2561 C CA . ASN A 1 312 ? 6.520 -1.878 -19.804 1.00 64.31 312 ASN A CA 1
ATOM 2562 C C . ASN A 1 312 ? 6.601 -1.840 -18.261 1.00 64.31 312 ASN A C 1
ATOM 2564 O O . ASN A 1 312 ? 7.491 -2.453 -17.678 1.00 64.31 312 ASN A O 1
ATOM 2568 N N . GLN A 1 313 ? 5.681 -1.121 -17.609 1.00 76.25 313 GLN A N 1
ATOM 2569 C CA . GLN A 1 313 ? 5.612 -0.949 -16.172 1.00 76.25 313 GLN A CA 1
ATOM 2570 C C . GLN A 1 313 ? 4.770 -2.066 -15.572 1.00 76.25 313 GLN A C 1
ATOM 2572 O O . GLN A 1 313 ? 3.680 -2.398 -16.046 1.00 76.25 313 GLN A O 1
ATOM 2577 N N . GLN A 1 314 ? 5.312 -2.626 -14.505 1.00 84.12 314 GLN A N 1
ATOM 2578 C CA . GLN A 1 314 ? 4.746 -3.690 -13.713 1.00 84.12 314 GLN A CA 1
ATOM 2579 C C . GLN A 1 314 ? 4.918 -3.331 -12.244 1.00 84.12 314 GLN A C 1
ATOM 2581 O O . GLN A 1 314 ? 6.024 -3.025 -11.797 1.00 84.12 314 GLN A O 1
ATOM 2586 N N . PHE A 1 315 ? 3.825 -3.405 -11.503 1.00 88.75 315 PHE A N 1
ATOM 2587 C CA . PHE A 1 315 ? 3.824 -3.353 -10.050 1.00 88.75 315 PHE A CA 1
ATOM 2588 C C . PHE A 1 315 ? 3.188 -4.634 -9.541 1.00 88.75 315 PHE A C 1
ATOM 2590 O O . PHE A 1 315 ? 2.210 -5.103 -10.114 1.00 88.75 315 PHE A O 1
ATOM 2597 N N . ASP A 1 316 ? 3.706 -5.205 -8.470 1.00 92.19 316 ASP A N 1
ATOM 2598 C CA . ASP A 1 316 ? 3.110 -6.373 -7.842 1.00 92.19 316 ASP A CA 1
ATOM 2599 C C . ASP A 1 316 ? 2.572 -5.982 -6.470 1.00 92.19 316 ASP A C 1
ATOM 2601 O O . ASP A 1 316 ? 3.290 -5.451 -5.630 1.00 92.19 316 ASP A O 1
ATOM 2605 N N . ILE A 1 317 ? 1.295 -6.259 -6.225 1.00 92.88 317 ILE A N 1
ATOM 2606 C CA . ILE A 1 317 ? 0.745 -6.240 -4.873 1.00 92.88 317 ILE A CA 1
ATOM 2607 C C . ILE A 1 317 ? 0.992 -7.625 -4.287 1.00 92.88 317 ILE A C 1
ATOM 2609 O O . ILE A 1 317 ? 0.458 -8.628 -4.769 1.00 92.88 317 ILE A O 1
ATOM 2613 N N . ILE A 1 318 ? 1.810 -7.686 -3.246 1.00 94.38 318 ILE A N 1
ATOM 2614 C CA . ILE A 1 318 ? 2.158 -8.927 -2.565 1.00 94.38 318 ILE A CA 1
ATOM 2615 C C . ILE A 1 318 ? 1.425 -8.946 -1.237 1.00 94.38 318 ILE A C 1
ATOM 2617 O O . ILE A 1 318 ? 1.588 -8.071 -0.390 1.00 94.38 318 ILE A O 1
ATOM 2621 N N . ILE A 1 319 ? 0.602 -9.969 -1.061 1.00 93.50 319 ILE A N 1
ATOM 2622 C CA . ILE A 1 319 ? -0.237 -10.119 0.117 1.00 93.50 319 ILE A CA 1
ATOM 2623 C C . ILE A 1 319 ? 0.293 -11.287 0.913 1.00 93.50 319 ILE A C 1
ATOM 2625 O O . ILE A 1 319 ? 0.304 -12.423 0.436 1.00 93.50 319 ILE A O 1
ATOM 2629 N N . VAL A 1 320 ? 0.745 -10.997 2.122 1.00 94.12 320 VAL A N 1
ATOM 2630 C CA . VAL A 1 320 ? 1.356 -11.950 3.036 1.00 94.12 320 VAL A CA 1
ATOM 2631 C C . VAL A 1 320 ? 0.425 -12.164 4.202 1.00 94.12 320 VAL A C 1
ATOM 2633 O O . VAL A 1 320 ? -0.103 -11.225 4.792 1.00 94.12 320 VAL A O 1
ATOM 2636 N N . THR A 1 321 ? 0.262 -13.420 4.575 1.00 91.94 321 THR A N 1
ATOM 2637 C CA . THR A 1 321 ? -0.524 -13.762 5.741 1.00 91.94 321 THR A CA 1
ATOM 2638 C C . THR A 1 321 ? 0.014 -14.984 6.454 1.00 91.94 321 THR A C 1
ATOM 2640 O O . THR A 1 321 ? 0.638 -15.860 5.852 1.00 91.94 321 THR A O 1
ATOM 2643 N N . SER A 1 322 ? -0.241 -15.055 7.755 1.00 87.62 322 SER A N 1
ATOM 2644 C CA . SER A 1 322 ? 0.088 -16.216 8.569 1.00 87.62 322 SER A CA 1
ATOM 2645 C C . SER A 1 322 ? -0.551 -17.496 8.013 1.00 87.62 322 SER A C 1
ATOM 2647 O O . SER A 1 322 ? -1.744 -17.553 7.723 1.00 87.62 322 SER A O 1
ATOM 2649 N N . ASN A 1 323 ? 0.228 -18.571 7.931 1.00 81.56 323 ASN A N 1
ATOM 2650 C CA . ASN A 1 323 ? -0.273 -19.881 7.541 1.00 81.56 323 ASN A CA 1
ATOM 2651 C C . ASN A 1 323 ? -1.223 -20.433 8.622 1.00 81.56 323 ASN A C 1
ATOM 2653 O O . ASN A 1 323 ? -0.849 -20.576 9.794 1.00 81.56 323 ASN A O 1
ATOM 2657 N N . THR A 1 324 ? -2.464 -20.734 8.236 1.00 74.75 324 THR A N 1
ATOM 2658 C CA . THR A 1 324 ? -3.512 -21.264 9.120 1.00 74.75 324 THR A CA 1
ATOM 2659 C C . THR A 1 324 ? -3.974 -22.645 8.653 1.00 74.75 324 THR A C 1
ATOM 2661 O O . THR A 1 324 ? -3.861 -23.003 7.483 1.00 74.75 324 THR A O 1
ATOM 2664 N N . LYS A 1 325 ? -4.539 -23.449 9.567 1.00 64.50 325 LYS A N 1
ATOM 2665 C CA . LYS A 1 325 ? -4.994 -24.821 9.260 1.00 64.50 325 LYS A CA 1
ATOM 2666 C C . LYS A 1 325 ? -6.079 -24.893 8.173 1.00 64.50 325 LYS A C 1
ATOM 2668 O O . LYS A 1 325 ? -6.218 -25.937 7.548 1.00 64.50 325 LYS A O 1
ATOM 2673 N N . GLN A 1 326 ? -6.863 -23.831 7.976 1.00 60.97 326 GLN A N 1
ATOM 2674 C CA . GLN A 1 326 ? -8.041 -23.830 7.096 1.00 60.97 326 GLN A CA 1
ATOM 2675 C C . GLN A 1 326 ? -7.806 -23.140 5.743 1.00 60.97 326 GLN A C 1
ATOM 2677 O O . GLN A 1 326 ? -8.756 -22.974 4.979 1.00 60.97 326 GLN A O 1
ATOM 2682 N N . ASN A 1 327 ? -6.556 -22.783 5.416 1.00 63.81 327 ASN A N 1
ATOM 2683 C CA . ASN A 1 327 ? -6.229 -21.769 4.410 1.00 63.81 327 ASN A CA 1
ATOM 2684 C C . ASN A 1 327 ? -6.870 -20.407 4.730 1.00 63.81 327 ASN A C 1
ATOM 2686 O O . ASN A 1 327 ? -7.818 -20.283 5.496 1.00 63.81 327 ASN A O 1
ATOM 2690 N N . ALA A 1 328 ? -6.319 -19.360 4.136 1.00 68.19 328 ALA A N 1
ATOM 2691 C CA . ALA A 1 328 ? -6.766 -17.988 4.297 1.00 68.19 328 ALA A CA 1
ATOM 2692 C C . ALA A 1 328 ? -8.037 -17.695 3.465 1.00 68.19 328 ALA A C 1
ATOM 2694 O O . ALA A 1 328 ? -7.927 -17.574 2.240 1.00 68.19 328 ALA A O 1
ATOM 2695 N N . PRO A 1 329 ? -9.245 -17.573 4.056 1.00 65.25 329 PRO A N 1
ATOM 2696 C CA . PRO A 1 329 ? -10.468 -17.310 3.290 1.00 65.25 329 PRO A CA 1
ATOM 2697 C C . PRO A 1 329 ? -10.405 -15.986 2.508 1.00 65.25 329 PRO A C 1
ATOM 2699 O O . PRO A 1 329 ? -10.815 -15.957 1.349 1.00 65.25 329 PRO A O 1
ATOM 2702 N N . TYR A 1 330 ? -9.774 -14.945 3.060 1.00 70.62 330 TYR A N 1
ATOM 2703 C CA . TYR A 1 330 ? -9.572 -13.639 2.410 1.00 70.62 330 TYR A CA 1
ATOM 2704 C C . TYR A 1 330 ? -8.675 -13.697 1.168 1.00 70.62 330 TYR A C 1
ATOM 2706 O O . TYR A 1 330 ? -8.888 -12.921 0.240 1.00 70.62 330 TYR A O 1
ATOM 2714 N N . LEU A 1 331 ? -7.745 -14.657 1.062 1.00 73.94 331 LEU A N 1
ATOM 2715 C CA . LEU A 1 331 ? -6.999 -14.842 -0.189 1.00 73.94 331 LEU A CA 1
ATOM 2716 C C . LEU A 1 331 ? -7.933 -15.223 -1.349 1.00 73.94 331 LEU A C 1
ATOM 2718 O O . LEU A 1 331 ? -7.622 -14.928 -2.498 1.00 73.94 331 LEU A O 1
ATOM 2722 N N . ASN A 1 332 ? -9.094 -15.840 -1.087 1.00 71.94 332 ASN A N 1
ATOM 2723 C CA . ASN A 1 332 ? -10.087 -16.069 -2.142 1.00 71.94 332 ASN A CA 1
ATOM 2724 C C . ASN A 1 332 ? -10.791 -14.773 -2.568 1.00 71.94 332 ASN A C 1
ATOM 2726 O O . ASN A 1 332 ? -11.108 -14.641 -3.746 1.00 71.94 332 ASN A O 1
ATOM 2730 N N . ALA A 1 333 ? -11.034 -13.845 -1.637 1.00 69.00 333 ALA A N 1
ATOM 2731 C CA . ALA A 1 333 ? -11.601 -12.530 -1.939 1.00 69.00 333 ALA A CA 1
ATOM 2732 C C . ALA A 1 333 ? -10.641 -11.711 -2.810 1.00 69.00 333 ALA A C 1
ATOM 2734 O O . ALA A 1 333 ? -11.036 -11.199 -3.852 1.00 69.00 333 ALA A O 1
ATOM 2735 N N . ILE A 1 334 ? -9.361 -11.688 -2.440 1.00 73.62 334 ILE A N 1
ATOM 2736 C CA . ILE A 1 334 ? -8.289 -11.074 -3.232 1.00 73.62 334 ILE A CA 1
ATOM 2737 C C . ILE A 1 334 ? -8.219 -11.688 -4.629 1.00 73.62 334 ILE A C 1
ATOM 2739 O O . ILE A 1 334 ? -8.226 -10.957 -5.609 1.00 73.62 334 ILE A O 1
ATOM 2743 N N . LYS A 1 335 ? -8.198 -13.024 -4.734 1.00 76.12 335 LYS A N 1
ATOM 2744 C CA . LYS A 1 335 ? -8.180 -13.722 -6.032 1.00 76.12 335 LYS A CA 1
ATOM 2745 C C . LYS A 1 335 ? -9.367 -13.356 -6.904 1.00 76.12 335 LYS A C 1
ATOM 2747 O O . LYS A 1 335 ? -9.230 -13.239 -8.111 1.00 76.12 335 LYS A O 1
ATOM 2752 N N . TYR A 1 336 ? -10.528 -13.181 -6.289 1.00 73.19 336 TYR A N 1
ATOM 2753 C CA . TYR A 1 336 ? -11.718 -12.753 -7.000 1.00 73.19 336 TYR A CA 1
ATOM 2754 C C . TYR A 1 336 ? -11.600 -11.309 -7.506 1.00 73.19 336 TYR A C 1
ATOM 2756 O O . TYR A 1 336 ? -11.964 -11.045 -8.649 1.00 73.19 336 TYR A O 1
ATOM 2764 N N . ILE A 1 337 ? -11.062 -10.395 -6.690 1.00 70.75 337 ILE A N 1
ATOM 2765 C CA . ILE A 1 337 ? -10.786 -9.009 -7.098 1.00 70.75 337 ILE A CA 1
ATOM 2766 C C . ILE A 1 337 ? -9.755 -8.988 -8.241 1.00 70.75 337 ILE A C 1
ATOM 2768 O O . ILE A 1 337 ? -10.019 -8.351 -9.258 1.00 70.75 337 ILE A O 1
ATOM 2772 N N . ASP A 1 338 ? -8.652 -9.740 -8.125 1.00 76.75 338 ASP A N 1
ATOM 2773 C CA . ASP A 1 338 ? -7.637 -9.919 -9.181 1.00 76.75 338 ASP A CA 1
ATOM 2774 C C . ASP A 1 338 ? -8.265 -10.441 -10.483 1.00 76.75 338 ASP A C 1
ATOM 2776 O O . ASP A 1 338 ? -8.118 -9.847 -11.551 1.00 76.75 338 ASP A O 1
ATOM 2780 N N . ASP A 1 339 ? -9.056 -11.509 -10.407 1.00 73.44 339 ASP A N 1
ATOM 2781 C CA . ASP A 1 339 ? -9.687 -12.097 -11.587 1.00 73.44 339 ASP A CA 1
ATOM 2782 C C . ASP A 1 339 ? -10.685 -11.140 -12.267 1.00 73.44 339 ASP A C 1
ATOM 2784 O O . ASP A 1 339 ? -10.773 -11.126 -13.498 1.00 73.44 339 ASP A O 1
ATOM 2788 N N . ILE A 1 340 ? -11.435 -10.337 -11.501 1.00 69.19 340 ILE A N 1
ATOM 2789 C CA . ILE A 1 340 ? -12.390 -9.367 -12.059 1.00 69.19 340 ILE A CA 1
ATOM 2790 C C . ILE A 1 340 ? -11.675 -8.165 -12.657 1.00 69.19 340 ILE A C 1
ATOM 2792 O O . ILE A 1 340 ? -11.889 -7.858 -13.827 1.00 69.19 340 ILE A O 1
ATOM 2796 N N . PHE A 1 341 ? -10.858 -7.476 -11.868 1.00 66.56 341 PHE A N 1
ATOM 2797 C CA . PHE A 1 341 ? -10.338 -6.169 -12.250 1.00 66.56 341 PHE A CA 1
ATOM 2798 C C . PHE A 1 341 ? -9.049 -6.247 -13.062 1.00 66.56 341 PHE A C 1
ATOM 2800 O O . PHE A 1 341 ? -8.830 -5.390 -13.916 1.00 66.56 341 PHE A O 1
ATOM 2807 N N . ILE A 1 342 ? -8.214 -7.264 -12.837 1.00 68.19 342 ILE A N 1
ATOM 2808 C CA . ILE A 1 342 ? -6.914 -7.379 -13.501 1.00 68.19 342 ILE A CA 1
ATOM 2809 C C . ILE A 1 342 ? -6.989 -8.360 -14.650 1.00 68.19 342 ILE A C 1
ATOM 2811 O O . ILE A 1 342 ? -6.683 -7.974 -15.769 1.00 68.19 342 ILE A O 1
ATOM 2815 N N . ARG A 1 343 ? -7.371 -9.621 -14.429 1.00 68.19 343 ARG A N 1
ATOM 2816 C CA . ARG A 1 343 ? -7.246 -10.626 -15.504 1.00 68.19 343 ARG A CA 1
ATOM 2817 C C . ARG A 1 343 ? -8.226 -10.367 -16.636 1.00 68.19 343 ARG A C 1
ATOM 2819 O O . ARG A 1 343 ? -7.808 -10.220 -17.779 1.00 68.19 343 ARG A O 1
ATOM 2826 N N . LYS A 1 344 ? -9.505 -10.189 -16.307 1.00 64.94 344 LYS A N 1
ATOM 2827 C CA . LYS A 1 344 ? -10.511 -9.775 -17.296 1.00 64.94 344 LYS A CA 1
ATOM 2828 C C . LYS A 1 344 ? -10.332 -8.331 -17.752 1.00 64.94 344 LYS A C 1
ATOM 2830 O O . LYS A 1 344 ? -10.669 -8.005 -18.883 1.00 64.94 344 LYS A O 1
ATOM 2835 N N . GLY A 1 345 ? -9.793 -7.470 -16.887 1.00 59.75 345 GLY A N 1
ATOM 2836 C CA . GLY A 1 345 ? -9.411 -6.111 -17.260 1.00 59.75 345 GLY A CA 1
ATOM 2837 C C . GLY A 1 345 ? -8.373 -6.110 -18.381 1.00 59.75 345 GLY A C 1
ATOM 2838 O O . GLY A 1 345 ? -8.593 -5.461 -19.391 1.00 59.75 345 GLY A O 1
ATOM 2839 N N . ARG A 1 346 ? -7.292 -6.885 -18.247 1.00 63.28 346 ARG A N 1
ATOM 2840 C CA . ARG A 1 346 ? -6.234 -7.044 -19.259 1.00 63.28 346 ARG A CA 1
ATOM 2841 C C . ARG A 1 346 ? -6.752 -7.630 -20.566 1.00 63.28 346 ARG A C 1
ATOM 2843 O O . ARG A 1 346 ? -6.365 -7.152 -21.621 1.00 63.28 346 ARG A O 1
ATOM 2850 N N . GLU A 1 347 ? -7.624 -8.638 -20.498 1.00 64.12 347 GLU A N 1
ATOM 2851 C CA . GLU A 1 347 ? -8.278 -9.199 -21.692 1.00 64.12 347 GLU A CA 1
ATOM 2852 C C . GLU A 1 347 ? -9.088 -8.135 -22.455 1.00 64.12 347 GLU A C 1
ATOM 2854 O O . GLU A 1 347 ? -9.188 -8.202 -23.676 1.00 64.12 347 GLU A O 1
ATOM 2859 N N . ASN A 1 348 ? -9.603 -7.128 -21.740 1.00 61.16 348 ASN A N 1
ATOM 2860 C CA . ASN A 1 348 ? -10.386 -6.015 -22.277 1.00 61.16 348 ASN A CA 1
ATOM 2861 C C . ASN A 1 348 ? -9.636 -4.677 -22.205 1.00 61.16 348 ASN A C 1
ATOM 2863 O O . ASN A 1 348 ? -10.239 -3.638 -21.952 1.00 61.16 348 ASN A O 1
ATOM 2867 N N . ASN A 1 349 ? -8.320 -4.684 -22.364 1.00 67.25 349 ASN A N 1
ATOM 2868 C CA . ASN A 1 349 ? -7.503 -3.479 -22.405 1.00 67.25 349 ASN A CA 1
ATOM 2869 C C . ASN A 1 349 ? -7.688 -2.460 -21.240 1.00 67.25 349 ASN A C 1
ATOM 2871 O O . ASN A 1 349 ? -7.952 -1.270 -21.431 1.00 67.25 349 ASN A O 1
ATOM 2875 N N . TYR A 1 350 ? -7.675 -2.942 -19.993 1.00 74.38 350 TYR A N 1
ATOM 2876 C CA . TYR A 1 350 ? -7.976 -2.186 -18.762 1.00 74.38 350 TYR A CA 1
ATOM 2877 C C . TYR A 1 350 ? -9.293 -1.395 -18.802 1.00 74.38 350 TYR A C 1
ATOM 2879 O O . TYR A 1 350 ? -9.488 -0.485 -17.988 1.00 74.38 350 TYR A O 1
ATOM 2887 N N . GLN A 1 351 ? -10.232 -1.754 -19.685 1.00 76.38 351 GLN A N 1
ATOM 2888 C CA . GLN A 1 351 ? -11.526 -1.088 -19.814 1.00 76.38 351 GLN A CA 1
ATOM 2889 C C . GLN A 1 351 ? -12.241 -1.007 -18.467 1.00 76.38 351 GLN A C 1
ATOM 2891 O O . GLN A 1 351 ? -12.733 0.053 -18.106 1.00 76.38 351 GLN A O 1
ATOM 2896 N N . LEU A 1 352 ? -12.226 -2.081 -17.675 1.00 76.44 352 LEU A N 1
ATOM 2897 C CA . LEU A 1 352 ? -12.879 -2.087 -16.368 1.00 76.44 352 LEU A CA 1
ATOM 2898 C C . LEU A 1 352 ? -12.243 -1.099 -15.375 1.00 76.44 352 LEU A C 1
ATOM 2900 O O . LEU A 1 352 ? -12.954 -0.477 -14.590 1.00 76.44 352 LEU A O 1
ATOM 2904 N N . LEU A 1 353 ? -10.920 -0.916 -15.408 1.00 79.69 353 LEU A N 1
ATOM 2905 C CA . LEU A 1 353 ? -10.239 0.067 -14.561 1.00 79.69 353 LEU A CA 1
ATOM 2906 C C . LEU A 1 353 ? -10.569 1.496 -15.005 1.00 79.69 353 LEU A C 1
ATOM 2908 O O . LEU A 1 353 ? -10.853 2.350 -14.169 1.00 79.69 353 LEU A O 1
ATOM 2912 N N . ASN A 1 354 ? -10.585 1.739 -16.315 1.00 85.31 354 ASN A N 1
ATOM 2913 C CA . ASN A 1 354 ? -10.996 3.013 -16.903 1.00 85.31 354 ASN A CA 1
ATOM 2914 C C . ASN A 1 354 ? -12.449 3.355 -16.542 1.00 85.31 354 ASN A C 1
ATOM 2916 O O . ASN A 1 354 ? -12.726 4.435 -16.032 1.00 85.31 354 ASN A O 1
ATOM 2920 N N . GLU A 1 355 ? -13.358 2.398 -16.707 1.00 85.75 355 GLU A N 1
ATOM 2921 C CA . GLU A 1 355 ? -14.755 2.488 -16.287 1.00 85.75 355 GLU A CA 1
ATOM 2922 C C . GLU A 1 355 ? -14.887 2.746 -14.781 1.00 85.75 355 GLU A C 1
ATOM 2924 O O . GLU A 1 355 ? -15.708 3.553 -14.352 1.00 85.75 355 GLU A O 1
ATOM 2929 N N . THR A 1 356 ? -14.035 2.130 -13.963 1.00 85.19 356 THR A N 1
ATOM 2930 C CA . THR A 1 356 ? -14.013 2.385 -12.519 1.00 85.19 356 THR A CA 1
ATOM 2931 C C . THR A 1 356 ? -13.582 3.813 -12.201 1.00 85.19 356 THR A C 1
ATOM 2933 O O . THR A 1 356 ? -14.207 4.460 -11.368 1.00 85.19 356 THR A O 1
ATOM 2936 N N . ILE A 1 357 ? -12.580 4.354 -12.896 1.00 88.56 357 ILE A N 1
ATOM 2937 C CA . ILE A 1 357 ? -12.172 5.760 -12.746 1.00 88.56 357 ILE A CA 1
ATOM 2938 C C . ILE A 1 357 ? -13.309 6.704 -13.160 1.00 88.56 357 ILE A C 1
ATOM 2940 O O . ILE A 1 357 ? -13.606 7.660 -12.443 1.00 88.56 357 ILE A O 1
ATOM 2944 N N . GLN A 1 358 ? -13.994 6.414 -14.267 1.00 88.75 358 GLN A N 1
ATOM 2945 C CA . GLN A 1 358 ? -15.167 7.182 -14.691 1.00 88.75 358 GLN A CA 1
ATOM 2946 C C . GLN A 1 358 ? -16.299 7.108 -13.657 1.00 88.75 358 GLN A C 1
ATOM 2948 O O . GLN A 1 358 ? -16.946 8.121 -13.379 1.00 88.75 358 GLN A O 1
ATOM 2953 N N . TYR A 1 359 ? -16.517 5.939 -13.050 1.00 88.94 359 TYR A N 1
ATOM 2954 C CA . TYR A 1 359 ? -17.501 5.764 -11.986 1.00 88.94 359 TYR A CA 1
ATOM 2955 C C . TYR A 1 359 ? -17.146 6.585 -10.744 1.00 88.94 359 TYR A C 1
ATOM 2957 O O . TYR A 1 359 ? -18.006 7.296 -10.232 1.00 88.94 359 TYR A O 1
ATOM 2965 N N . ILE A 1 360 ? -15.883 6.566 -10.308 1.00 88.38 360 ILE A N 1
ATOM 2966 C CA . ILE A 1 360 ? -15.399 7.396 -9.193 1.00 88.38 360 ILE A CA 1
ATOM 2967 C C . ILE A 1 360 ? -15.640 8.882 -9.485 1.00 88.38 360 ILE A C 1
ATOM 2969 O O . ILE A 1 360 ? -16.129 9.616 -8.629 1.00 88.38 360 ILE A O 1
ATOM 2973 N N . ALA A 1 361 ? -15.333 9.331 -10.704 1.00 87.69 361 ALA A N 1
ATOM 2974 C CA . ALA A 1 361 ? -15.484 10.731 -11.086 1.00 87.69 361 ALA A CA 1
ATOM 2975 C C . ALA A 1 361 ? -16.955 11.184 -11.111 1.00 87.69 361 ALA A C 1
ATOM 2977 O O . ALA A 1 361 ? -17.285 12.272 -10.625 1.00 87.69 361 ALA A O 1
ATOM 2978 N N . THR A 1 362 ? -17.834 10.360 -11.689 1.00 87.44 362 THR A N 1
ATOM 2979 C CA . THR A 1 362 ? -19.201 10.756 -12.072 1.00 87.44 362 THR A CA 1
ATOM 2980 C C . THR A 1 362 ? -20.302 10.230 -11.153 1.00 87.44 362 THR A C 1
ATOM 2982 O O . THR A 1 362 ? -21.428 10.720 -11.230 1.00 87.44 362 THR A O 1
ATOM 2985 N N . GLY A 1 363 ? -20.022 9.207 -10.342 1.00 83.88 363 GLY A N 1
ATOM 2986 C CA . GLY A 1 363 ? -21.022 8.448 -9.586 1.00 83.88 363 GLY A CA 1
ATOM 2987 C C . GLY A 1 363 ? -21.969 7.607 -10.455 1.00 83.88 363 GLY A C 1
ATOM 2988 O O . GLY A 1 363 ? -22.895 6.993 -9.928 1.00 83.88 363 GLY A O 1
ATOM 2989 N N . LYS A 1 364 ? -21.774 7.558 -11.781 1.00 81.88 364 LYS A N 1
ATOM 2990 C CA . LYS A 1 364 ? -22.617 6.791 -12.711 1.00 81.88 364 LYS A CA 1
ATOM 2991 C C . LYS A 1 364 ? -21.948 5.475 -13.069 1.00 81.88 364 LYS A C 1
ATOM 2993 O O . LYS A 1 364 ? -20.826 5.483 -13.563 1.00 81.88 364 LYS A O 1
ATOM 2998 N N . LEU A 1 365 ? -22.637 4.360 -12.833 1.00 75.69 365 LEU A N 1
ATOM 2999 C CA . LEU A 1 365 ? -22.130 3.029 -13.164 1.00 75.69 365 LEU A CA 1
ATOM 3000 C C . LEU A 1 365 ? -22.062 2.846 -14.691 1.00 75.69 365 LEU A C 1
ATOM 3002 O O . LEU A 1 365 ? -23.110 2.846 -15.340 1.00 75.69 365 LEU A O 1
ATOM 3006 N N . PRO A 1 366 ? -20.869 2.680 -15.282 1.00 71.12 366 PRO A N 1
ATOM 3007 C CA . PRO A 1 366 ? -20.737 2.334 -16.693 1.00 71.12 366 PRO A CA 1
ATOM 3008 C C . PRO A 1 366 ? -21.118 0.867 -16.935 1.00 71.12 366 PRO A C 1
ATOM 3010 O O . PRO A 1 366 ? -21.205 0.062 -16.006 1.00 71.12 366 PRO A O 1
ATOM 3013 N N . GLY A 1 367 ? -21.380 0.520 -18.197 1.00 70.44 367 GLY A N 1
ATOM 3014 C CA . GLY A 1 367 ? -22.087 -0.706 -18.578 1.00 70.44 367 GLY A CA 1
ATOM 3015 C C . GLY A 1 367 ? -21.519 -2.012 -18.009 1.00 70.44 367 GLY A C 1
ATOM 3016 O O . GLY A 1 367 ? -22.298 -2.834 -17.516 1.00 70.44 367 GLY A O 1
ATOM 3017 N N . LEU A 1 368 ? -20.194 -2.221 -18.031 1.00 63.25 368 LEU A N 1
ATOM 3018 C CA . LEU A 1 368 ? -19.600 -3.465 -17.524 1.00 63.25 368 LEU A CA 1
ATOM 3019 C C . LEU A 1 368 ? -19.686 -3.534 -15.995 1.00 63.25 368 LEU A C 1
ATOM 3021 O O . LEU A 1 368 ? -20.043 -4.582 -15.456 1.00 63.25 368 LEU A O 1
ATOM 3025 N N . LEU A 1 369 ? -19.430 -2.423 -15.297 1.00 64.75 369 LEU A N 1
ATOM 3026 C CA . LEU A 1 369 ? -19.618 -2.329 -13.843 1.00 64.75 369 LEU A CA 1
ATOM 3027 C C . LEU A 1 369 ? -21.078 -2.529 -13.433 1.00 64.75 369 LEU A C 1
ATOM 3029 O O . LEU A 1 369 ? -21.342 -3.228 -12.454 1.00 64.75 369 LEU A O 1
ATOM 3033 N N . ASN A 1 370 ? -22.020 -1.974 -14.195 1.00 71.88 370 ASN A N 1
ATOM 3034 C CA . ASN A 1 370 ? -23.442 -2.153 -13.937 1.00 71.88 370 ASN A CA 1
ATOM 3035 C C . ASN A 1 370 ? -23.843 -3.631 -14.064 1.00 71.88 370 ASN A C 1
ATOM 3037 O O . ASN A 1 370 ? -24.458 -4.186 -13.161 1.00 71.88 370 ASN A O 1
ATOM 3041 N N . ASN A 1 371 ? -23.379 -4.319 -15.113 1.00 68.06 371 ASN A N 1
ATOM 3042 C CA . ASN A 1 371 ? -23.602 -5.759 -15.270 1.00 68.06 371 ASN A CA 1
ATOM 3043 C C . ASN A 1 371 ? -22.956 -6.579 -14.132 1.00 68.06 371 ASN A C 1
ATOM 3045 O O . ASN A 1 371 ? -23.578 -7.500 -13.600 1.00 68.06 371 ASN A O 1
ATOM 3049 N N . LEU A 1 372 ? -21.739 -6.213 -13.702 1.00 66.56 372 LEU A N 1
ATOM 3050 C CA . LEU A 1 372 ? -21.066 -6.864 -12.569 1.00 66.56 372 LEU A CA 1
ATOM 3051 C C . LEU A 1 372 ? -21.878 -6.789 -11.270 1.00 66.56 372 LEU A C 1
ATOM 3053 O O . LEU A 1 372 ? -21.903 -7.739 -10.484 1.00 66.56 372 LEU A O 1
ATOM 3057 N N . ILE A 1 373 ? -22.526 -5.651 -11.059 1.00 66.69 373 ILE A N 1
ATOM 3058 C CA . ILE A 1 373 ? -23.341 -5.354 -9.888 1.00 66.69 373 ILE A CA 1
ATOM 3059 C C . ILE A 1 373 ? -24.716 -6.021 -9.954 1.00 66.69 373 ILE A C 1
ATOM 3061 O O . ILE A 1 373 ? -25.192 -6.517 -8.930 1.00 66.69 373 ILE A O 1
ATOM 3065 N N . ASP A 1 374 ? -25.336 -6.028 -11.132 1.00 70.12 374 ASP A N 1
ATOM 3066 C CA . ASP A 1 374 ? -26.703 -6.506 -11.328 1.00 70.12 374 ASP A CA 1
ATOM 3067 C C . ASP A 1 374 ? -26.774 -8.039 -11.420 1.00 70.12 374 ASP A C 1
ATOM 3069 O O . ASP A 1 374 ? -27.764 -8.632 -10.992 1.00 70.12 374 ASP A O 1
ATOM 3073 N N . ASN A 1 375 ? -25.704 -8.706 -11.878 1.00 69.56 375 ASN A N 1
ATOM 3074 C CA . ASN A 1 375 ? -25.667 -10.163 -12.083 1.00 69.56 375 ASN A CA 1
ATOM 3075 C C . ASN A 1 375 ? -24.561 -10.888 -11.280 1.00 69.56 375 ASN A C 1
ATOM 3077 O O . ASN A 1 375 ? -23.800 -11.686 -11.845 1.00 69.56 375 ASN A O 1
ATOM 3081 N N . PRO A 1 376 ? -24.464 -10.700 -9.945 1.00 63.44 376 PRO A N 1
ATOM 3082 C CA . PRO A 1 376 ? -23.388 -11.281 -9.143 1.00 63.44 376 PRO A CA 1
ATOM 3083 C C . PRO A 1 376 ? -23.356 -12.810 -9.228 1.00 63.44 376 PRO A C 1
ATOM 3085 O O . PRO A 1 376 ? -22.284 -13.406 -9.267 1.00 63.44 376 PRO A O 1
ATOM 3088 N N . GLU A 1 377 ? -24.514 -13.476 -9.283 1.00 62.72 377 GLU A N 1
ATOM 3089 C CA . GLU A 1 377 ? -24.576 -14.942 -9.325 1.00 62.72 377 GLU A CA 1
ATOM 3090 C C . GLU A 1 377 ? -24.063 -15.533 -10.637 1.00 62.72 377 GLU A C 1
ATOM 3092 O O . GLU A 1 377 ? -23.421 -16.582 -10.621 1.00 62.72 377 GLU A O 1
ATOM 3097 N N . GLU A 1 378 ? -24.276 -14.854 -11.763 1.00 66.44 378 GLU A N 1
ATOM 3098 C CA . GLU A 1 378 ? -23.767 -15.293 -13.061 1.00 66.44 378 GLU A CA 1
ATOM 3099 C C . GLU A 1 378 ? -22.233 -15.278 -13.074 1.00 66.44 378 GLU A C 1
ATOM 3101 O O . GLU A 1 378 ? -21.581 -16.238 -13.501 1.00 66.44 378 GLU A O 1
ATOM 3106 N N . ILE A 1 379 ? -21.641 -14.225 -12.512 1.00 59.03 379 ILE A N 1
ATOM 3107 C CA . ILE A 1 379 ? -20.187 -14.080 -12.375 1.00 59.03 379 ILE A CA 1
ATOM 3108 C C . ILE A 1 379 ? -19.629 -15.138 -11.429 1.00 59.03 379 ILE A C 1
ATOM 3110 O O . ILE A 1 379 ? -18.617 -15.775 -11.738 1.00 59.03 379 ILE A O 1
ATOM 3114 N N . LEU A 1 380 ? -20.319 -15.386 -10.314 1.00 57.03 380 LEU A N 1
ATOM 3115 C CA . LEU A 1 380 ? -19.943 -16.405 -9.334 1.00 57.03 380 LEU A CA 1
ATOM 3116 C C . LEU A 1 380 ? -20.031 -17.821 -9.907 1.00 57.03 380 LEU A C 1
ATOM 3118 O O . LEU A 1 380 ? -19.138 -18.642 -9.671 1.00 57.03 380 LEU A O 1
ATOM 3122 N N . ASN A 1 381 ? -21.058 -18.107 -10.704 1.00 58.12 381 ASN A N 1
ATOM 3123 C CA . ASN A 1 381 ? -21.234 -19.398 -11.358 1.00 58.12 381 ASN A CA 1
ATOM 3124 C C . ASN A 1 381 ? -20.150 -19.630 -12.413 1.00 58.12 381 ASN A C 1
ATOM 3126 O O . ASN A 1 381 ? -19.501 -20.683 -12.392 1.00 58.12 381 ASN A O 1
ATOM 3130 N N . ARG A 1 382 ? -19.844 -18.629 -13.248 1.00 55.91 382 ARG A N 1
ATOM 3131 C CA . ARG A 1 382 ? -18.710 -18.683 -14.188 1.00 55.91 382 ARG A CA 1
ATOM 3132 C C . ARG A 1 382 ? -17.384 -18.933 -13.452 1.00 55.91 382 ARG A C 1
ATOM 3134 O O . ARG A 1 382 ? -16.616 -19.805 -13.857 1.00 55.91 382 ARG A O 1
ATOM 3141 N N . TYR A 1 383 ? -17.156 -18.280 -12.311 1.00 42.34 383 TYR A N 1
ATOM 3142 C CA . TYR A 1 383 ? -15.955 -18.468 -11.484 1.00 42.34 383 TYR A CA 1
ATOM 3143 C C . TYR A 1 383 ? -15.847 -19.874 -10.870 1.00 42.34 383 TYR A C 1
ATOM 3145 O O . TYR A 1 383 ? -14.790 -20.514 -10.899 1.00 42.34 383 TYR A O 1
ATOM 3153 N N . SER A 1 384 ? -16.954 -20.403 -10.339 1.00 46.22 384 SER A N 1
ATOM 3154 C CA . SER A 1 384 ? -17.000 -21.760 -9.776 1.00 46.22 384 SER A CA 1
ATOM 3155 C C . SER A 1 384 ? -16.686 -22.834 -10.829 1.00 46.22 384 SER A C 1
ATOM 3157 O O . SER A 1 384 ? -16.051 -23.849 -10.523 1.00 46.22 384 SER A O 1
ATOM 3159 N N . THR A 1 385 ? -17.056 -22.567 -12.084 1.00 41.12 385 THR A N 1
ATOM 3160 C CA . THR A 1 385 ? -16.815 -23.438 -13.239 1.00 41.12 385 THR A CA 1
ATOM 3161 C C . THR A 1 385 ? -15.341 -23.401 -13.660 1.00 41.12 385 THR A C 1
ATOM 3163 O O . THR A 1 385 ? -14.736 -24.454 -13.859 1.00 41.12 385 THR A O 1
ATOM 3166 N N . ILE A 1 386 ? -14.702 -22.225 -13.654 1.00 39.56 386 ILE A N 1
ATOM 3167 C CA . ILE A 1 386 ? -13.255 -22.068 -13.911 1.00 39.56 386 ILE A CA 1
ATOM 3168 C C . ILE A 1 386 ? -12.413 -22.785 -12.840 1.00 39.56 386 ILE A C 1
ATOM 3170 O O . ILE A 1 386 ? -11.451 -23.485 -13.166 1.00 39.56 386 ILE A O 1
ATOM 3174 N N . LYS A 1 387 ? -12.807 -22.711 -11.560 1.00 37.88 387 LYS A N 1
ATOM 3175 C CA . LYS A 1 387 ? -12.127 -23.426 -10.459 1.00 37.88 387 LYS A CA 1
ATOM 3176 C C . LYS A 1 387 ? -12.217 -24.954 -10.615 1.00 37.88 387 LYS A C 1
ATOM 3178 O O . LYS A 1 387 ? -11.272 -25.661 -10.259 1.00 37.88 387 LYS A O 1
ATOM 3183 N N . LYS A 1 388 ? -13.319 -25.472 -11.179 1.00 40.91 388 LYS A N 1
ATOM 3184 C CA . LYS A 1 388 ? -13.465 -26.894 -11.552 1.00 40.91 388 LYS A CA 1
ATOM 3185 C C . LYS A 1 388 ? -12.576 -27.260 -12.749 1.00 40.91 388 LYS A C 1
ATOM 3187 O O . LYS A 1 388 ? -11.905 -28.290 -12.698 1.00 40.91 388 LYS A O 1
ATOM 3192 N N . CYS A 1 389 ? -12.485 -26.398 -13.763 1.00 34.78 389 CYS A N 1
ATOM 3193 C CA . CYS A 1 389 ? -11.614 -26.606 -14.926 1.00 34.78 389 CYS A CA 1
ATOM 3194 C C . CYS A 1 389 ? -10.117 -26.611 -14.564 1.00 34.78 389 CYS A C 1
ATOM 3196 O O . CYS A 1 389 ? -9.374 -27.469 -15.043 1.00 34.78 389 CYS A O 1
ATOM 3198 N N . ASN A 1 390 ? -9.672 -25.723 -13.669 1.00 34.16 390 ASN A N 1
ATOM 3199 C CA . ASN A 1 390 ? -8.264 -25.651 -13.258 1.00 34.16 390 ASN A CA 1
ATOM 3200 C C . ASN A 1 390 ? -7.854 -26.817 -12.343 1.00 34.16 390 ASN A C 1
ATOM 3202 O O . ASN A 1 390 ? -6.786 -27.392 -12.542 1.00 34.16 390 ASN A O 1
ATOM 3206 N N . LYS A 1 391 ? -8.740 -27.285 -11.446 1.00 40.25 391 LYS A N 1
ATOM 3207 C CA . LYS A 1 391 ? -8.527 -28.551 -10.711 1.00 40.25 391 LYS A CA 1
ATOM 3208 C C . LYS A 1 391 ? -8.402 -29.762 -11.646 1.00 40.25 391 LYS A C 1
ATOM 3210 O O . LYS A 1 391 ? -7.646 -30.686 -11.354 1.00 40.25 391 LYS A O 1
ATOM 3215 N N . GLY A 1 392 ? -9.113 -29.757 -12.776 1.00 39.62 392 GLY A N 1
ATOM 3216 C CA . GLY A 1 392 ? -8.990 -30.785 -13.813 1.00 39.62 392 GLY A CA 1
ATOM 3217 C C . GLY A 1 392 ? -7.636 -30.767 -14.534 1.00 39.62 392 GLY A C 1
ATOM 3218 O O . GLY A 1 392 ? -7.093 -31.831 -14.833 1.00 39.62 392 GLY A O 1
ATOM 3219 N N . LYS A 1 393 ? -7.058 -29.580 -14.767 1.00 38.25 393 LYS A N 1
ATOM 3220 C CA . LYS A 1 393 ? -5.739 -29.415 -15.406 1.00 38.25 393 LYS A CA 1
ATOM 3221 C C . LYS A 1 393 ? -4.576 -29.784 -14.476 1.00 38.25 393 LYS A C 1
ATOM 3223 O O . LYS A 1 393 ? -3.664 -30.477 -14.925 1.00 38.25 393 LYS A O 1
ATOM 3228 N N . ASP A 1 394 ? -4.642 -29.436 -13.190 1.00 37.56 394 ASP A N 1
ATOM 3229 C CA . ASP A 1 394 ? -3.620 -29.828 -12.201 1.00 37.56 394 ASP A CA 1
ATOM 3230 C C . ASP A 1 394 ? -3.623 -31.337 -11.915 1.00 37.56 394 ASP A C 1
ATOM 3232 O O . ASP A 1 394 ? -2.563 -31.954 -11.791 1.00 37.56 394 ASP A O 1
ATOM 3236 N N . ASN A 1 395 ? -4.800 -31.971 -11.902 1.00 38.50 395 ASN A N 1
ATOM 3237 C CA . ASN A 1 395 ? -4.897 -33.428 -11.791 1.00 38.50 395 ASN A CA 1
ATOM 3238 C C . ASN A 1 395 ? -4.417 -34.152 -13.061 1.00 38.50 395 ASN A C 1
ATOM 3240 O O . ASN A 1 395 ? -3.846 -35.237 -12.955 1.00 38.50 395 ASN A O 1
ATOM 3244 N N . LYS A 1 396 ? -4.585 -33.557 -14.253 1.00 39.78 396 LYS A N 1
ATOM 3245 C CA . LYS A 1 396 ? -3.997 -34.080 -15.502 1.00 39.78 396 LYS A CA 1
ATOM 3246 C C . LYS A 1 396 ? -2.471 -33.946 -15.521 1.00 39.78 396 LYS A C 1
ATOM 3248 O O . LYS A 1 396 ? -1.798 -34.895 -15.904 1.00 39.78 396 LYS A O 1
ATOM 3253 N N . ARG A 1 397 ? -1.913 -32.824 -15.045 1.00 37.00 397 ARG A N 1
ATOM 3254 C CA . ARG A 1 397 ? -0.454 -32.648 -14.902 1.00 37.00 397 ARG A CA 1
ATOM 3255 C C . ARG A 1 397 ? 0.157 -33.617 -13.888 1.00 37.00 397 ARG A C 1
ATOM 3257 O O . ARG A 1 397 ? 1.212 -34.164 -14.168 1.00 37.00 397 ARG A O 1
ATOM 3264 N N . ARG A 1 398 ? -0.516 -33.897 -12.765 1.00 38.72 398 ARG A N 1
ATOM 3265 C CA . ARG A 1 398 ? -0.057 -34.913 -11.795 1.00 38.72 398 ARG A CA 1
ATOM 3266 C C . ARG A 1 398 ? -0.132 -36.347 -12.322 1.00 38.72 398 ARG A C 1
ATOM 3268 O O . ARG A 1 398 ? 0.743 -37.134 -11.993 1.00 38.72 398 ARG A O 1
ATOM 3275 N N . LYS A 1 399 ? -1.124 -36.685 -13.156 1.00 39.38 399 LYS A N 1
ATOM 3276 C CA . LYS A 1 399 ? -1.192 -38.007 -13.808 1.00 39.38 399 LYS A CA 1
ATOM 3277 C C . LYS A 1 399 ? -0.127 -38.202 -14.891 1.00 39.38 399 LYS A C 1
ATOM 3279 O O . LYS A 1 399 ? 0.374 -39.307 -15.022 1.00 39.38 399 LYS A O 1
ATOM 3284 N N . ASN A 1 400 ? 0.263 -37.143 -15.598 1.00 36.19 400 ASN A N 1
ATOM 3285 C CA . ASN A 1 400 ? 1.315 -37.207 -16.621 1.00 36.19 400 ASN A CA 1
ATOM 3286 C C . ASN A 1 400 ? 2.748 -37.126 -16.056 1.00 36.19 400 ASN A C 1
ATOM 3288 O O . ASN A 1 400 ? 3.696 -37.183 -16.824 1.00 36.19 400 ASN A O 1
ATOM 3292 N N . LEU A 1 401 ? 2.904 -36.962 -14.739 1.00 37.06 401 LEU A N 1
ATOM 3293 C CA . LEU A 1 401 ? 4.184 -37.031 -14.015 1.00 37.06 401 LEU A CA 1
ATOM 3294 C C . LEU A 1 401 ? 4.347 -38.359 -13.244 1.00 37.06 401 LEU A C 1
ATOM 3296 O O . LEU A 1 401 ? 5.316 -38.526 -12.510 1.00 37.06 401 LEU A O 1
ATOM 3300 N N . MET A 1 402 ? 3.380 -39.275 -13.371 1.00 38.03 402 MET A N 1
ATOM 3301 C CA . MET A 1 402 ? 3.373 -40.615 -12.760 1.00 38.03 402 MET A CA 1
ATOM 3302 C C . MET A 1 402 ? 3.296 -41.746 -13.805 1.00 38.03 402 MET A C 1
ATOM 3304 O O . MET A 1 402 ? 2.994 -42.886 -13.457 1.00 38.03 402 MET A O 1
ATOM 3308 N N . ILE A 1 403 ? 3.566 -41.428 -15.070 1.00 38.12 403 ILE A N 1
ATOM 3309 C CA . ILE A 1 403 ? 3.841 -42.363 -16.171 1.00 38.12 403 ILE A CA 1
ATOM 3310 C C . ILE A 1 403 ? 5.201 -41.948 -16.714 1.00 38.12 403 ILE A C 1
ATOM 3312 O O . ILE A 1 403 ? 6.024 -42.850 -16.967 1.00 38.12 403 ILE A O 1
#

Foldseek 3Di:
DVLLLLLLVCLLCLLVQLVLQCQLQVDPLQHDDPVQAAADDLVQSLVLSLLLSLQQVVLVPQVVAFPFEEEEEQACFLQKHKHALVNLVVLVDDNVLSVVLGITIGGHNQSSNQPRHPDHGQAYEYEHQDPVSLSSNLSSLVSSCVVVVNDCVRYHGHNDRSLVVLVVVLVVQLVVQVVCCVPPVGGYEYEYEAEDPALRHFPVSVVSVLPGPGFYKYKHKHFLLNQLVLLLCCLPVVDDCVSVCRRLNPCLVVQLCVVCVVVVHHSNPDDSLNRSVSSVVSNLVVQQCDADPVRHRQKDKDWQWDDADPDSTIMITIIIGGDDPVPDPSVVVSVLSSVVQPVVCVVVNSSVSSQSSVCSSPVDRDDVSVCCSVCVPVSVVVVVVVVVVVVVVVVVVVVVVVD

pLDDT: mean 87.03, std 15.97, range [34.16, 98.88]

Sequence (403 aa):
MKELRDIVKNIKKINELKELGDIITDSEDTELNTNIDPEYNKWTIYKLILHMLYLPTYTSIISKHFAEFYYVDLFAGSGIGYLSREKLVKSGLEQSIANKIGDIKIGGSAPIAMYFAKEPFTKYIFVEKDGRRCNLLEKRANLLCQKIHLNIENVEVKYRDANFEVNEIVNELEIRNKELFNNQGKTLHVYFFIDPEGMEFKKESLQKILCSKFRKDIIVLFNSYGAGMQAYNVIHKDYGDDALKEWLGEDYYNYIENEAMKRNKKVDKLSRIELSDILSDFYVNNIKGIKGRNGRAMYLCEKVTLQLENENQQFDIIIVTSNTKQNAPYLNAIKYIDDIFIRKGRENNYQLLNETIQYIATGKLPGLLNNLIDNPEEILNRYSTIKKCNKGKDNKRRKNLMI

Organism: NCBI:txid2056631

Secondary structure (DSSP, 8-state):
-HHHHHHHHHHTTTTHHHHHHHHTT-STTT---TTTSPBPPHHHHHHHHHHHHHHHHHHHHHHHH-SEEEEEETT-TTSEEEE-HHHHHTTT--HHHHHHH-SEEEE-HHHHHHHH-SS--SEEEEEESSHHHHHHHHHHHHHHHHHHT--GGGEEEEES-HHHHHHHHHHHHHHHHHHHHHHHS--EEEEEEE--SSS-S-HHHHHHHHHSSSEEEEEEEE-HHHHHHHHHHHHHH----HHHHHHH-TTHHHHHHHHHHHTT--GGG--HHHHHHHHHHHHHHHHHT-B-TTS-B-EEEEEEEEE-TTT--EEEEEEEEE--TT--HHHHHHHHHIIIIIIHHHHTTTHHHHHHHHHHHHS---HHHHHHHH-HHHHHHHHHHHHHHHHHHHHHHHHTT--

InterPro domains:
  IPR031009 Three-Cys-motif partner protein [TIGR04474] (43-329)

Radius of gyration: 21.57 Å; chains: 1; bounding box: 54×68×54 Å